Protein AF-A0A9P1BIP3-F1 (afdb_monomer_lite)

pLDDT: mean 81.67, std 12.02, range [36.34, 96.12]

Organism: NCBI:txid2562237

Secondary structure (DSSP, 8-state):
------SHHHHHHHHHHHHHHHHHHHHHHHHHHHHHHHHHHHHHHHHHHHHHHHHHHHTPPPTT-TT--HHHHHHHHHHHHHHHHHHHHH--TT--HHHHHHHHHHHHHHHHHHHHHHHHHIIIIIHHHHHHHHHHHHHTPPPP---S--GGGGHHHHT-TTS-HHHHHHHHHHHHHHHHHHHHHHHHHHHHHTTTSS-HHHHHHHHHHHHHHIIIIIHHHHHTT---HHHHHHHHHHHHHHHHHHHHHHHHHHHHHHHHHHHHHHGGGSPPPPHHHHHHHHHHHHHHHHHHTT---HHHHHHHHHHHHHHHHHHHHHHHHHHHH-TT-HHHHHHHHHHHHHHHHHHHS--SSS----SHHHHHHHHHHHHHHHHHHH-HHHHHH-SSHHHHHHHHHHHHHHHHHHHHHHHHHHHHHHHHHHHHHHHHHHHSPPP-TTSTHHHHHHHHHHHHHHHHHHHHHHHHHHHHHHHHHHHT--GGGT-TTHHHHHHHHHHHHHHHHHHHHHHHHHSHHHHHHHHHT----HHHHHHHHHHHHHHHHTT----HHHHHHHHHH-

Sequence (558 aa):
MERNDQSDDAGLAAVFFGIHQGKYIIKNANVKAQNALKEVSHLQALTENVKKIDEFMESMPECHMETFDWETASKLGVDTFHSLSEAFTKGGSQVASSYKSVISTAKKSLSDFVTAVSKAFILGQGLPWFQPAATKFLDTKTISSLPTMQFSNWKPISGSKCVSSDATSIMKIAFDTESLIHQIEDTFKSVIKDNCETSAPVIMRLVDSINRYQTGSLKSITSIGLASESSLASFENMREIVCKMTHQQVQDTLHIAIKQIGIIMAKVEKPPLSAEDVHAVSALSEKMCLLSTRLPDADNQEDVKLLGLCKVFVTCSNAKDLAVKEPDSREGLEQFIRPLMELHRVFRTPGSGKAKVTTQPEHQKACLTSIHDSLSRNSTDFKDAFPDFGTFETCFLDLENSATSLMTKRCEYYEKDTTQSVKNLEAMLKVIPEINPDEPDQFLKAIESVQQKLLDTCDSSAEIIISVEKDLSAFNCQPSDICANLSELKALHHRATTLLGEQSAAVLLNLPTGKKCISQSVKANGRLKAMLNVLSTNCQEKKLDINATLHARVTSLL

Foldseek 3Di:
DDDDPPDPVVVVVVVVVVVVVVVVVVVVVVVVVVLVVVLVVLLVQLVVLLVVLVVCVVVPDDLADPPGDQVCLLVSLLSNVVSLVVLVVSDPPDDDPVSVVSSVSSLVSSQVSLQVVLLSCCQHQQLVLLQQLLVCLVVLDQRPDQDPHDCVSVVVVLPDPSYDPVSSLSSVLSVLSSVLSVLSRVLSVCCSPPVLQPNLVSLVVSLVSLVCNVVPSVVVCVVVPSDDPVSVVSSVSSSVSSLVVSQVSLVVNLLVLLQLLLLLLLCLVPDDDDPCSLVSLVVSLVVLVVVLVVHPDPVSVLSSVLSVLSSLSNQQSNLLVVCLVCLVDLVSLLSHQQSVVVNLVVLVDPPPDDDPDPDSVSSVLVSLVVSLVSSCVRYPSNCVSDVDSVSSVVSVVVSVVSSLVSLVVLQVVLQVLLVVLLVQLVVLVVQQDDADLVDRVSNLVSCVVCVVVLVVSLVSLVVSLVVLVVSCVSNVDDSCSRYVCSVSSVVSSLVSVLSVLQSLLSVLCPPPQNVVCQVVLHADDDPSLVSLVVSVVVCVVSVRPHDPVSVVSSVSND

Structure (mmCIF, N/CA/C/O backbone):
data_AF-A0A9P1BIP3-F1
#
_entry.id   AF-A0A9P1BIP3-F1
#
loop_
_atom_site.group_PDB
_atom_site.id
_atom_site.type_symbol
_atom_site.label_atom_id
_atom_site.label_alt_id
_atom_site.label_comp_id
_atom_site.label_asym_id
_atom_site.label_entity_id
_atom_site.label_seq_id
_atom_site.pdbx_PDB_ins_code
_atom_site.Cartn_x
_atom_site.Cartn_y
_atom_site.Cartn_z
_atom_site.occupancy
_atom_site.B_iso_or_equiv
_atom_site.auth_seq_id
_atom_site.auth_comp_id
_atom_site.auth_asym_id
_atom_site.auth_atom_id
_atom_site.pdbx_PDB_model_num
ATOM 1 N N . MET A 1 1 ? -68.633 -82.958 20.688 1.00 37.16 1 MET A N 1
ATOM 2 C CA . MET A 1 1 ? -69.014 -82.065 19.574 1.00 37.16 1 MET A CA 1
ATOM 3 C C . MET A 1 1 ? -70.204 -81.272 20.074 1.00 37.16 1 MET A C 1
ATOM 5 O O . MET A 1 1 ? -71.164 -81.912 20.457 1.00 37.16 1 MET A O 1
ATOM 9 N N . GLU A 1 2 ? -70.210 -79.961 20.244 1.00 36.34 2 GLU A N 1
ATOM 10 C CA . GLU A 1 2 ? -69.259 -78.872 20.015 1.00 36.34 2 GLU A CA 1
ATOM 11 C C . GLU A 1 2 ? -69.442 -77.852 21.155 1.00 36.34 2 GLU A C 1
ATOM 13 O O . GLU A 1 2 ? -70.442 -77.872 21.871 1.00 36.34 2 GLU A O 1
ATOM 18 N N . ARG A 1 3 ? -68.416 -77.021 21.345 1.00 42.78 3 ARG A N 1
ATOM 19 C CA . ARG A 1 3 ? -68.270 -75.979 22.370 1.00 42.78 3 ARG A CA 1
ATOM 20 C C . ARG A 1 3 ? -69.400 -74.947 22.328 1.00 42.78 3 ARG A C 1
ATOM 22 O O . ARG A 1 3 ? -69.835 -74.577 21.245 1.00 42.78 3 ARG A O 1
ATOM 29 N N . ASN A 1 4 ? -69.729 -74.375 23.486 1.00 39.47 4 ASN A N 1
ATOM 30 C CA . ASN A 1 4 ? -70.250 -73.008 23.550 1.00 39.47 4 ASN A CA 1
ATOM 31 C C . ASN A 1 4 ? -69.747 -72.279 24.815 1.00 39.47 4 ASN A C 1
ATOM 33 O O . ASN A 1 4 ? -70.524 -71.821 25.643 1.00 39.47 4 ASN A O 1
ATOM 37 N N . ASP A 1 5 ? -68.417 -72.187 24.944 1.00 46.53 5 ASP A N 1
ATOM 38 C CA . ASP A 1 5 ? -67.710 -71.254 25.840 1.00 46.53 5 ASP A CA 1
ATOM 39 C C . ASP A 1 5 ? -67.450 -69.930 25.092 1.00 46.53 5 ASP A C 1
ATOM 41 O O . ASP A 1 5 ? -66.322 -69.661 24.682 1.00 46.53 5 ASP A O 1
ATOM 45 N N . GLN A 1 6 ? -68.482 -69.124 24.809 1.00 47.47 6 GLN A N 1
ATOM 46 C CA . GLN A 1 6 ? -68.292 -67.887 24.023 1.00 47.47 6 GLN A CA 1
ATOM 47 C C . GLN A 1 6 ? -69.025 -66.626 24.515 1.00 47.47 6 GLN A C 1
ATOM 49 O O . GLN A 1 6 ? -69.064 -65.643 23.777 1.00 47.47 6 GLN A O 1
ATOM 54 N N . SER A 1 7 ? -69.548 -66.573 25.748 1.00 46.97 7 SER A N 1
ATOM 55 C CA . SER A 1 7 ? -70.198 -65.342 26.255 1.00 46.97 7 SER A CA 1
ATOM 56 C C . SER A 1 7 ? -69.471 -64.583 27.372 1.00 46.97 7 SER A C 1
ATOM 58 O O . SER A 1 7 ? -69.826 -63.430 27.602 1.00 46.97 7 SER A O 1
ATOM 60 N N . ASP A 1 8 ? -68.446 -65.145 28.020 1.00 50.72 8 ASP A N 1
ATOM 61 C CA . ASP A 1 8 ? -67.764 -64.458 29.138 1.00 50.72 8 ASP A CA 1
ATOM 62 C C . ASP A 1 8 ? -66.557 -63.603 28.703 1.00 50.72 8 ASP A C 1
ATOM 64 O O . ASP A 1 8 ? -66.250 -62.591 29.338 1.00 50.72 8 ASP A O 1
ATOM 68 N N . ASP A 1 9 ? -65.927 -63.913 27.565 1.00 52.59 9 ASP A N 1
ATOM 69 C CA . ASP A 1 9 ? -64.735 -63.190 27.090 1.00 52.59 9 ASP A CA 1
ATOM 70 C C . ASP A 1 9 ? -65.047 -61.799 26.511 1.00 52.59 9 ASP A C 1
ATOM 72 O O . ASP A 1 9 ? -64.249 -60.872 26.656 1.00 52.59 9 ASP A O 1
ATOM 76 N N . ALA A 1 10 ? -66.220 -61.599 25.897 1.00 53.06 10 ALA A N 1
ATOM 77 C CA . ALA A 1 10 ? -66.602 -60.300 25.328 1.00 53.06 10 ALA A CA 1
ATOM 78 C C . ALA A 1 10 ? -66.930 -59.258 26.416 1.00 53.06 10 ALA A C 1
ATOM 80 O O . ALA A 1 10 ? -66.584 -58.081 26.278 1.00 53.06 10 ALA A O 1
ATOM 81 N N . GLY A 1 11 ? -67.551 -59.695 27.520 1.00 50.19 11 GLY A N 1
ATOM 82 C CA . GLY A 1 11 ? -67.823 -58.859 28.691 1.00 50.19 11 GLY A CA 1
ATOM 83 C C . GLY A 1 11 ? -66.541 -58.474 29.433 1.00 50.19 11 GLY A C 1
ATOM 84 O O . GLY A 1 11 ? -66.341 -57.299 29.748 1.00 50.19 11 GLY A O 1
ATOM 85 N N . LEU A 1 12 ? -65.625 -59.431 29.629 1.00 52.75 12 LEU A N 1
ATOM 86 C CA . LEU A 1 12 ? -64.305 -59.160 30.203 1.00 52.75 12 LEU A CA 1
ATOM 87 C C . LEU A 1 12 ? -63.484 -58.213 29.315 1.00 52.75 12 LEU A C 1
ATOM 89 O O . LEU A 1 12 ? -62.905 -57.250 29.818 1.00 52.75 12 LEU A O 1
ATOM 93 N N . ALA A 1 13 ? -63.463 -58.436 27.997 1.00 53.81 13 ALA A N 1
ATOM 94 C CA . ALA A 1 13 ? -62.738 -57.590 27.052 1.00 53.81 13 ALA A CA 1
ATOM 95 C C . ALA A 1 13 ? -63.252 -56.141 27.050 1.00 53.81 13 ALA A C 1
ATOM 97 O O . ALA A 1 13 ? -62.443 -55.213 27.045 1.00 53.81 13 ALA A O 1
ATOM 98 N N . ALA A 1 14 ? -64.570 -55.923 27.128 1.00 58.84 14 ALA A N 1
ATOM 99 C CA . ALA A 1 14 ? -65.159 -54.586 27.231 1.00 58.84 14 ALA A CA 1
ATOM 100 C C . ALA A 1 14 ? -64.776 -53.875 28.543 1.00 58.84 14 ALA A C 1
ATOM 102 O O . ALA A 1 14 ? -64.454 -52.684 28.532 1.00 58.84 14 ALA A O 1
ATOM 103 N N . VAL A 1 15 ? -64.735 -54.606 29.664 1.00 63.25 15 VAL A N 1
ATOM 104 C CA . VAL A 1 15 ? -64.282 -54.079 30.962 1.00 63.25 15 VAL A CA 1
ATOM 105 C C . VAL A 1 15 ? -62.791 -53.733 30.922 1.00 63.25 15 VAL A C 1
ATOM 107 O O . VAL A 1 15 ? -62.409 -52.633 31.325 1.00 63.25 15 VAL A O 1
ATOM 110 N N . PHE A 1 16 ? -61.939 -54.607 30.378 1.00 62.66 16 PHE A N 1
ATOM 111 C CA . PHE A 1 16 ? -60.510 -54.321 30.218 1.00 62.66 16 PHE A CA 1
ATOM 112 C C . PHE A 1 16 ? -60.255 -53.142 29.273 1.00 62.66 16 PHE A C 1
ATOM 114 O O . PHE A 1 16 ? -59.404 -52.303 29.571 1.00 62.66 16 PHE A O 1
ATOM 121 N N . PHE A 1 17 ? -61.019 -53.021 28.185 1.00 66.38 17 PHE A N 1
ATOM 122 C CA . PHE A 1 17 ? -60.931 -51.893 27.259 1.00 66.38 17 PHE A CA 1
ATOM 123 C C . PHE A 1 17 ? -61.376 -50.578 27.917 1.00 66.38 17 PHE A C 1
ATOM 125 O O . PHE A 1 17 ? -60.684 -49.566 27.792 1.00 66.38 17 PHE A O 1
ATOM 132 N N . GLY A 1 18 ? -62.458 -50.597 28.704 1.00 63.00 18 GLY A N 1
ATOM 133 C CA . GLY A 1 18 ? -62.916 -49.455 29.501 1.00 63.00 18 GLY A CA 1
ATOM 134 C C . GLY A 1 18 ? -61.908 -49.029 30.574 1.00 63.00 18 GLY A C 1
ATOM 135 O O . GLY A 1 18 ? -61.613 -47.842 30.712 1.00 63.00 18 GLY A O 1
ATOM 136 N N . ILE A 1 19 ? -61.291 -49.985 31.278 1.00 68.12 19 ILE A N 1
ATOM 137 C CA . ILE A 1 19 ? -60.205 -49.720 32.238 1.00 68.12 19 ILE A CA 1
ATOM 138 C C . ILE A 1 19 ? -58.978 -49.144 31.521 1.00 68.12 19 ILE A C 1
ATOM 140 O O . ILE A 1 19 ? -58.342 -48.220 32.033 1.00 68.12 19 ILE A O 1
ATOM 144 N N . HIS A 1 20 ? -58.634 -49.651 30.336 1.00 65.00 20 HIS A N 1
ATOM 145 C CA . HIS A 1 20 ? -57.495 -49.160 29.562 1.00 65.00 20 HIS A CA 1
ATOM 146 C C . HIS A 1 20 ? -57.736 -47.741 29.020 1.00 65.00 20 HIS A C 1
ATOM 148 O O . HIS A 1 20 ? -56.832 -46.904 29.089 1.00 65.00 20 HIS A O 1
ATOM 154 N N . GLN A 1 21 ? -58.947 -47.431 28.544 1.00 66.94 21 GLN A N 1
ATOM 155 C CA . GLN A 1 21 ? -59.337 -46.069 28.168 1.00 66.94 21 GLN A CA 1
ATOM 156 C C . GLN A 1 21 ? -59.355 -45.132 29.380 1.00 66.94 21 GLN A C 1
ATOM 158 O O . GLN A 1 21 ? -58.784 -44.046 29.310 1.00 66.94 21 GLN A O 1
ATOM 163 N N . GLY A 1 22 ? -59.913 -45.562 30.516 1.00 67.00 22 GLY A N 1
ATOM 164 C CA . GLY A 1 22 ? -59.898 -44.796 31.764 1.00 67.00 22 GLY A CA 1
ATOM 165 C C . GLY A 1 22 ? -58.476 -44.482 32.240 1.00 67.00 22 GLY A C 1
ATOM 166 O O . GLY A 1 22 ? -58.158 -43.329 32.529 1.00 67.00 22 GLY A O 1
ATOM 167 N N . LYS A 1 23 ? -57.572 -45.473 32.225 1.00 72.38 23 LYS A N 1
ATOM 168 C CA . LYS A 1 23 ? -56.141 -45.278 32.526 1.00 72.38 23 LYS A CA 1
ATOM 169 C C . LYS A 1 23 ? -55.473 -44.308 31.553 1.00 72.38 23 LYS A C 1
ATOM 171 O O . LYS A 1 23 ? -54.669 -43.484 31.982 1.00 72.38 23 LYS A O 1
ATOM 176 N N . TYR A 1 24 ? -55.799 -44.382 30.264 1.00 72.00 24 TYR A N 1
ATOM 177 C CA . TYR A 1 24 ? -55.258 -43.477 29.249 1.00 72.00 24 TYR A CA 1
ATOM 178 C C . TYR A 1 24 ? -55.734 -42.028 29.452 1.00 72.00 24 TYR A C 1
ATOM 180 O O . TYR A 1 24 ? -54.926 -41.101 29.407 1.00 72.00 24 TYR A O 1
ATOM 188 N N . ILE A 1 25 ? -57.018 -41.830 29.765 1.00 74.94 25 ILE A N 1
ATOM 189 C CA . ILE A 1 25 ? -57.601 -40.517 30.076 1.00 74.94 25 ILE A CA 1
ATOM 190 C C . ILE A 1 25 ? -56.966 -39.929 31.341 1.00 74.94 25 ILE A C 1
ATOM 192 O O . ILE A 1 25 ? -56.526 -38.781 31.316 1.00 74.94 25 ILE A O 1
ATOM 196 N N . ILE A 1 26 ? -56.840 -40.716 32.416 1.00 72.69 26 ILE A N 1
ATOM 197 C CA . ILE A 1 26 ? -56.210 -40.277 33.672 1.00 72.69 26 ILE A CA 1
ATOM 198 C C . ILE A 1 26 ? -54.731 -39.943 33.452 1.00 72.69 26 ILE A C 1
ATOM 200 O O . ILE A 1 26 ? -54.260 -38.916 33.934 1.00 72.69 26 ILE A O 1
ATOM 204 N N . LYS A 1 27 ? -53.995 -40.755 32.682 1.00 75.00 27 LYS A N 1
ATOM 205 C CA . LYS A 1 27 ? -52.591 -40.480 32.341 1.00 75.00 27 LYS A CA 1
ATOM 206 C C . LYS A 1 27 ? -52.454 -39.163 31.572 1.00 75.00 27 LYS A C 1
ATOM 208 O O . LYS A 1 27 ? -51.614 -38.344 31.932 1.00 75.00 27 LYS A O 1
ATOM 213 N N . ASN A 1 28 ? -53.302 -38.922 30.574 1.00 70.88 28 ASN A N 1
ATOM 214 C CA . ASN A 1 28 ? -53.296 -37.669 29.816 1.00 70.88 28 ASN A CA 1
ATOM 215 C C . ASN A 1 28 ? -53.717 -36.462 30.665 1.00 70.88 28 ASN A C 1
ATOM 217 O O . ASN A 1 28 ? -53.127 -35.391 30.529 1.00 70.88 28 ASN A O 1
ATOM 221 N N . ALA A 1 29 ? -54.696 -36.619 31.559 1.00 69.31 29 ALA A N 1
ATOM 222 C CA . ALA A 1 29 ? -55.092 -35.576 32.501 1.00 69.31 29 ALA A CA 1
ATOM 223 C C . ALA A 1 29 ? -53.961 -35.249 33.488 1.00 69.31 29 ALA A C 1
ATOM 225 O O . ALA A 1 29 ? -53.690 -34.077 33.728 1.00 69.31 29 ALA A O 1
ATOM 226 N N . ASN A 1 30 ? -53.248 -36.261 33.991 1.00 70.38 30 ASN A N 1
ATOM 227 C CA . ASN A 1 30 ? -52.126 -36.078 34.909 1.00 70.38 30 ASN A CA 1
ATOM 228 C C . ASN A 1 30 ? -50.924 -35.408 34.222 1.00 70.38 30 ASN A C 1
ATOM 230 O O . ASN A 1 30 ? -50.324 -34.500 34.785 1.00 70.38 30 ASN A O 1
ATOM 234 N N . VAL A 1 31 ? -50.614 -35.776 32.972 1.00 72.50 31 VAL A N 1
ATOM 235 C CA . VAL A 1 31 ? -49.584 -35.088 32.169 1.00 72.50 31 VAL A CA 1
ATOM 236 C C . VAL A 1 31 ? -49.970 -33.625 31.921 1.00 72.50 31 VAL A C 1
ATOM 238 O O . VAL A 1 31 ? -49.138 -32.737 32.096 1.00 72.50 31 VAL A O 1
ATOM 241 N N . LYS A 1 32 ? -51.236 -33.342 31.581 1.00 71.69 32 LYS A N 1
ATOM 242 C CA . LYS A 1 32 ? -51.732 -31.963 31.433 1.00 71.69 32 LYS A CA 1
ATOM 243 C C . LYS A 1 32 ? -51.669 -31.179 32.748 1.00 71.69 32 LYS A C 1
ATOM 245 O O . LYS A 1 32 ? -51.253 -30.027 32.730 1.00 71.69 32 LYS A O 1
ATOM 250 N N . ALA A 1 33 ? -52.020 -31.798 33.875 1.00 66.75 33 ALA A N 1
ATOM 251 C CA . ALA A 1 33 ? -51.946 -31.180 35.198 1.00 66.75 33 ALA A CA 1
ATOM 252 C C . ALA A 1 33 ? -50.497 -30.897 35.626 1.00 66.75 33 ALA A C 1
ATOM 254 O O . ALA A 1 33 ? -50.210 -29.811 36.117 1.00 66.75 33 ALA A O 1
ATOM 255 N N . GLN A 1 34 ? -49.564 -31.824 35.384 1.00 69.50 34 GLN A N 1
ATOM 256 C CA . GLN A 1 34 ? -48.137 -31.616 35.649 1.00 69.50 34 GLN A CA 1
ATOM 257 C C . GLN A 1 34 ? -47.537 -30.514 34.769 1.00 69.50 34 GLN A C 1
ATOM 259 O O . GLN A 1 34 ? -46.720 -29.730 35.250 1.00 69.50 34 GLN A O 1
ATOM 264 N N . ASN A 1 35 ? -47.950 -30.422 33.502 1.00 66.75 35 ASN A N 1
ATOM 265 C CA . ASN A 1 35 ? -47.525 -29.342 32.613 1.00 66.75 35 ASN A CA 1
ATOM 266 C C . ASN A 1 35 ? -48.092 -27.987 33.063 1.00 66.75 35 ASN A C 1
ATOM 268 O O . ASN A 1 35 ? -47.330 -27.030 33.162 1.00 66.75 35 ASN A O 1
ATOM 272 N N . ALA A 1 36 ? -49.372 -27.923 33.441 1.00 65.88 36 ALA A N 1
ATOM 273 C CA . ALA A 1 36 ? -49.985 -26.712 33.988 1.00 65.88 36 ALA A CA 1
ATOM 274 C C . ALA A 1 36 ? -49.329 -26.271 35.312 1.00 65.88 36 ALA A C 1
ATOM 276 O O . ALA A 1 36 ? -49.083 -25.087 35.516 1.00 65.88 36 ALA A O 1
ATOM 277 N N . LEU A 1 37 ? -48.981 -27.214 36.197 1.00 65.88 37 LEU A N 1
ATOM 278 C CA . LEU A 1 37 ? -48.286 -26.920 37.455 1.00 65.88 37 LEU A CA 1
ATOM 279 C C . LEU A 1 37 ? -46.885 -26.337 37.205 1.00 65.88 37 LEU A C 1
ATOM 281 O O . LEU A 1 37 ? -46.491 -25.368 37.853 1.00 65.88 37 LEU A O 1
ATOM 285 N N . LYS A 1 38 ? -46.147 -26.890 36.232 1.00 66.69 38 LYS A N 1
ATOM 286 C CA . LYS A 1 38 ? -44.852 -26.344 35.803 1.00 66.69 38 LYS A CA 1
ATOM 287 C C . LYS A 1 38 ? -45.008 -24.943 35.208 1.00 66.69 38 LYS A C 1
ATOM 289 O O . LYS A 1 38 ? -44.277 -24.044 35.610 1.00 66.69 38 LYS A O 1
ATOM 294 N N . GLU A 1 39 ? -45.975 -24.724 34.318 1.00 66.19 39 GLU A N 1
ATOM 295 C CA . GLU A 1 39 ? -46.266 -23.400 33.741 1.00 66.19 39 GLU A CA 1
ATOM 296 C C . GLU A 1 39 ? -46.592 -22.349 34.813 1.00 66.19 39 GLU A C 1
ATOM 298 O O . GLU A 1 39 ? -46.051 -21.244 34.770 1.00 66.19 39 GLU A O 1
ATOM 303 N N . VAL A 1 40 ? -47.401 -22.704 35.817 1.00 69.75 40 VAL A N 1
ATOM 304 C CA . VAL A 1 40 ? -47.711 -21.825 36.957 1.00 69.75 40 VAL A CA 1
ATOM 305 C C . VAL A 1 40 ? -46.454 -21.504 37.771 1.00 69.75 40 VAL A C 1
ATOM 307 O O . VAL A 1 40 ? -46.248 -20.344 38.120 1.00 69.75 40 VAL A O 1
ATOM 310 N N . SER A 1 41 ? -45.579 -22.484 38.019 1.00 71.25 41 SER A N 1
ATOM 311 C CA . SER A 1 41 ? -44.329 -22.254 38.761 1.00 71.25 41 SER A CA 1
ATOM 312 C C . SER A 1 41 ? -43.362 -21.305 38.035 1.00 71.25 41 SER A C 1
ATOM 314 O O . SER A 1 41 ? -42.765 -20.432 38.664 1.00 71.25 41 SER A O 1
ATOM 316 N N . HIS A 1 42 ? -43.265 -21.398 36.703 1.00 72.00 42 HIS A N 1
ATOM 317 C CA . HIS A 1 42 ? -42.443 -20.489 35.896 1.00 72.00 42 HIS A CA 1
ATOM 318 C C . HIS A 1 42 ? -42.997 -19.054 35.903 1.00 72.00 42 HIS A C 1
ATOM 320 O O . HIS A 1 42 ? -42.236 -18.094 36.013 1.00 72.00 42 HIS A O 1
ATOM 326 N N . LEU A 1 43 ? -44.323 -18.890 35.832 1.00 73.88 43 LEU A N 1
ATOM 327 C CA . LEU A 1 43 ? -44.964 -17.572 35.918 1.00 73.88 43 LEU A CA 1
ATOM 328 C C . LEU A 1 43 ? -44.835 -16.946 37.306 1.00 73.88 43 LEU A C 1
ATOM 330 O O . LEU A 1 43 ? -44.683 -15.731 37.405 1.00 73.88 43 LEU A O 1
ATOM 334 N N . GLN A 1 44 ? -44.878 -17.755 38.366 1.00 78.94 44 GLN A N 1
ATOM 335 C CA . GLN A 1 44 ? -44.623 -17.289 39.728 1.00 78.94 44 GLN A CA 1
ATOM 336 C C . GLN A 1 44 ? -43.194 -16.761 39.867 1.00 78.94 44 GLN A C 1
ATOM 338 O O . GLN A 1 44 ? -43.014 -15.653 40.362 1.00 78.94 44 GLN A O 1
ATOM 343 N N . ALA A 1 45 ? -42.198 -17.491 39.353 1.00 80.88 45 ALA A N 1
ATOM 344 C CA . ALA A 1 45 ? -40.809 -17.034 39.346 1.00 80.88 45 ALA A CA 1
ATOM 345 C C . ALA A 1 45 ? -40.625 -15.727 38.550 1.00 80.88 45 ALA A C 1
ATOM 347 O O . ALA A 1 45 ? -39.962 -14.806 39.020 1.00 80.88 45 ALA A O 1
ATOM 348 N N . LEU A 1 46 ? -41.260 -15.608 37.376 1.00 84.50 46 LEU A N 1
ATOM 349 C CA . LEU A 1 46 ? -41.239 -14.373 36.587 1.00 84.50 46 LEU A CA 1
ATOM 350 C C . LEU A 1 46 ? -41.898 -13.203 37.330 1.00 84.50 46 LEU A C 1
ATOM 352 O O . LEU A 1 46 ? -41.351 -12.107 37.341 1.00 84.50 46 LEU A O 1
ATOM 356 N N . THR A 1 47 ? -43.052 -13.431 37.958 1.00 84.94 47 THR A N 1
ATOM 357 C CA . THR A 1 47 ? -43.781 -12.396 38.709 1.00 84.94 47 THR A CA 1
ATOM 358 C C . THR A 1 47 ? -42.972 -11.915 39.911 1.00 84.94 47 THR A C 1
ATOM 360 O O . THR A 1 47 ? -42.907 -10.717 40.165 1.00 84.94 47 THR A O 1
ATOM 363 N N . GLU A 1 48 ? -42.308 -12.833 40.612 1.00 87.38 48 GLU A N 1
ATOM 364 C CA . GLU A 1 48 ? -41.417 -12.513 41.728 1.00 87.38 48 GLU A CA 1
ATOM 365 C C . GLU A 1 48 ? -40.211 -11.679 41.272 1.00 87.38 48 GLU A C 1
ATOM 367 O O . GLU A 1 48 ? -39.859 -10.689 41.908 1.00 87.38 48 GLU A O 1
ATOM 372 N N . ASN A 1 49 ? -39.603 -12.031 40.138 1.00 88.00 49 ASN A N 1
ATOM 373 C CA . ASN A 1 49 ? -38.492 -11.267 39.571 1.00 88.00 49 ASN A CA 1
ATOM 374 C C . ASN A 1 49 ? -38.925 -9.869 39.099 1.00 88.00 49 ASN A C 1
ATOM 376 O O . ASN A 1 49 ? -38.207 -8.900 39.330 1.00 88.00 49 ASN A O 1
ATOM 380 N N . VAL A 1 50 ? -40.119 -9.740 38.509 1.00 87.88 50 VAL A N 1
ATOM 381 C CA . VAL A 1 50 ? -40.706 -8.435 38.157 1.00 87.88 50 VAL A CA 1
ATOM 382 C C . VAL A 1 50 ? -40.958 -7.592 39.404 1.00 87.88 50 VAL A C 1
ATOM 384 O O . VAL A 1 50 ? -40.583 -6.427 39.419 1.00 87.88 50 VAL A O 1
ATOM 387 N N . LYS A 1 51 ? -41.501 -8.182 40.474 1.00 88.62 51 LYS A N 1
ATOM 388 C CA . LYS A 1 51 ? -41.705 -7.478 41.745 1.00 88.62 51 LYS A CA 1
ATOM 389 C C . LYS A 1 51 ? -40.387 -6.953 42.315 1.00 88.62 51 LYS A C 1
ATOM 391 O O . LYS A 1 51 ? -40.317 -5.802 42.720 1.00 88.62 51 LYS A O 1
ATOM 396 N N . LYS A 1 52 ? -39.330 -7.769 42.279 1.00 88.81 52 LYS A N 1
ATOM 397 C CA . LYS A 1 52 ? -37.981 -7.353 42.689 1.00 88.81 52 LYS A CA 1
ATOM 398 C C . LYS A 1 52 ? -37.423 -6.232 41.813 1.00 88.81 52 LYS A C 1
ATOM 400 O O . LYS A 1 52 ? -36.747 -5.355 42.337 1.00 88.81 52 LYS A O 1
ATOM 405 N N . ILE A 1 53 ? -37.690 -6.248 40.501 1.00 88.94 53 ILE A N 1
ATOM 406 C CA . ILE A 1 53 ? -37.341 -5.136 39.602 1.00 88.94 53 ILE A CA 1
ATOM 407 C C . ILE A 1 53 ? -38.055 -3.863 40.035 1.00 88.94 53 ILE A C 1
ATOM 409 O O . ILE A 1 53 ? -37.400 -2.834 40.170 1.00 88.94 53 ILE A O 1
ATOM 413 N N . ASP A 1 54 ? -39.364 -3.927 40.253 1.00 86.38 54 ASP A N 1
ATOM 414 C CA . ASP A 1 54 ? -40.158 -2.752 40.598 1.00 86.38 54 ASP A CA 1
ATOM 415 C C . ASP A 1 54 ? -39.704 -2.181 41.959 1.00 86.38 54 ASP A C 1
ATOM 417 O O . ASP A 1 54 ? -39.433 -0.987 42.058 1.00 86.38 54 ASP A O 1
ATOM 421 N N . GLU A 1 55 ? -39.471 -3.037 42.964 1.00 87.50 55 GLU A N 1
ATOM 422 C CA . GLU A 1 55 ? -38.902 -2.661 44.271 1.00 87.50 55 GLU A CA 1
ATOM 423 C C . GLU A 1 55 ? -37.502 -2.035 44.144 1.00 87.50 55 GLU A C 1
ATOM 425 O O . GLU A 1 55 ? -37.191 -1.042 44.809 1.00 87.50 55 GLU A O 1
ATOM 430 N N . PHE A 1 56 ? -36.648 -2.583 43.274 1.00 86.69 56 PHE A N 1
ATOM 431 C CA . PHE A 1 56 ? -35.329 -2.016 42.996 1.00 86.69 56 PHE A CA 1
ATOM 432 C C . PHE A 1 56 ? -35.436 -0.650 42.304 1.00 86.69 56 PHE A C 1
ATOM 434 O O . PHE A 1 56 ? -34.683 0.265 42.622 1.00 86.69 56 PHE A O 1
ATOM 441 N N . MET A 1 57 ? -36.373 -0.487 41.365 1.00 85.94 57 MET A N 1
ATOM 442 C CA . MET A 1 57 ? -36.585 0.784 40.668 1.00 85.94 57 MET A CA 1
ATOM 443 C C . MET A 1 57 ? -37.171 1.866 41.580 1.00 85.94 57 MET A C 1
ATOM 445 O O . MET A 1 57 ? -36.778 3.022 41.456 1.00 85.94 57 MET A O 1
ATOM 449 N N . GLU A 1 58 ? -38.065 1.513 42.506 1.00 83.06 58 GLU A N 1
ATOM 450 C CA . GLU A 1 58 ? -38.631 2.444 43.496 1.00 83.06 58 GLU A CA 1
ATOM 451 C C . GLU A 1 58 ? -37.598 2.908 44.529 1.00 83.06 58 GLU A C 1
ATOM 453 O O . GLU A 1 58 ? -37.663 4.037 45.015 1.00 83.06 58 GLU A O 1
ATOM 458 N N . SER A 1 59 ? -36.636 2.043 44.855 1.00 76.06 59 SER A N 1
ATOM 459 C CA . SER A 1 59 ? -35.557 2.326 45.806 1.00 76.06 59 SER A CA 1
ATOM 460 C C . SER A 1 59 ? -34.288 2.874 45.149 1.00 76.06 59 SER A C 1
ATOM 462 O O . SER A 1 59 ? -33.302 3.123 45.846 1.00 76.06 59 SER A O 1
ATOM 464 N N . MET A 1 60 ? -34.300 3.073 43.825 1.00 70.81 60 MET A N 1
ATOM 465 C CA . MET A 1 60 ? -33.125 3.474 43.060 1.00 70.81 60 MET A CA 1
ATOM 466 C C . MET A 1 60 ? -32.629 4.854 43.537 1.00 70.81 60 MET A C 1
ATOM 468 O O . MET A 1 60 ? -33.355 5.842 43.389 1.00 70.81 60 MET A O 1
ATOM 472 N N . PRO A 1 61 ? -31.407 4.959 44.104 1.00 59.75 61 PRO A N 1
ATOM 473 C CA . PRO A 1 61 ? -30.831 6.250 44.465 1.00 59.75 61 PRO A CA 1
ATOM 474 C C . PRO A 1 61 ? -30.663 7.125 43.218 1.00 59.75 61 PRO A C 1
ATOM 476 O O . PRO A 1 61 ? -30.611 6.615 42.094 1.00 59.75 61 PRO A O 1
ATOM 479 N N . GLU A 1 62 ? -30.501 8.439 43.397 1.00 59.75 62 GLU A N 1
ATOM 480 C CA . GLU A 1 62 ? -30.060 9.297 42.295 1.00 59.75 62 GLU A CA 1
ATOM 481 C C . GLU A 1 62 ? -28.801 8.693 41.648 1.00 59.75 62 GLU A C 1
ATOM 483 O O . GLU A 1 62 ? -27.872 8.270 42.339 1.00 59.75 62 GLU A O 1
ATOM 488 N N . CYS A 1 63 ? -28.788 8.640 40.313 1.00 51.78 63 CYS A N 1
ATOM 489 C CA . CYS A 1 63 ? -27.826 7.922 39.463 1.00 51.78 63 CYS A CA 1
ATOM 490 C C . CYS A 1 63 ? -26.332 8.285 39.631 1.00 51.78 63 CYS A C 1
ATOM 492 O O . CYS A 1 63 ? -25.487 7.773 38.900 1.00 51.78 63 CYS A O 1
ATOM 494 N N . HIS A 1 64 ? -25.999 9.137 40.597 1.00 51.72 64 HIS A N 1
ATOM 495 C CA . HIS A 1 64 ? -24.663 9.637 40.903 1.00 51.72 64 HIS A CA 1
ATOM 496 C C . HIS A 1 64 ? -24.109 9.132 42.250 1.00 51.72 64 HIS A C 1
ATOM 498 O O . HIS A 1 64 ? -23.006 9.523 42.626 1.00 51.72 64 HIS A O 1
ATOM 504 N N . MET A 1 65 ? -24.842 8.298 43.002 1.00 55.75 65 MET A N 1
ATOM 505 C CA . MET A 1 65 ? -24.382 7.818 44.312 1.00 55.75 65 MET A CA 1
ATOM 506 C C . MET A 1 65 ? -23.456 6.593 44.214 1.00 55.75 65 MET A C 1
ATOM 508 O O . MET A 1 65 ? -23.778 5.603 43.560 1.00 55.75 65 MET A O 1
ATOM 512 N N . GLU A 1 66 ? -22.341 6.620 44.955 1.00 57.81 66 GLU A N 1
ATOM 513 C CA . GLU A 1 66 ? -21.402 5.490 45.129 1.00 57.81 66 GLU A CA 1
ATOM 514 C C . GLU A 1 66 ? -22.057 4.230 45.733 1.00 57.81 66 GLU A C 1
ATOM 516 O O . GLU A 1 66 ? -21.476 3.149 45.705 1.00 57.81 66 GLU A O 1
ATOM 521 N N . THR A 1 67 ? -23.276 4.355 46.261 1.00 63.91 67 THR A N 1
ATOM 522 C CA . THR A 1 67 ? -24.051 3.300 46.927 1.00 63.91 67 THR A CA 1
ATOM 523 C C . THR A 1 67 ? -24.934 2.473 45.985 1.00 63.91 67 THR A C 1
ATOM 525 O O . THR A 1 67 ? -25.671 1.611 46.463 1.00 63.91 67 THR A O 1
ATOM 528 N N . PHE A 1 68 ? -24.900 2.715 44.668 1.00 73.44 68 PHE A N 1
ATOM 529 C CA . PHE A 1 68 ? -25.695 1.933 43.715 1.00 73.44 68 PHE A CA 1
ATOM 530 C C . PHE A 1 68 ? -25.220 0.470 43.661 1.00 73.44 68 PHE A C 1
ATOM 532 O O . PHE A 1 68 ? -24.061 0.189 43.350 1.00 73.44 68 PHE A O 1
ATOM 539 N N . ASP A 1 69 ? -26.128 -0.475 43.920 1.00 82.44 69 ASP A N 1
ATOM 540 C CA . ASP A 1 69 ? -25.831 -1.911 43.925 1.00 82.44 69 ASP A CA 1
ATOM 541 C C . ASP A 1 69 ? -25.844 -2.501 42.501 1.00 82.44 69 ASP A C 1
ATOM 543 O O . ASP A 1 69 ? -26.836 -3.057 42.013 1.00 82.44 69 ASP A O 1
ATOM 547 N N . TRP A 1 70 ? -24.710 -2.350 41.814 1.00 82.56 70 TRP A N 1
ATOM 548 C CA . TRP A 1 70 ? -24.505 -2.825 40.443 1.00 82.56 70 TRP A CA 1
ATOM 549 C C . TRP A 1 70 ? -24.569 -4.349 40.306 1.00 82.56 70 TRP A C 1
ATOM 551 O O . TRP A 1 70 ? -24.990 -4.849 39.260 1.00 82.56 70 TRP A O 1
ATOM 561 N N . GLU A 1 71 ? -24.162 -5.093 41.337 1.00 83.88 71 GLU A N 1
ATOM 562 C CA . GLU A 1 71 ? -24.174 -6.557 41.317 1.00 83.88 71 GLU A CA 1
ATOM 563 C C . GLU A 1 71 ? -25.614 -7.074 41.342 1.00 83.88 71 GLU A C 1
ATOM 565 O O . GLU A 1 71 ? -26.004 -7.877 40.484 1.00 83.88 71 GLU A O 1
ATOM 570 N N . THR A 1 72 ? -26.432 -6.541 42.253 1.00 85.31 72 THR A N 1
ATOM 571 C CA . THR A 1 72 ? -27.858 -6.866 42.329 1.00 85.31 72 THR A CA 1
ATOM 572 C C . THR A 1 72 ? -28.589 -6.443 41.062 1.00 85.31 72 THR A C 1
ATOM 574 O O . THR A 1 72 ? -29.330 -7.255 40.503 1.00 85.31 72 THR A O 1
ATOM 577 N N . ALA A 1 73 ? -28.345 -5.231 40.546 1.00 85.38 73 ALA A N 1
ATOM 578 C CA . ALA A 1 73 ? -28.955 -4.779 39.295 1.00 85.38 73 ALA A CA 1
ATOM 579 C C . ALA A 1 73 ? -28.622 -5.728 38.132 1.00 85.38 73 ALA A C 1
ATOM 581 O O . ALA A 1 73 ? -29.513 -6.164 37.396 1.00 85.38 73 ALA A O 1
ATOM 582 N N . SER A 1 74 ? -27.342 -6.090 37.998 1.00 84.31 74 SER A N 1
ATOM 583 C CA . SER A 1 74 ? -26.853 -6.971 36.940 1.00 84.31 74 SER A CA 1
ATOM 584 C C . SER A 1 74 ? -27.512 -8.349 36.992 1.00 84.31 74 SER A C 1
ATOM 586 O O . SER A 1 74 ? -28.056 -8.813 35.983 1.00 84.31 74 SER A O 1
ATOM 588 N N . LYS A 1 75 ? -27.529 -8.972 38.175 1.00 87.31 75 LYS A N 1
ATOM 589 C CA . LYS A 1 75 ? -28.131 -10.289 38.399 1.00 87.31 75 LYS A CA 1
AT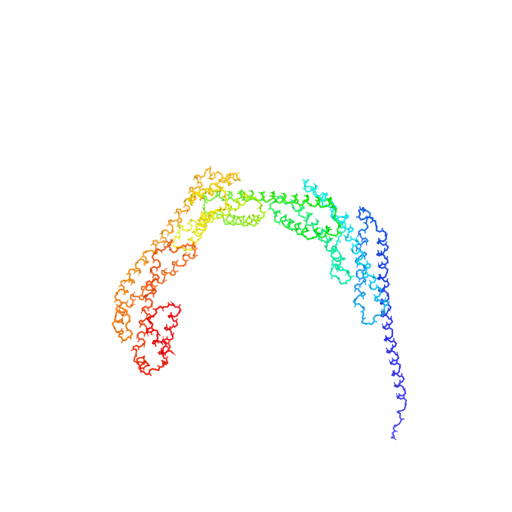OM 590 C C . LYS A 1 75 ? -29.637 -10.277 38.145 1.00 87.31 75 LYS A C 1
ATOM 592 O O . LYS A 1 75 ? -30.148 -11.140 37.438 1.00 87.31 75 LYS A O 1
ATOM 597 N N . LEU A 1 76 ? -30.333 -9.266 38.657 1.00 88.38 76 LEU A N 1
ATOM 598 C CA . LEU A 1 76 ? -31.780 -9.138 38.530 1.00 88.38 76 LEU A CA 1
ATOM 599 C C . LEU A 1 76 ? -32.227 -8.986 37.068 1.00 88.38 76 LEU A C 1
ATOM 601 O O . LEU A 1 76 ? -33.203 -9.616 36.654 1.00 88.38 76 LEU A O 1
ATOM 605 N N . GLY A 1 77 ? -31.489 -8.213 36.264 1.00 87.62 77 GLY A N 1
ATOM 606 C CA . GLY A 1 77 ? -31.747 -8.084 34.828 1.00 87.62 77 GLY A CA 1
ATOM 607 C C . GLY A 1 77 ? -31.609 -9.413 34.077 1.00 87.62 77 GLY A C 1
ATOM 608 O O . GLY A 1 77 ? -32.481 -9.770 33.280 1.00 87.62 77 GLY A O 1
ATOM 609 N N . VAL A 1 78 ? -30.550 -10.175 34.366 1.00 88.38 78 VAL A N 1
ATOM 610 C CA . VAL A 1 78 ? -30.272 -11.480 33.738 1.00 88.38 78 VAL A CA 1
ATOM 611 C C . VAL A 1 78 ? -31.291 -12.543 34.164 1.00 88.38 78 VAL A C 1
ATOM 613 O O . VAL A 1 78 ? -31.872 -13.212 33.306 1.00 88.38 78 VAL A O 1
ATOM 616 N N . ASP A 1 79 ? -31.571 -12.662 35.463 1.00 88.81 79 ASP A N 1
ATOM 617 C CA . ASP A 1 79 ? -32.519 -13.640 36.014 1.00 88.81 79 ASP A CA 1
ATOM 618 C C . ASP A 1 79 ? -33.944 -13.397 35.487 1.00 88.81 79 ASP A C 1
ATOM 620 O O . ASP A 1 79 ? -34.657 -14.334 35.095 1.00 88.81 79 ASP A O 1
ATOM 624 N N . THR A 1 80 ? -34.350 -12.126 35.399 1.00 88.44 80 THR A N 1
ATOM 625 C CA . THR A 1 80 ? -35.651 -11.745 34.832 1.00 88.44 80 THR A CA 1
ATOM 626 C C . THR A 1 80 ? -35.711 -12.041 33.338 1.00 88.44 80 THR A C 1
ATOM 628 O O . THR A 1 80 ? -36.700 -12.601 32.862 1.00 88.44 80 THR A O 1
ATOM 631 N N . PHE A 1 81 ? -34.651 -11.728 32.587 1.00 89.38 81 PHE A N 1
ATOM 632 C CA . PHE A 1 81 ? -34.573 -12.035 31.161 1.00 89.38 81 PHE A CA 1
ATOM 633 C C . PHE A 1 81 ? -34.677 -13.540 30.878 1.00 89.38 81 PHE A C 1
ATOM 635 O O . PHE A 1 81 ? -35.416 -13.943 29.972 1.00 89.38 81 PHE A O 1
ATOM 642 N N . HIS A 1 82 ? -33.976 -14.379 31.644 1.00 88.25 82 HIS A N 1
ATOM 643 C CA . HIS A 1 82 ? -34.051 -15.832 31.495 1.00 88.25 82 HIS A CA 1
ATOM 644 C C . HIS A 1 82 ? -35.452 -16.360 31.804 1.00 88.25 82 HIS A C 1
ATOM 646 O O . HIS A 1 82 ? -36.010 -17.105 30.996 1.00 88.25 82 HIS A O 1
ATOM 652 N N . SER A 1 83 ? -36.054 -15.896 32.902 1.00 85.25 83 SER A N 1
ATOM 653 C CA . SER A 1 83 ? -37.424 -16.261 33.290 1.00 85.25 83 SER A CA 1
ATOM 654 C C . SER A 1 83 ? -38.442 -15.865 32.212 1.00 85.25 83 SER A C 1
ATOM 656 O O . SER A 1 83 ? -39.332 -16.640 31.859 1.00 85.25 83 SER A O 1
ATOM 658 N N . LEU A 1 84 ? -38.284 -14.672 31.630 1.00 85.25 84 LEU A N 1
ATOM 659 C CA . LEU A 1 84 ? -39.149 -14.166 30.566 1.00 85.25 84 LEU A CA 1
ATOM 660 C C . LEU A 1 84 ? -38.954 -14.937 29.253 1.00 85.25 84 LEU A C 1
ATOM 662 O O . LEU A 1 84 ? -39.928 -15.255 28.573 1.00 85.25 84 LEU A O 1
ATOM 666 N N . SER A 1 85 ? -37.714 -15.269 28.897 1.00 84.12 85 SER A N 1
ATOM 667 C CA . SER A 1 85 ? -37.393 -16.033 27.684 1.00 84.12 85 SER A CA 1
ATOM 668 C C . SER A 1 85 ? -37.902 -17.475 27.757 1.00 84.12 85 SER A C 1
ATOM 670 O O . SER A 1 85 ? -38.397 -18.021 26.766 1.00 84.12 85 SER A O 1
ATOM 672 N N . GLU A 1 86 ? -37.840 -18.089 28.939 1.00 80.56 86 GLU A N 1
ATOM 673 C CA . GLU A 1 86 ? -38.417 -19.408 29.194 1.00 80.56 86 GLU A CA 1
ATOM 674 C C . GLU A 1 86 ? -39.952 -19.378 29.098 1.00 80.56 86 GLU A C 1
ATOM 676 O O . GLU A 1 86 ? -40.553 -20.259 28.478 1.00 80.56 86 GLU A O 1
ATOM 681 N N . ALA A 1 87 ? -40.595 -18.324 29.613 1.00 76.50 87 ALA A N 1
ATOM 682 C CA . ALA A 1 87 ? -42.031 -18.113 29.431 1.00 76.50 87 ALA A CA 1
ATOM 683 C C . ALA A 1 87 ? -42.396 -17.916 27.944 1.00 76.50 87 ALA A C 1
ATOM 685 O O . ALA A 1 87 ? -43.336 -18.526 27.440 1.00 76.50 87 ALA A O 1
ATOM 686 N N . PHE A 1 88 ? -41.611 -17.144 27.188 1.00 73.94 88 PHE A N 1
ATOM 687 C CA . PHE A 1 88 ? -41.846 -16.924 25.755 1.00 73.94 88 PHE A CA 1
ATOM 688 C C . PHE A 1 88 ? -41.747 -18.198 24.905 1.00 73.94 88 PHE A C 1
ATOM 690 O O . PHE A 1 88 ? -42.501 -18.354 23.947 1.00 73.94 88 PHE A O 1
ATOM 697 N N . THR A 1 89 ? -40.815 -19.096 25.225 1.00 71.25 89 THR A N 1
ATOM 698 C CA . THR A 1 89 ? -40.576 -20.328 24.450 1.00 71.25 89 THR A CA 1
ATOM 699 C C . THR A 1 89 ? -41.569 -21.443 24.769 1.00 71.25 89 THR A C 1
ATOM 701 O O . THR A 1 89 ? -41.857 -22.265 23.900 1.00 71.25 89 THR A O 1
ATOM 704 N N . LYS A 1 90 ? -42.121 -21.468 25.988 1.00 66.19 90 LYS A N 1
ATOM 705 C CA . LYS A 1 90 ? -43.079 -22.494 26.433 1.00 66.19 90 LYS A CA 1
ATOM 706 C C . LYS A 1 90 ? -44.549 -22.098 26.255 1.00 66.19 90 LYS A C 1
ATOM 708 O O . LYS A 1 90 ? -45.414 -22.967 26.335 1.00 66.19 90 LYS A O 1
ATOM 713 N N . GLY A 1 91 ? -44.845 -20.829 25.965 1.00 57.09 91 GLY A N 1
ATOM 714 C CA . GLY A 1 91 ? -46.192 -20.347 25.652 1.00 57.09 91 GLY A CA 1
ATOM 715 C C . GLY A 1 91 ? -46.718 -20.869 24.307 1.00 57.09 91 GLY A C 1
ATOM 716 O O . GLY A 1 91 ? -46.628 -20.187 23.289 1.00 57.09 91 GLY A O 1
ATOM 717 N N . GLY A 1 92 ? -47.275 -22.082 24.289 1.00 50.03 92 GLY A N 1
ATOM 718 C CA . GLY A 1 92 ? -47.974 -22.645 23.128 1.00 50.03 92 GLY A CA 1
ATOM 719 C C . GLY A 1 92 ? -49.245 -21.864 22.752 1.00 50.03 92 GLY A C 1
ATOM 720 O O . GLY A 1 92 ? -49.789 -21.103 23.537 1.00 50.03 92 GLY A O 1
ATOM 721 N N . SER A 1 93 ? -49.768 -22.071 21.544 1.00 43.38 93 SER A N 1
ATOM 722 C CA . SER A 1 93 ? -50.868 -21.306 20.910 1.00 43.38 93 SER A CA 1
ATOM 723 C C . SER A 1 93 ? -52.225 -21.211 21.653 1.00 43.38 93 SER A C 1
ATOM 725 O O . SER A 1 93 ? -53.133 -20.547 21.155 1.00 43.38 93 SER A O 1
ATOM 727 N N . GLN A 1 94 ? -52.380 -21.803 22.843 1.00 48.84 94 GLN A N 1
ATOM 728 C CA . GLN A 1 94 ? -53.611 -21.801 23.652 1.00 48.84 94 GLN A CA 1
ATOM 729 C C . GLN A 1 94 ? -53.435 -21.199 25.060 1.00 48.84 94 GLN A C 1
ATOM 731 O O . GLN A 1 94 ? -54.048 -21.672 26.014 1.00 48.84 94 GLN A O 1
ATOM 736 N N . VAL A 1 95 ? -52.615 -20.157 25.231 1.00 55.81 95 VAL A N 1
ATOM 737 C CA . VAL A 1 95 ? -52.464 -19.540 26.563 1.00 55.81 95 VAL A CA 1
ATOM 738 C C . VAL A 1 95 ? -53.580 -18.546 26.899 1.00 55.81 95 VAL A C 1
ATOM 740 O O . VAL A 1 95 ? -53.931 -17.681 26.091 1.00 55.81 95 VAL A O 1
ATOM 743 N N . ALA A 1 96 ? -54.124 -18.680 28.115 1.00 57.75 96 ALA A N 1
ATOM 744 C CA . ALA A 1 96 ? -55.167 -17.829 28.686 1.00 57.75 96 ALA A CA 1
ATOM 745 C C . ALA A 1 96 ? -54.792 -16.334 28.650 1.00 57.75 96 ALA A C 1
ATOM 747 O O . ALA A 1 96 ? -53.617 -15.968 28.687 1.00 57.75 96 ALA A O 1
ATOM 748 N N . SER A 1 97 ? -55.791 -15.446 28.611 1.00 59.66 97 SER A N 1
ATOM 749 C CA . SER A 1 97 ? -55.597 -13.984 28.570 1.00 59.66 97 SER A CA 1
ATOM 750 C C . SER A 1 97 ? -54.713 -13.449 29.708 1.00 59.66 97 SER A C 1
ATOM 752 O O . SER A 1 97 ? -53.923 -12.533 29.482 1.00 59.66 97 SER A O 1
ATOM 754 N N . SER A 1 98 ? -54.777 -14.071 30.888 1.00 62.19 98 SER A N 1
ATOM 755 C CA . SER A 1 98 ? -53.938 -13.774 32.058 1.00 62.19 98 SER A CA 1
ATOM 756 C C . SER A 1 98 ? -52.445 -14.049 31.836 1.00 62.19 98 SER A C 1
ATOM 758 O O . SER A 1 98 ? -51.597 -13.352 32.381 1.00 62.19 98 SER A O 1
ATOM 760 N N . TYR A 1 99 ? -52.090 -15.018 30.992 1.00 71.00 99 TYR A N 1
ATOM 761 C CA . TYR A 1 99 ? -50.695 -15.308 30.652 1.00 71.00 99 TYR A CA 1
ATOM 762 C C . TYR A 1 99 ? -50.083 -14.209 29.783 1.00 71.00 99 TYR A C 1
ATOM 764 O O . TYR A 1 99 ? -48.959 -13.760 30.005 1.00 71.00 99 TYR A O 1
ATOM 772 N N . LYS A 1 100 ? -50.860 -13.731 28.803 1.00 72.50 100 LYS A N 1
ATOM 773 C CA . LYS A 1 100 ? -50.446 -12.639 27.916 1.00 72.50 100 LYS A CA 1
ATOM 774 C C . LYS A 1 100 ? -50.250 -11.336 28.687 1.00 72.50 100 LYS A C 1
ATOM 776 O O . LYS A 1 100 ? -49.311 -10.606 28.380 1.00 72.50 100 LYS A O 1
ATOM 781 N N . SER A 1 101 ? -51.091 -11.056 29.690 1.00 77.44 101 SER A N 1
ATOM 782 C CA . SER A 1 101 ? -50.924 -9.862 30.523 1.00 77.44 101 SER A CA 1
ATOM 783 C C . SER A 1 101 ? -49.660 -9.936 31.378 1.00 77.44 101 SER A C 1
ATOM 785 O O . SER A 1 101 ? -48.909 -8.970 31.386 1.00 77.44 101 SER A O 1
ATOM 787 N N . VAL A 1 102 ? -49.367 -11.076 32.021 1.00 80.69 102 VAL A N 1
ATOM 788 C CA . VAL A 1 102 ? -48.144 -11.247 32.834 1.00 80.69 102 VAL A CA 1
ATOM 789 C C . VAL A 1 102 ? -46.885 -11.072 31.988 1.00 80.69 102 VAL A C 1
ATOM 791 O O . VAL A 1 102 ? -45.997 -10.313 32.368 1.00 80.69 102 VAL A O 1
ATOM 794 N N . ILE A 1 103 ? -46.824 -11.698 30.808 1.00 82.81 103 ILE A N 1
ATOM 795 C CA . ILE A 1 103 ? -45.689 -11.527 29.890 1.00 82.81 103 ILE A CA 1
ATOM 796 C C . ILE A 1 103 ? -45.567 -10.075 29.428 1.00 82.81 103 ILE A C 1
ATOM 798 O O . ILE A 1 103 ? -44.460 -9.546 29.384 1.00 82.81 103 ILE A O 1
ATOM 802 N N . SER A 1 104 ? -46.679 -9.417 29.091 1.00 84.44 104 SER A N 1
ATOM 803 C CA . SER A 1 104 ? -46.660 -8.015 28.665 1.00 84.44 104 SER A CA 1
ATOM 804 C C . SER A 1 104 ? -46.158 -7.085 29.772 1.00 84.44 104 SER A C 1
ATOM 806 O O . SER A 1 104 ? -45.349 -6.202 29.492 1.00 84.44 104 SER A O 1
ATOM 808 N N . THR A 1 105 ? -46.608 -7.285 31.014 1.00 86.56 105 THR A N 1
ATOM 809 C CA . THR A 1 105 ? -46.140 -6.524 32.179 1.00 86.56 105 THR A CA 1
ATOM 810 C C . THR A 1 105 ? -44.658 -6.770 32.418 1.00 86.56 105 THR A C 1
ATOM 812 O O . THR A 1 105 ? -43.894 -5.816 32.481 1.00 86.56 105 THR A O 1
ATOM 815 N N . ALA A 1 106 ? -44.224 -8.032 32.433 1.00 87.00 106 ALA A N 1
ATOM 816 C CA . ALA A 1 106 ? -42.821 -8.383 32.619 1.00 87.00 106 ALA A CA 1
ATOM 817 C C . ALA A 1 106 ? -41.916 -7.787 31.532 1.00 87.00 106 ALA A C 1
ATOM 819 O O . ALA A 1 106 ? -40.832 -7.290 31.823 1.00 87.00 106 ALA A O 1
ATOM 820 N N . LYS A 1 107 ? -42.381 -7.784 30.277 1.00 89.75 107 LYS A N 1
ATOM 821 C CA . LYS A 1 107 ? -41.679 -7.163 29.151 1.00 89.75 107 LYS A CA 1
ATOM 822 C C . LYS A 1 107 ? -41.501 -5.659 29.359 1.00 89.75 107 LYS A C 1
ATOM 824 O O . LYS A 1 107 ? -40.435 -5.119 29.063 1.00 89.75 107 LYS A O 1
ATOM 829 N N . LYS A 1 108 ? -42.549 -4.991 29.848 1.00 90.31 108 LYS A N 1
ATOM 830 C CA . LYS A 1 108 ? -42.521 -3.563 30.158 1.00 90.31 108 LYS A CA 1
ATOM 831 C C . LYS A 1 108 ? -41.569 -3.279 31.321 1.00 90.31 108 LYS A C 1
ATOM 833 O O . LYS A 1 108 ? -40.625 -2.531 31.107 1.00 90.31 108 LYS A O 1
ATOM 838 N N . SER A 1 109 ? -41.736 -3.939 32.469 1.00 89.94 109 SER A N 1
ATOM 839 C CA . SER A 1 109 ? -40.862 -3.750 33.637 1.00 89.94 109 SER A CA 1
ATOM 840 C C . SER A 1 109 ? -39.396 -4.033 33.307 1.00 89.94 109 SER A C 1
ATOM 842 O O . SER A 1 109 ? -38.534 -3.238 33.657 1.00 89.94 109 SER A O 1
ATOM 844 N N . LEU A 1 110 ? -39.091 -5.096 32.548 1.00 90.69 110 LEU A N 1
ATOM 845 C CA . LEU A 1 110 ? -37.720 -5.363 32.099 1.00 90.69 110 LEU A CA 1
ATOM 846 C C . LEU A 1 110 ? -37.189 -4.263 31.165 1.00 90.69 110 LEU A C 1
ATOM 848 O O . LEU A 1 110 ? -36.020 -3.904 31.252 1.00 90.69 110 LEU A O 1
ATOM 852 N N . SER A 1 111 ? -38.023 -3.713 30.278 1.00 92.25 111 SER A N 1
ATOM 853 C CA . SER A 1 111 ? -37.621 -2.616 29.381 1.00 92.25 111 SER A CA 1
ATOM 854 C C . SER A 1 111 ? -37.354 -1.317 30.135 1.00 92.25 111 SER A C 1
ATOM 856 O O . SER A 1 111 ? -36.353 -0.648 29.866 1.00 92.25 111 SER A O 1
ATOM 858 N N . ASP A 1 112 ? -38.222 -0.983 31.084 1.00 90.94 112 ASP A N 1
ATOM 859 C CA . ASP A 1 112 ? -38.089 0.196 31.937 1.00 90.94 112 ASP A CA 1
ATOM 860 C C . ASP A 1 112 ? -36.838 0.058 32.822 1.00 90.94 112 ASP A C 1
ATOM 862 O O . ASP A 1 112 ? -36.014 0.971 32.872 1.00 90.94 112 ASP A O 1
ATOM 866 N N . PHE A 1 113 ? -36.611 -1.131 33.389 1.00 91.00 113 PHE A N 1
ATOM 867 C CA . PHE A 1 113 ? -35.424 -1.465 34.174 1.00 91.00 113 PHE A CA 1
ATOM 868 C C . PHE A 1 113 ? -34.126 -1.370 33.372 1.00 91.00 113 PHE A C 1
ATOM 870 O O . PHE A 1 113 ? -33.198 -0.672 33.778 1.00 91.00 113 PHE A O 1
ATOM 877 N N . VAL A 1 114 ? -34.055 -2.016 32.200 1.00 91.31 114 VAL A N 1
ATOM 878 C CA . VAL A 1 114 ? -32.879 -1.946 31.313 1.00 91.31 114 VAL A CA 1
ATOM 879 C C . VAL A 1 114 ? -32.587 -0.498 30.932 1.00 91.31 114 VAL A C 1
ATOM 881 O O . VAL A 1 114 ? -31.427 -0.083 30.935 1.00 91.31 114 VAL A O 1
ATOM 884 N N . THR A 1 115 ? -33.627 0.286 30.648 1.00 90.62 115 THR A N 1
ATOM 885 C CA . THR A 1 115 ? -33.494 1.715 30.353 1.00 90.62 115 THR A CA 1
ATOM 886 C C . THR A 1 115 ? -32.926 2.477 31.546 1.00 90.62 115 THR A C 1
ATOM 888 O O . THR A 1 115 ? -31.964 3.226 31.379 1.00 90.62 115 THR A O 1
ATOM 891 N N . ALA A 1 116 ? -33.493 2.288 32.739 1.00 89.38 116 ALA A N 1
ATOM 892 C CA . ALA A 1 116 ? -33.084 2.984 33.953 1.00 89.38 116 ALA A CA 1
ATOM 893 C C . ALA A 1 116 ? -31.631 2.664 34.328 1.00 89.38 116 ALA A C 1
ATOM 895 O O . ALA A 1 116 ? -30.831 3.582 34.492 1.00 89.38 116 ALA A O 1
ATOM 896 N N . VAL A 1 117 ? -31.256 1.382 34.356 1.00 89.25 117 VAL A N 1
ATOM 897 C CA . VAL A 1 117 ? -29.891 0.949 34.691 1.00 89.25 117 VAL A CA 1
ATOM 898 C C . VAL A 1 117 ? -28.878 1.416 33.644 1.00 89.25 117 VAL A C 1
ATOM 900 O O . VAL A 1 117 ? -27.805 1.896 34.001 1.00 89.25 117 VAL A O 1
ATOM 903 N N . SER A 1 118 ? -29.216 1.357 32.350 1.00 90.69 118 SER A N 1
ATOM 904 C CA . SER A 1 118 ? -28.322 1.848 31.287 1.00 90.69 118 SER A CA 1
ATOM 905 C C . SER A 1 118 ? -28.103 3.361 31.384 1.00 90.69 118 SER A C 1
ATOM 907 O O . SER A 1 118 ? -26.974 3.830 31.249 1.00 90.69 118 SER A O 1
ATOM 909 N N . LYS A 1 119 ? -29.159 4.138 31.670 1.00 89.31 119 LYS A N 1
ATOM 910 C CA . LYS A 1 119 ? -29.047 5.584 31.928 1.00 89.31 119 LYS A CA 1
ATOM 911 C C . LYS A 1 119 ? -28.208 5.869 33.169 1.00 89.31 119 LYS A C 1
ATOM 913 O O . LYS A 1 119 ? -27.332 6.728 33.112 1.00 89.31 119 LYS A O 1
ATOM 918 N N . ALA A 1 120 ? -28.454 5.135 34.255 1.00 87.25 120 ALA A N 1
ATOM 919 C CA . ALA A 1 120 ? -27.708 5.272 35.497 1.00 87.25 120 ALA A CA 1
ATOM 920 C C . ALA A 1 120 ? -26.218 4.995 35.282 1.00 87.25 120 ALA A C 1
ATOM 922 O O . ALA A 1 120 ? -25.381 5.757 35.750 1.00 87.25 120 ALA A O 1
ATOM 923 N N . PHE A 1 121 ? -25.872 3.970 34.500 1.00 88.62 121 PHE A N 1
ATOM 924 C CA . PHE A 1 121 ? -24.483 3.703 34.141 1.00 88.62 121 PHE A CA 1
ATOM 925 C C . PHE A 1 121 ? -23.864 4.855 33.350 1.00 88.62 121 PHE A C 1
ATOM 927 O O . PHE A 1 121 ? -22.809 5.348 33.742 1.00 88.62 121 PHE A O 1
ATOM 934 N N . ILE A 1 122 ? -24.513 5.308 32.270 1.00 89.44 122 ILE A N 1
ATOM 935 C CA . ILE A 1 122 ? -23.996 6.390 31.414 1.00 89.44 122 ILE A CA 1
ATOM 936 C C . ILE A 1 122 ? -23.729 7.655 32.245 1.00 89.44 122 ILE A C 1
ATOM 938 O O . ILE A 1 122 ? -22.664 8.257 32.107 1.00 89.44 122 ILE A O 1
ATOM 942 N N . LEU A 1 123 ? -24.661 8.027 33.127 1.00 87.00 123 LEU A N 1
ATOM 943 C CA . LEU A 1 123 ? -24.589 9.239 33.949 1.00 87.00 123 LEU A CA 1
ATOM 944 C C . LEU A 1 123 ? -23.694 9.109 35.191 1.00 87.00 123 LEU A C 1
ATOM 946 O O . LEU A 1 123 ? -23.147 10.114 35.641 1.00 87.00 123 LEU A O 1
ATOM 950 N N . GLY A 1 124 ? -23.566 7.909 35.759 1.00 82.88 124 GLY A N 1
ATOM 951 C CA . GLY A 1 124 ? -22.878 7.670 37.029 1.00 82.88 124 GLY A CA 1
ATOM 952 C C . GLY A 1 124 ? -21.440 7.178 36.882 1.00 82.88 124 GLY A C 1
ATOM 953 O O . GLY A 1 124 ? -20.540 7.716 37.519 1.00 82.88 124 GLY A O 1
ATOM 954 N N . GLN A 1 125 ? -21.201 6.172 36.035 1.00 85.31 125 GLN A N 1
ATOM 955 C CA . GLN A 1 125 ? -19.876 5.552 35.869 1.00 85.31 125 GLN A CA 1
ATOM 956 C C . GLN A 1 125 ? -19.275 5.749 34.474 1.00 85.31 125 GLN A C 1
ATOM 958 O O . GLN A 1 125 ? -18.060 5.782 34.346 1.00 85.31 125 GLN A O 1
ATOM 963 N N . GLY A 1 126 ? -20.092 5.888 33.430 1.00 88.19 126 GLY A N 1
ATOM 964 C CA . GLY A 1 126 ? -19.637 5.968 32.044 1.00 88.19 126 GLY A CA 1
ATOM 965 C C . GLY A 1 126 ? -19.008 7.318 31.704 1.00 88.19 126 GLY A C 1
ATOM 966 O O . GLY A 1 126 ? -17.795 7.432 31.549 1.00 88.19 126 GLY A O 1
ATOM 967 N N . LEU A 1 127 ? -19.831 8.363 31.586 1.00 88.88 127 LEU A N 1
ATOM 968 C CA . LEU A 1 127 ? -19.352 9.701 31.235 1.00 88.88 127 LEU A CA 1
ATOM 969 C C . LEU A 1 127 ? -18.427 10.322 32.293 1.00 88.88 127 LEU A C 1
ATOM 971 O O . LEU A 1 127 ? -17.412 10.902 31.895 1.00 88.88 127 LEU A O 1
ATOM 975 N N . PRO A 1 128 ? -18.708 10.211 33.611 1.00 87.62 128 PRO A N 1
ATOM 976 C CA . PRO A 1 128 ? -17.829 10.787 34.627 1.00 87.62 128 PRO A CA 1
ATOM 977 C C . PRO A 1 128 ? -16.416 10.197 34.622 1.00 87.62 128 PRO A C 1
ATOM 979 O O . PRO A 1 128 ? -15.481 10.886 35.016 1.00 87.62 128 PRO A O 1
ATOM 982 N N . TRP A 1 129 ? -16.227 8.966 34.127 1.00 88.25 129 TRP A N 1
ATOM 983 C CA . TRP A 1 129 ? -14.915 8.313 34.063 1.00 88.25 129 TRP A CA 1
ATOM 984 C C . TRP A 1 129 ? -13.930 9.003 33.111 1.00 88.25 129 TRP A C 1
ATOM 986 O O . TRP A 1 129 ? -12.720 8.966 33.344 1.00 88.25 129 TRP A O 1
ATOM 996 N N . PHE A 1 130 ? -14.411 9.702 32.075 1.00 87.56 130 PHE A N 1
ATOM 997 C CA . PHE A 1 130 ? -13.525 10.398 31.135 1.00 87.56 130 PHE A CA 1
ATOM 998 C C . PHE A 1 130 ? -12.735 11.542 31.785 1.00 87.56 130 PHE A C 1
ATOM 1000 O O . PHE A 1 130 ? -11.613 11.821 31.362 1.00 87.56 130 PHE A O 1
ATOM 1007 N N . GLN A 1 131 ? -13.273 12.174 32.833 1.00 84.12 131 GLN A N 1
ATOM 1008 C CA . GLN A 1 131 ? -12.614 13.281 33.528 1.00 84.12 131 GLN A CA 1
ATOM 1009 C C . GLN A 1 131 ? -11.330 12.850 34.272 1.00 84.12 131 GLN A C 1
ATOM 1011 O O . GLN A 1 131 ? -10.268 13.398 33.969 1.00 84.12 131 GLN A O 1
ATOM 1016 N N . PRO A 1 132 ? -11.352 11.876 35.210 1.00 80.12 132 PRO A N 1
ATOM 1017 C CA . PRO A 1 132 ? -10.134 11.394 35.856 1.00 80.12 132 PRO A CA 1
ATOM 1018 C C . PRO A 1 132 ? -9.212 10.656 34.881 1.00 80.12 132 PRO A C 1
ATOM 1020 O O . PRO A 1 132 ? -7.997 10.692 35.074 1.00 80.12 132 PRO A O 1
ATOM 1023 N N . ALA A 1 133 ? -9.752 10.020 33.832 1.00 79.38 133 ALA A N 1
ATOM 1024 C CA . ALA A 1 133 ? -8.936 9.417 32.784 1.00 79.38 133 ALA A CA 1
ATOM 1025 C C . ALA A 1 133 ? -8.061 10.477 32.097 1.00 79.38 133 ALA A C 1
ATOM 1027 O O . ALA A 1 133 ? -6.844 10.308 32.069 1.00 79.38 133 ALA A O 1
ATOM 1028 N N . ALA A 1 134 ? -8.638 11.595 31.636 1.00 73.25 134 ALA A N 1
ATOM 1029 C CA . ALA A 1 134 ? -7.899 12.687 30.992 1.00 73.25 134 ALA A CA 1
ATOM 1030 C C . ALA A 1 134 ? -6.717 13.184 31.848 1.00 73.25 134 ALA A C 1
ATOM 1032 O O . ALA A 1 134 ? -5.593 13.284 31.360 1.00 73.25 134 ALA A O 1
ATOM 1033 N N . THR A 1 135 ? -6.939 13.419 33.145 1.00 71.00 135 THR A N 1
ATOM 1034 C CA . THR A 1 135 ? -5.880 13.864 34.066 1.00 71.00 135 THR A CA 1
ATOM 1035 C C . THR A 1 135 ? -4.782 12.813 34.239 1.00 71.00 135 THR A C 1
ATOM 1037 O O . THR A 1 135 ? -3.602 13.145 34.293 1.00 71.00 135 THR A O 1
ATOM 1040 N N . LYS A 1 136 ? -5.146 11.528 34.305 1.00 72.06 136 LYS A N 1
ATOM 1041 C CA . LYS A 1 136 ? -4.181 10.436 34.506 1.00 72.06 136 LYS A CA 1
ATOM 1042 C C . LYS A 1 136 ? -3.387 10.076 33.255 1.00 72.06 136 LYS A C 1
ATOM 1044 O O . LYS A 1 136 ? -2.242 9.644 33.391 1.00 72.06 136 LYS A O 1
ATOM 1049 N N . PHE A 1 137 ? -3.950 10.304 32.068 1.00 69.00 137 PHE A N 1
ATOM 1050 C CA . PHE A 1 137 ? -3.227 10.170 30.804 1.00 69.00 137 PHE A CA 1
ATOM 1051 C C . PHE A 1 137 ? -1.989 11.074 30.753 1.00 69.00 137 PHE A C 1
ATOM 1053 O O . PHE A 1 137 ? -0.943 10.632 30.287 1.00 69.00 137 PHE A O 1
ATOM 1060 N N . LEU A 1 138 ? -2.080 12.300 31.283 1.00 63.25 138 LEU A N 1
ATOM 1061 C CA . LEU A 1 138 ? -0.952 13.242 31.343 1.00 63.25 138 LEU A CA 1
ATOM 1062 C C . LEU A 1 138 ? 0.137 12.808 32.335 1.00 63.25 138 LEU A C 1
ATOM 1064 O O . LEU A 1 138 ? 1.316 13.053 32.110 1.00 63.25 138 LEU A O 1
ATOM 1068 N N . ASP A 1 139 ? -0.260 12.131 33.410 1.00 64.38 139 ASP A N 1
ATOM 1069 C CA . ASP A 1 139 ? 0.614 11.752 34.521 1.00 64.38 139 ASP A CA 1
ATOM 1070 C C . ASP A 1 139 ? 1.346 10.410 34.320 1.00 64.38 139 ASP A C 1
ATOM 1072 O O . ASP A 1 139 ? 2.136 10.018 35.180 1.00 64.38 139 ASP A O 1
ATOM 1076 N N . THR A 1 140 ? 1.082 9.666 33.235 1.00 60.88 140 THR A N 1
ATOM 1077 C CA . THR A 1 140 ? 1.575 8.283 33.003 1.00 60.88 140 THR A CA 1
ATOM 1078 C C . THR A 1 140 ? 1.283 7.306 34.158 1.00 60.88 140 THR A C 1
ATOM 1080 O O . THR A 1 140 ? 1.956 6.294 34.339 1.00 60.88 140 THR A O 1
ATOM 1083 N N . LYS A 1 141 ? 0.245 7.587 34.957 1.00 60.06 141 LYS A N 1
ATOM 1084 C CA . LYS A 1 141 ? -0.188 6.752 36.089 1.00 60.06 141 LYS A CA 1
ATOM 1085 C C . LYS A 1 141 ? -1.372 5.885 35.693 1.00 60.06 141 LYS A C 1
ATOM 1087 O O . LYS A 1 141 ? -2.277 6.347 35.007 1.00 60.06 141 LYS A O 1
ATOM 1092 N N . THR A 1 142 ? -1.424 4.652 36.197 1.00 57.31 142 THR A N 1
ATOM 1093 C CA . THR A 1 142 ? -2.568 3.744 36.011 1.00 57.31 142 THR A CA 1
ATOM 1094 C C . THR A 1 142 ? -3.892 4.415 36.377 1.00 57.31 142 THR A C 1
ATOM 1096 O O . THR A 1 142 ? -4.052 4.968 37.477 1.00 57.31 142 THR A O 1
ATOM 1099 N N . ILE A 1 143 ? -4.856 4.343 35.455 1.00 59.91 143 ILE A N 1
ATOM 1100 C CA . ILE A 1 143 ? -6.236 4.735 35.731 1.00 59.91 143 ILE A CA 1
ATOM 1101 C C . ILE A 1 143 ? -6.746 3.818 36.845 1.00 59.91 143 ILE A C 1
ATOM 1103 O O . ILE A 1 143 ? -6.603 2.601 36.783 1.00 59.91 143 ILE A O 1
ATOM 1107 N N . SER A 1 144 ? -7.238 4.415 37.929 1.00 53.50 144 SER A N 1
ATOM 1108 C CA . SER A 1 144 ? -7.755 3.650 39.064 1.00 53.50 144 SER A CA 1
ATOM 1109 C C . SER A 1 144 ? -9.205 3.295 38.782 1.00 53.50 144 SER A C 1
ATOM 1111 O O . SER A 1 144 ? -9.975 4.193 38.449 1.00 53.50 144 SER A O 1
ATOM 1113 N N . SER A 1 145 ? -9.504 2.005 38.958 1.00 66.38 145 SER A N 1
ATOM 1114 C CA . SER A 1 145 ? -10.805 1.327 38.898 1.00 66.38 145 SER A CA 1
ATOM 1115 C C . SER A 1 145 ? -11.624 1.564 37.626 1.00 66.38 145 SER A C 1
ATOM 1117 O O . SER A 1 145 ? -12.197 2.631 37.411 1.00 66.38 145 SER A O 1
ATOM 1119 N N . LEU A 1 146 ? -11.727 0.509 36.814 1.00 77.44 146 LEU A N 1
ATOM 1120 C CA . LEU A 1 146 ? -12.780 0.359 35.813 1.00 77.44 146 LEU A CA 1
ATOM 1121 C C . LEU A 1 146 ? -14.174 0.516 36.451 1.00 77.44 146 LEU A C 1
ATOM 1123 O O . LEU A 1 146 ? -14.322 0.271 37.655 1.00 77.44 146 LEU A O 1
ATOM 1127 N N . PRO A 1 147 ? -15.197 0.873 35.654 1.00 74.94 147 PRO A N 1
ATOM 1128 C CA . PRO A 1 147 ? -16.585 0.782 36.083 1.00 74.94 147 PRO A CA 1
ATOM 1129 C C . PRO A 1 147 ? -16.889 -0.587 36.701 1.00 74.94 147 PRO A C 1
ATOM 1131 O O . PRO A 1 147 ? -16.431 -1.623 36.217 1.00 74.94 147 PRO A O 1
ATOM 1134 N N . THR A 1 148 ? -17.648 -0.589 37.794 1.00 74.19 148 THR A N 1
ATOM 1135 C CA . THR A 1 148 ? -17.989 -1.806 38.545 1.00 74.19 148 THR A CA 1
ATOM 1136 C C . THR A 1 148 ? -19.008 -2.651 37.789 1.00 74.19 148 THR A C 1
ATOM 1138 O O . THR A 1 148 ? -18.987 -3.878 37.876 1.00 74.19 148 THR A O 1
ATOM 1141 N N . MET A 1 149 ? -19.901 -2.002 37.034 1.00 74.88 149 MET A N 1
ATOM 1142 C CA . MET A 1 149 ? -20.857 -2.703 36.187 1.00 74.88 149 MET A CA 1
ATOM 1143 C C . MET A 1 149 ? -20.212 -3.156 34.877 1.00 74.88 149 MET A C 1
ATOM 1145 O O . MET A 1 149 ? -19.631 -2.352 34.153 1.00 74.88 149 MET A O 1
ATOM 1149 N N . GLN A 1 150 ? -20.412 -4.434 34.551 1.00 76.12 150 GLN A N 1
ATOM 1150 C CA . GLN A 1 150 ? -20.039 -5.020 33.267 1.00 76.12 150 GLN A CA 1
ATOM 1151 C C . GLN A 1 150 ? -21.292 -5.372 32.460 1.00 76.12 150 GLN A C 1
ATOM 1153 O O . GLN A 1 150 ? -22.010 -6.317 32.808 1.00 76.12 150 GLN A O 1
ATOM 1158 N N . PHE A 1 151 ? -21.570 -4.650 31.368 1.00 78.75 151 PHE A N 1
ATOM 1159 C CA . PHE A 1 151 ? -22.722 -4.949 30.508 1.00 78.75 151 PHE A CA 1
ATOM 1160 C C . PHE A 1 151 ? -22.499 -6.208 29.674 1.00 78.75 151 PHE A C 1
ATOM 1162 O O . PHE A 1 151 ? -23.465 -6.754 29.142 1.00 78.75 151 PHE A O 1
ATOM 1169 N N . SER A 1 152 ? -21.272 -6.729 29.589 1.00 73.88 152 SER A N 1
ATOM 1170 C CA . SER A 1 152 ? -20.945 -8.003 28.927 1.00 73.88 152 SER A CA 1
ATOM 1171 C C . SER A 1 152 ? -21.922 -9.141 29.281 1.00 73.88 152 SER A C 1
ATOM 1173 O O . SER A 1 152 ? -22.362 -9.873 28.389 1.00 73.88 152 SER A O 1
ATOM 1175 N N . ASN A 1 153 ? -22.355 -9.219 30.543 1.00 76.44 153 ASN A N 1
ATOM 1176 C CA . ASN A 1 153 ? -23.319 -10.205 31.048 1.00 76.44 153 ASN A CA 1
ATOM 1177 C C . ASN A 1 153 ? -24.740 -10.015 30.502 1.00 76.44 153 ASN A C 1
ATOM 1179 O O . ASN A 1 153 ? -25.535 -10.950 30.456 1.00 76.44 153 ASN A O 1
ATOM 1183 N N . TRP A 1 154 ? -25.068 -8.811 30.049 1.00 84.69 154 TRP A N 1
ATOM 1184 C CA . TRP A 1 154 ? -26.368 -8.468 29.494 1.00 84.69 154 TRP A CA 1
ATOM 1185 C C . TRP A 1 154 ? -26.419 -8.587 27.966 1.00 84.69 154 TRP A C 1
ATOM 1187 O O . TRP A 1 154 ? -27.458 -8.345 27.355 1.00 84.69 154 TRP A O 1
ATOM 1197 N N . LYS A 1 155 ? -25.332 -9.005 27.308 1.00 82.81 155 LYS A N 1
ATOM 1198 C CA . LYS A 1 155 ? -25.285 -9.198 25.848 1.00 82.81 155 LYS A CA 1
ATOM 1199 C C . LYS A 1 155 ? -26.436 -10.058 25.277 1.00 82.81 155 LYS A C 1
ATOM 1201 O O . LYS A 1 155 ? -26.897 -9.740 24.183 1.00 82.81 155 LYS A O 1
ATOM 1206 N N . PRO A 1 156 ? -26.966 -11.090 25.971 1.00 81.38 156 PRO A N 1
ATOM 1207 C CA . PRO A 1 156 ? -28.154 -11.820 25.510 1.00 81.38 156 PRO A CA 1
ATOM 1208 C C . PRO A 1 156 ? -29.437 -10.972 25.456 1.00 81.38 156 PRO A C 1
ATOM 1210 O O . PRO A 1 156 ? -30.314 -11.227 24.631 1.00 81.38 156 PRO A O 1
ATOM 1213 N N . ILE A 1 157 ? -29.543 -9.955 26.315 1.00 84.06 157 ILE A N 1
ATOM 1214 C CA . ILE A 1 157 ? -30.718 -9.089 26.454 1.00 84.06 157 ILE A CA 1
ATOM 1215 C C . ILE A 1 157 ? -30.833 -8.141 25.250 1.00 84.06 157 ILE A C 1
ATOM 1217 O O . ILE A 1 157 ? -31.929 -7.969 24.707 1.00 84.06 157 ILE A O 1
ATOM 1221 N N . SER A 1 158 ? -29.705 -7.590 24.781 1.00 74.69 158 SER A N 1
ATOM 1222 C CA . SER A 1 158 ? -29.658 -6.568 23.719 1.00 74.69 158 SER A CA 1
ATOM 1223 C C . SER A 1 158 ? -30.100 -7.062 22.338 1.00 74.69 158 SER A C 1
ATOM 1225 O O . SER A 1 158 ? -30.537 -6.263 21.516 1.00 74.69 158 SER A O 1
ATOM 1227 N N . GLY A 1 159 ? -30.036 -8.370 22.079 1.00 73.62 159 GLY A N 1
ATOM 1228 C CA . GLY A 1 159 ? -30.519 -8.988 20.836 1.00 73.62 159 GLY A CA 1
ATOM 1229 C C . GLY A 1 159 ? -31.934 -9.568 20.918 1.00 73.62 159 GLY A C 1
ATOM 1230 O O . GLY A 1 159 ? -32.408 -10.170 19.953 1.00 73.62 159 GLY A O 1
ATOM 1231 N N . SER A 1 160 ? -32.604 -9.455 22.068 1.00 77.12 160 SER A N 1
ATOM 1232 C CA . SER A 1 160 ? -33.850 -10.176 22.320 1.00 77.12 160 SER A CA 1
ATOM 1233 C C . SER A 1 160 ? -35.099 -9.390 21.911 1.00 77.12 160 SER A C 1
ATOM 1235 O O . SER A 1 160 ? -35.166 -8.169 22.018 1.00 77.12 160 SER A O 1
ATOM 1237 N N . LYS A 1 161 ? -36.164 -10.107 21.525 1.00 77.06 161 LYS A N 1
ATOM 1238 C CA . LYS A 1 161 ? -37.504 -9.513 21.334 1.00 77.06 161 LYS A CA 1
ATOM 1239 C C . LYS A 1 161 ? -38.216 -9.209 22.658 1.00 77.06 161 LYS A C 1
ATOM 1241 O O . LYS A 1 161 ? -39.360 -8.753 22.627 1.00 77.06 161 LYS A O 1
ATOM 1246 N N . CYS A 1 162 ? -37.580 -9.504 23.792 1.00 79.00 162 CYS A N 1
ATOM 1247 C CA . CYS A 1 162 ? -38.132 -9.398 25.141 1.00 79.00 162 CYS A CA 1
ATOM 1248 C C . CYS A 1 162 ? -38.010 -7.986 25.729 1.00 79.00 162 CYS A C 1
ATOM 1250 O O . CYS A 1 162 ? -38.549 -7.741 26.800 1.00 79.00 162 CYS A O 1
ATOM 1252 N N . VAL A 1 163 ? -37.355 -7.058 25.031 1.00 85.31 163 VAL A N 1
ATOM 1253 C CA . VAL A 1 163 ? -37.167 -5.671 25.474 1.00 85.31 163 VAL A CA 1
ATOM 1254 C C . VAL A 1 163 ? -37.599 -4.715 24.356 1.00 85.31 163 VAL A C 1
ATOM 1256 O O . VAL A 1 163 ? -37.670 -5.114 23.189 1.00 85.31 163 VAL A O 1
ATOM 1259 N N . SER A 1 164 ? -37.991 -3.488 24.698 1.00 88.25 164 SER A N 1
ATOM 1260 C CA . SER A 1 164 ? -38.349 -2.459 23.715 1.00 88.25 164 SER A CA 1
ATOM 1261 C C . SER A 1 164 ? -37.140 -2.023 22.876 1.00 88.25 164 SER A C 1
ATOM 1263 O O . SER A 1 164 ? -35.997 -2.090 23.325 1.00 88.25 164 SER A O 1
ATOM 1265 N N . SER A 1 165 ? -37.393 -1.532 21.657 1.00 88.31 165 SER A N 1
ATOM 1266 C CA . SER A 1 165 ? -36.350 -0.990 20.770 1.00 88.31 165 SER A CA 1
ATOM 1267 C C . SER A 1 165 ? -35.561 0.150 21.413 1.00 88.31 165 SER A C 1
ATOM 1269 O O . SER A 1 165 ? -34.354 0.270 21.202 1.00 88.31 165 SER A O 1
ATOM 1271 N N . ASP A 1 166 ? -36.240 0.972 22.209 1.00 89.00 166 ASP A N 1
ATOM 1272 C CA . ASP A 1 166 ? -35.658 2.149 22.849 1.00 89.00 166 ASP A CA 1
ATOM 1273 C C . ASP A 1 166 ? -34.720 1.732 23.983 1.00 89.00 166 ASP A C 1
ATOM 1275 O O . ASP A 1 166 ? -33.580 2.196 24.046 1.00 89.00 166 ASP A O 1
ATOM 1279 N N . ALA A 1 167 ? -35.150 0.775 24.812 1.00 89.62 167 ALA A N 1
ATOM 1280 C CA . ALA A 1 167 ? -34.317 0.181 25.852 1.00 89.62 167 ALA A CA 1
ATOM 1281 C C . ALA A 1 167 ? -33.082 -0.500 25.247 1.00 89.62 167 ALA A C 1
ATOM 1283 O O . ALA A 1 167 ? -31.967 -0.267 25.706 1.00 89.62 167 ALA A O 1
ATOM 1284 N N . THR A 1 168 ? -33.253 -1.266 24.162 1.00 90.19 168 THR A N 1
ATOM 1285 C CA . THR A 1 168 ? -32.136 -1.863 23.414 1.00 90.19 168 THR A CA 1
ATOM 1286 C C . THR A 1 168 ? -31.162 -0.804 22.891 1.00 90.19 168 THR A C 1
ATOM 1288 O O . THR A 1 168 ? -29.949 -1.004 22.947 1.00 90.19 168 THR A O 1
ATOM 1291 N N . SER A 1 169 ? -31.667 0.328 22.398 1.00 89.88 169 SER A N 1
ATOM 1292 C CA . SER A 1 169 ? -30.833 1.407 21.856 1.00 89.88 169 SER A CA 1
ATOM 1293 C C . SER A 1 169 ? -30.006 2.091 22.945 1.00 89.88 169 SER A C 1
ATOM 1295 O O . SER A 1 169 ? -28.802 2.269 22.775 1.00 89.88 169 SER A O 1
ATOM 1297 N N . ILE A 1 170 ? -30.615 2.413 24.089 1.00 90.88 170 ILE A N 1
ATOM 1298 C CA . ILE A 1 170 ? -29.917 3.022 25.235 1.00 90.88 170 ILE A CA 1
ATOM 1299 C C . ILE A 1 170 ? -28.903 2.041 25.833 1.00 90.88 170 ILE A C 1
ATOM 1301 O O . ILE A 1 170 ? -27.780 2.414 26.162 1.00 90.88 170 ILE A O 1
ATOM 1305 N N . MET A 1 171 ? -29.262 0.766 25.916 1.00 91.00 171 MET A N 1
ATOM 1306 C CA . MET A 1 171 ? -28.362 -0.283 26.373 1.00 91.00 171 MET A CA 1
ATOM 1307 C C . MET A 1 171 ? -27.154 -0.453 25.443 1.00 91.00 171 MET A C 1
ATOM 1309 O O . MET A 1 171 ? -26.032 -0.612 25.914 1.00 91.00 171 MET A O 1
ATOM 1313 N N . LYS A 1 172 ? -27.351 -0.372 24.120 1.00 90.50 172 LYS A N 1
ATOM 1314 C CA . LYS A 1 172 ? -26.252 -0.381 23.142 1.00 90.50 172 LYS A CA 1
ATOM 1315 C C . LYS A 1 172 ? -25.287 0.784 23.358 1.00 90.50 172 LYS A C 1
ATOM 1317 O O . LYS A 1 172 ? -24.082 0.590 23.284 1.00 90.50 172 LYS A O 1
ATOM 1322 N N . ILE A 1 173 ? -25.808 1.966 23.672 1.00 91.69 173 ILE A N 1
ATOM 1323 C CA . ILE A 1 173 ? -24.975 3.115 24.026 1.00 91.69 173 ILE A CA 1
ATOM 1324 C C . ILE A 1 173 ? -24.124 2.798 25.265 1.00 91.69 173 ILE A C 1
ATOM 1326 O O . ILE A 1 173 ? -22.921 3.030 25.230 1.00 91.69 173 ILE A O 1
ATOM 1330 N N . ALA A 1 174 ? -24.712 2.215 26.318 1.00 90.88 174 ALA A N 1
ATOM 1331 C CA . ALA A 1 174 ? -23.968 1.811 27.514 1.00 90.88 174 ALA A CA 1
ATOM 1332 C C . ALA A 1 174 ? -22.858 0.785 27.197 1.00 90.88 174 ALA A C 1
ATOM 1334 O O . ALA A 1 174 ? -21.735 0.943 27.674 1.00 90.88 174 ALA A O 1
ATOM 1335 N N . PHE A 1 175 ? -23.131 -0.196 26.326 1.00 90.69 175 PHE A N 1
ATOM 1336 C CA . PHE A 1 175 ? -22.117 -1.129 25.814 1.00 90.69 175 PHE A CA 1
ATOM 1337 C C . PHE A 1 175 ? -20.967 -0.424 25.096 1.00 90.69 175 PHE A C 1
ATOM 1339 O O . PHE A 1 175 ? -19.804 -0.752 25.322 1.00 90.69 175 PHE A O 1
ATOM 1346 N N . ASP A 1 176 ? -21.283 0.520 24.210 1.00 91.81 176 ASP A N 1
ATOM 1347 C CA . ASP A 1 176 ? -20.269 1.252 23.456 1.00 91.81 176 ASP A CA 1
ATOM 1348 C C . ASP A 1 176 ? -19.403 2.106 24.399 1.00 91.81 176 ASP A C 1
ATOM 1350 O O . ASP A 1 176 ? -18.185 2.169 24.226 1.00 91.81 176 ASP A O 1
ATOM 1354 N N . THR A 1 177 ? -20.010 2.716 25.428 1.00 91.81 177 THR A N 1
ATOM 1355 C CA . THR A 1 177 ? -19.298 3.470 26.472 1.00 91.81 177 THR A CA 1
ATOM 1356 C C . THR A 1 177 ? -18.367 2.562 27.274 1.00 91.81 177 THR A C 1
ATOM 1358 O O . THR A 1 177 ? -17.182 2.868 27.392 1.00 91.81 177 THR A O 1
ATOM 1361 N N . GLU A 1 178 ? -18.860 1.426 27.778 1.00 90.25 178 GLU A N 1
ATOM 1362 C CA . GLU A 1 178 ? -18.043 0.443 28.500 1.00 90.25 178 GLU A CA 1
ATOM 1363 C C . GLU A 1 178 ? -16.891 -0.069 27.624 1.00 90.25 178 GLU A C 1
ATOM 1365 O O . GLU A 1 178 ? -15.742 -0.126 28.067 1.00 90.25 178 GLU A O 1
ATOM 1370 N N . SER A 1 179 ? -17.177 -0.424 26.369 1.00 90.75 179 SER A N 1
ATOM 1371 C CA . SER A 1 179 ? -16.169 -0.937 25.443 1.00 90.75 179 SER A CA 1
ATOM 1372 C C . SER A 1 179 ? -15.077 0.091 25.171 1.00 90.75 179 SER A C 1
ATOM 1374 O O . SER A 1 179 ? -13.901 -0.272 25.127 1.00 90.75 179 SER A O 1
ATOM 1376 N N . LEU A 1 180 ? -15.440 1.367 25.016 1.00 91.50 180 LEU A N 1
ATOM 1377 C CA . LEU A 1 180 ? -14.460 2.428 24.835 1.00 91.50 180 LEU A CA 1
ATOM 1378 C C . LEU A 1 180 ? -13.585 2.598 26.083 1.00 91.50 180 LEU A C 1
ATOM 1380 O O . LEU A 1 180 ? -12.370 2.691 25.945 1.00 91.50 180 LEU A O 1
ATOM 1384 N N . ILE A 1 181 ? -14.174 2.588 27.283 1.00 89.44 181 ILE A N 1
ATOM 1385 C CA . ILE A 1 181 ? -13.437 2.684 28.554 1.00 89.44 181 ILE A CA 1
ATOM 1386 C C . ILE A 1 181 ? -12.376 1.578 28.660 1.00 89.44 181 ILE A C 1
ATOM 1388 O O . ILE A 1 181 ? -11.211 1.867 28.933 1.00 89.44 181 ILE A O 1
ATOM 1392 N N . HIS A 1 182 ? -12.748 0.330 28.363 1.00 87.25 182 HIS A N 1
ATOM 1393 C CA . HIS A 1 182 ? -11.807 -0.793 28.374 1.00 87.25 182 HIS A CA 1
ATOM 1394 C C . HIS A 1 182 ? -10.722 -0.654 27.297 1.00 87.25 182 HIS A C 1
ATOM 1396 O O . HIS A 1 182 ? -9.546 -0.843 27.589 1.00 87.25 182 HIS A O 1
ATOM 1402 N N . GLN A 1 183 ? -11.079 -0.254 26.070 1.00 87.44 183 GLN A N 1
ATOM 1403 C CA . GLN A 1 183 ? -10.093 -0.029 25.001 1.00 87.44 183 GLN A CA 1
ATOM 1404 C C . GLN A 1 183 ? -9.075 1.058 25.367 1.00 87.44 183 GLN A C 1
ATOM 1406 O O . GLN A 1 183 ? -7.888 0.920 25.064 1.00 87.44 183 GLN A O 1
ATOM 1411 N N . ILE A 1 184 ? -9.532 2.134 26.012 1.00 84.69 184 ILE A N 1
ATOM 1412 C CA . ILE A 1 184 ? -8.681 3.212 26.519 1.00 84.69 184 ILE A CA 1
ATOM 1413 C C . ILE A 1 184 ? -7.716 2.661 27.580 1.00 84.69 184 ILE A C 1
ATOM 1415 O O . ILE A 1 184 ? -6.510 2.899 27.493 1.00 84.69 184 ILE A O 1
ATOM 1419 N N . GLU A 1 185 ? -8.222 1.904 28.556 1.00 82.00 185 GLU A N 1
ATOM 1420 C CA . GLU A 1 185 ? -7.410 1.340 29.640 1.00 82.00 185 GLU A CA 1
ATOM 1421 C C . GLU A 1 185 ? -6.371 0.323 29.132 1.00 82.00 185 GLU A C 1
ATOM 1423 O O . GLU A 1 185 ? -5.196 0.398 29.499 1.00 82.00 185 GLU A O 1
ATOM 1428 N N . ASP A 1 186 ? -6.773 -0.594 28.251 1.00 81.94 186 ASP A N 1
ATOM 1429 C CA . ASP A 1 186 ? -5.889 -1.605 27.663 1.00 81.94 186 ASP A CA 1
ATOM 1430 C C . ASP A 1 186 ? -4.787 -0.965 26.815 1.00 81.94 186 ASP A C 1
ATOM 1432 O O . ASP A 1 186 ? -3.616 -1.348 26.909 1.00 81.94 186 ASP A O 1
ATOM 1436 N N . THR A 1 187 ? -5.137 0.059 26.029 1.00 79.38 187 THR A N 1
ATOM 1437 C CA . THR A 1 187 ? -4.157 0.831 25.255 1.00 79.38 187 THR A CA 1
ATOM 1438 C C . THR A 1 187 ? -3.155 1.496 26.190 1.00 79.38 187 THR A C 1
ATOM 1440 O O . THR A 1 187 ? -1.954 1.420 25.952 1.00 79.38 187 THR A O 1
ATOM 1443 N N . PHE A 1 188 ? -3.616 2.089 27.291 1.00 76.69 188 PHE A N 1
ATOM 1444 C CA . PHE A 1 188 ? -2.739 2.733 28.263 1.00 76.69 188 PHE A CA 1
ATOM 1445 C C . PHE A 1 188 ? -1.782 1.743 28.944 1.00 76.69 188 PHE A C 1
ATOM 1447 O O . PHE A 1 188 ? -0.584 2.012 29.045 1.00 76.69 188 PHE A O 1
ATOM 1454 N N . LYS A 1 189 ? -2.275 0.562 29.342 1.00 75.94 189 LYS A N 1
ATOM 1455 C CA . LYS A 1 189 ? -1.438 -0.522 29.885 1.00 75.94 189 LYS A CA 1
ATOM 1456 C C . LYS A 1 189 ? -0.373 -0.973 28.883 1.00 75.94 189 LYS A C 1
ATOM 1458 O O . LYS A 1 189 ? 0.770 -1.187 29.279 1.00 75.94 189 LYS A O 1
ATOM 1463 N N . SER A 1 190 ? -0.729 -1.100 27.604 1.00 74.50 190 SER A N 1
ATOM 1464 C CA . SER A 1 190 ? 0.216 -1.462 26.539 1.00 74.50 190 SER A CA 1
ATOM 1465 C C . SER A 1 190 ? 1.269 -0.374 26.317 1.00 74.50 190 SER A C 1
ATOM 1467 O O . SER A 1 190 ? 2.455 -0.685 26.267 1.00 74.50 190 SER A O 1
ATOM 1469 N N . VAL A 1 191 ? 0.866 0.900 26.272 1.00 70.25 191 VAL A N 1
ATOM 1470 C CA . VAL A 1 191 ? 1.779 2.038 26.067 1.00 70.25 191 VAL A CA 1
ATOM 1471 C C . VAL A 1 191 ? 2.787 2.177 27.209 1.00 70.25 191 VAL A C 1
ATOM 1473 O O . VAL A 1 191 ? 3.964 2.397 26.940 1.00 70.25 191 VAL A O 1
ATOM 1476 N N . ILE A 1 192 ? 2.363 2.002 28.468 1.00 67.31 192 ILE A N 1
ATOM 1477 C CA . ILE A 1 192 ? 3.274 2.029 29.629 1.00 67.31 192 ILE A CA 1
ATOM 1478 C C . ILE A 1 192 ? 4.278 0.871 29.589 1.00 67.31 192 ILE A C 1
ATOM 1480 O O . ILE A 1 192 ? 5.419 1.031 30.017 1.00 67.31 192 ILE A O 1
ATOM 1484 N N . LYS A 1 193 ? 3.854 -0.309 29.128 1.00 64.81 193 LYS A N 1
ATOM 1485 C CA . LYS A 1 193 ? 4.662 -1.529 29.206 1.00 64.81 193 LYS A CA 1
ATOM 1486 C C . LYS A 1 193 ? 5.720 -1.631 28.102 1.00 64.81 193 LYS A C 1
ATOM 1488 O O . LYS A 1 193 ? 6.791 -2.172 28.365 1.00 64.81 193 LYS A O 1
ATOM 1493 N N . ASP A 1 194 ? 5.434 -1.125 26.903 1.00 57.78 194 ASP A N 1
ATOM 1494 C CA . ASP A 1 194 ? 6.183 -1.491 25.690 1.00 57.78 194 ASP A CA 1
ATOM 1495 C C . ASP A 1 194 ? 7.227 -0.464 25.196 1.00 57.78 194 ASP A C 1
ATOM 1497 O O . ASP A 1 194 ? 7.752 -0.643 24.103 1.00 57.78 194 ASP A O 1
ATOM 1501 N N . ASN A 1 195 ? 7.588 0.584 25.954 1.00 53.19 195 ASN A N 1
ATOM 1502 C CA . ASN A 1 195 ? 8.642 1.551 25.561 1.00 53.19 195 ASN A CA 1
ATOM 1503 C C . ASN A 1 195 ? 8.579 1.980 24.064 1.00 53.19 195 ASN A C 1
ATOM 1505 O O . ASN A 1 195 ? 9.560 1.912 23.326 1.00 53.19 195 ASN A O 1
ATOM 1509 N N . CYS A 1 196 ? 7.406 2.452 23.629 1.00 52.28 196 CYS A N 1
ATOM 1510 C CA . CYS A 1 196 ? 7.144 3.191 22.379 1.00 52.28 196 CYS A CA 1
ATOM 1511 C C . CYS A 1 196 ? 7.206 2.452 21.015 1.00 52.28 196 CYS A C 1
ATOM 1513 O O . CYS A 1 196 ? 6.533 2.896 20.089 1.00 52.28 196 CYS A O 1
ATOM 1515 N N . GLU A 1 197 ? 7.925 1.340 20.821 1.00 50.34 197 GLU A N 1
ATOM 1516 C CA . GLU A 1 197 ? 8.194 0.844 19.443 1.00 50.34 197 GLU A CA 1
ATOM 1517 C C . GLU A 1 197 ? 7.033 0.072 18.757 1.00 50.34 197 GLU A C 1
ATOM 1519 O O . GLU A 1 197 ? 6.930 0.031 17.518 1.00 50.34 197 GLU A O 1
ATOM 1524 N N . THR A 1 198 ? 6.121 -0.519 19.537 1.00 54.84 198 THR A N 1
ATOM 1525 C CA . THR A 1 198 ? 4.977 -1.336 19.061 1.00 54.84 198 THR A CA 1
ATOM 1526 C C . THR A 1 198 ? 3.608 -0.677 19.266 1.00 54.84 198 THR A C 1
ATOM 1528 O O . THR A 1 198 ? 2.587 -1.214 18.828 1.00 54.84 198 THR A O 1
ATOM 1531 N N . SER A 1 199 ? 3.562 0.498 19.897 1.00 64.12 199 SER A N 1
ATOM 1532 C CA . SER A 1 199 ? 2.336 1.111 20.422 1.00 64.12 199 SER A CA 1
ATOM 1533 C C . SER A 1 199 ? 1.514 1.872 19.371 1.00 64.12 199 SER A C 1
ATOM 1535 O O . SER A 1 199 ? 0.285 1.911 19.468 1.00 64.12 199 SER A O 1
ATOM 1537 N N . ALA A 1 200 ? 2.143 2.445 18.336 1.00 68.12 200 ALA A N 1
ATOM 1538 C CA . ALA A 1 200 ? 1.464 3.349 17.399 1.00 68.12 200 ALA A CA 1
ATOM 1539 C C . ALA A 1 200 ? 0.218 2.730 16.717 1.00 68.12 200 ALA A C 1
ATOM 1541 O O . ALA A 1 200 ? -0.837 3.367 16.729 1.00 68.12 200 ALA A O 1
ATOM 1542 N N . PRO A 1 201 ? 0.237 1.477 16.206 1.00 73.06 201 PRO A N 1
ATOM 1543 C CA . PRO A 1 201 ? -0.961 0.841 15.643 1.00 73.06 201 PRO A CA 1
ATOM 1544 C C . PRO A 1 201 ? -2.089 0.589 16.650 1.00 73.06 201 PRO A C 1
ATOM 1546 O O . PRO A 1 201 ? -3.254 0.480 16.262 1.00 73.06 201 PRO A O 1
ATOM 1549 N N . VAL A 1 202 ? -1.764 0.439 17.935 1.00 76.56 202 VAL A N 1
ATOM 1550 C CA . VAL A 1 202 ? -2.754 0.253 19.006 1.00 76.56 202 VAL A CA 1
ATOM 1551 C C . VAL A 1 202 ? -3.420 1.591 19.321 1.00 76.56 202 VAL A C 1
ATOM 1553 O O . VAL A 1 202 ? -4.647 1.677 19.299 1.00 76.56 202 VAL A O 1
ATOM 1556 N N . ILE A 1 203 ? -2.626 2.651 19.499 1.00 76.50 203 ILE A N 1
ATOM 1557 C CA . ILE A 1 203 ? -3.139 4.000 19.772 1.00 76.50 203 ILE A CA 1
ATOM 1558 C C . ILE A 1 203 ? -3.965 4.522 18.582 1.00 76.50 203 ILE A C 1
ATOM 1560 O O . ILE A 1 203 ? -5.038 5.085 18.777 1.00 76.50 203 ILE A O 1
ATOM 1564 N N . MET A 1 204 ? -3.547 4.261 17.338 1.00 77.00 204 MET A N 1
ATOM 1565 C CA . MET A 1 204 ? -4.336 4.635 16.154 1.00 77.00 204 MET A CA 1
ATOM 1566 C C . MET A 1 204 ? -5.716 3.966 16.126 1.00 77.00 204 MET A C 1
ATOM 1568 O O . MET A 1 204 ? -6.718 4.627 15.854 1.00 77.00 204 MET A O 1
ATOM 1572 N N . ARG A 1 205 ? -5.798 2.668 16.455 1.00 81.69 205 ARG A N 1
ATOM 1573 C CA . ARG A 1 205 ? -7.089 1.969 16.572 1.00 81.69 205 ARG A CA 1
ATOM 1574 C C . ARG A 1 205 ? -7.964 2.581 17.661 1.00 81.69 205 ARG A C 1
ATOM 1576 O O . ARG A 1 205 ? -9.179 2.663 17.480 1.00 81.69 205 ARG A O 1
ATOM 1583 N N . LEU A 1 206 ? -7.357 3.038 18.757 1.00 85.25 206 LEU A N 1
ATOM 1584 C CA . LEU A 1 206 ? -8.073 3.750 19.807 1.00 85.25 206 LEU A CA 1
ATOM 1585 C C . LEU A 1 206 ? -8.640 5.084 19.299 1.00 85.25 206 LEU A C 1
ATOM 1587 O O . LEU A 1 206 ? -9.817 5.350 19.530 1.00 85.25 206 LEU A O 1
ATOM 1591 N N . VAL A 1 207 ? -7.865 5.888 18.564 1.00 85.69 207 VAL A N 1
ATOM 1592 C CA . VAL A 1 207 ? -8.352 7.145 17.959 1.00 85.69 207 VAL A CA 1
ATOM 1593 C C . VAL A 1 207 ? -9.561 6.890 17.053 1.00 85.69 207 VAL A C 1
ATOM 1595 O O . VAL A 1 207 ? -10.573 7.583 17.167 1.00 85.69 207 VAL A O 1
ATOM 1598 N N . ASP A 1 208 ? -9.512 5.859 16.206 1.00 87.75 208 ASP A N 1
ATOM 1599 C CA . ASP A 1 208 ? -10.649 5.475 15.360 1.00 87.75 208 ASP A CA 1
ATOM 1600 C C . ASP A 1 208 ? -11.877 5.062 16.190 1.00 87.75 208 ASP A C 1
ATOM 1602 O O . ASP A 1 208 ? -13.015 5.403 15.852 1.00 87.75 208 ASP A O 1
ATOM 1606 N N . SER A 1 209 ? -11.682 4.340 17.295 1.00 90.94 209 SER A N 1
ATOM 1607 C CA . SER A 1 209 ? -12.763 3.996 18.224 1.00 90.94 209 SER A CA 1
ATOM 1608 C C . SER A 1 209 ? -13.344 5.221 18.934 1.00 90.94 209 SER A C 1
ATOM 1610 O O . SER A 1 209 ? -14.568 5.336 19.002 1.00 90.94 209 SER A O 1
ATOM 1612 N N . ILE A 1 210 ? -12.514 6.167 19.384 1.00 91.06 210 ILE A N 1
ATOM 1613 C CA . ILE A 1 210 ? -12.966 7.425 19.998 1.00 91.06 210 ILE A CA 1
ATOM 1614 C C . ILE A 1 210 ? -13.783 8.243 18.989 1.00 91.06 210 ILE A C 1
ATOM 1616 O O . ILE A 1 210 ? -14.877 8.702 19.314 1.00 91.06 210 ILE A O 1
ATOM 1620 N N . ASN A 1 211 ? -13.313 8.364 17.744 1.00 90.38 211 ASN A N 1
ATOM 1621 C CA . ASN A 1 211 ? -14.022 9.087 16.684 1.00 90.38 211 ASN A CA 1
ATOM 1622 C C . ASN A 1 211 ? -15.368 8.430 16.328 1.00 90.38 211 ASN A C 1
ATOM 1624 O O . ASN A 1 211 ? -16.377 9.119 16.141 1.00 90.38 211 ASN A O 1
ATOM 1628 N N . ARG A 1 212 ? -15.420 7.092 16.264 1.00 93.00 212 ARG A N 1
ATOM 1629 C CA . ARG A 1 212 ? -16.677 6.348 16.055 1.00 93.00 212 ARG A CA 1
ATOM 1630 C C . ARG A 1 212 ? -17.649 6.538 17.214 1.00 93.00 212 ARG A C 1
ATOM 1632 O O . ARG A 1 212 ? -18.829 6.788 16.979 1.00 93.00 212 ARG A O 1
ATOM 1639 N N . TYR A 1 213 ? -17.159 6.473 18.448 1.00 94.44 213 TYR A N 1
ATOM 1640 C CA . TYR A 1 213 ? -17.978 6.726 19.628 1.00 94.44 213 TYR A CA 1
ATOM 1641 C C . TYR A 1 213 ? -18.518 8.159 19.635 1.00 94.44 213 TYR A C 1
ATOM 1643 O O . TYR A 1 213 ? -19.709 8.362 19.859 1.00 94.44 213 TYR A O 1
ATOM 1651 N N . GLN A 1 214 ? -17.685 9.150 19.310 1.00 92.69 214 GLN A N 1
ATOM 1652 C CA . GLN A 1 214 ? -18.096 10.550 19.237 1.00 92.69 214 GLN A CA 1
ATOM 1653 C C . GLN A 1 214 ? -19.220 10.771 18.215 1.00 92.69 214 GLN A C 1
ATOM 1655 O O . GLN A 1 214 ? -20.234 11.403 18.514 1.00 92.69 214 GLN A O 1
ATOM 1660 N N . THR A 1 215 ? -19.041 10.253 16.999 1.00 92.19 215 THR A N 1
ATOM 1661 C CA . THR A 1 215 ? -19.980 10.467 15.886 1.00 92.19 215 THR A CA 1
ATOM 1662 C C . THR A 1 215 ? -21.253 9.622 15.990 1.00 92.19 215 THR A C 1
ATOM 1664 O O . THR A 1 215 ? -22.279 10.009 15.426 1.00 92.19 215 THR A O 1
ATOM 1667 N N . GLY A 1 216 ? -21.211 8.506 16.726 1.00 93.31 216 GLY A N 1
ATOM 1668 C CA . GLY A 1 216 ? -22.338 7.602 16.956 1.00 93.31 216 GLY A CA 1
ATOM 1669 C C . GLY A 1 216 ? -22.958 7.742 18.348 1.00 93.31 216 GLY A C 1
ATOM 1670 O O . GLY A 1 216 ? -23.985 8.407 18.527 1.00 93.31 216 GLY A O 1
ATOM 1671 N N . SER A 1 217 ? -22.367 7.065 19.331 1.00 93.50 217 SER A N 1
ATOM 1672 C CA . SER A 1 217 ? -22.954 6.867 20.661 1.00 93.50 217 SER A CA 1
ATOM 1673 C C . SER A 1 217 ? -23.004 8.168 21.466 1.00 93.50 217 SER A C 1
ATOM 1675 O O . SER A 1 217 ? -24.061 8.489 21.998 1.00 93.50 217 SER A O 1
ATOM 1677 N N . LEU A 1 218 ? -21.944 8.988 21.473 1.00 92.25 218 LEU A N 1
ATOM 1678 C CA . LEU A 1 218 ? -21.934 10.276 22.182 1.00 92.25 218 LEU A CA 1
ATOM 1679 C C . LEU A 1 218 ? -22.942 11.266 21.595 1.00 92.25 218 LEU A C 1
ATOM 1681 O O . LEU A 1 218 ? -23.699 11.881 22.337 1.00 92.25 218 LEU A O 1
ATOM 1685 N N . LYS A 1 219 ? -23.021 11.368 20.262 1.00 92.50 219 LYS A N 1
ATOM 1686 C CA . LYS A 1 219 ? -24.060 12.162 19.590 1.00 92.50 219 LYS A CA 1
ATOM 1687 C C . LYS A 1 219 ? -25.464 11.727 20.022 1.00 92.50 219 LYS A C 1
ATOM 1689 O O . LYS A 1 219 ? -26.324 12.573 20.266 1.00 92.50 219 LYS A O 1
ATOM 1694 N N . SER A 1 220 ? -25.680 10.416 20.137 1.00 92.62 220 SER A N 1
ATOM 1695 C CA . SER A 1 220 ? -26.952 9.852 20.593 1.00 92.62 220 SER A CA 1
ATOM 1696 C C . SER A 1 220 ? -27.227 10.219 22.053 1.00 92.62 220 SER A C 1
ATOM 1698 O O . SER A 1 220 ? -28.297 10.756 22.321 1.00 92.62 220 SER A O 1
ATOM 1700 N N . ILE A 1 221 ? -26.255 10.041 22.959 1.00 92.12 221 ILE A N 1
ATOM 1701 C CA . ILE A 1 221 ? -26.318 10.451 24.377 1.00 92.12 221 ILE A CA 1
ATOM 1702 C C . ILE A 1 221 ? -26.721 11.925 24.504 1.00 92.12 221 ILE A C 1
ATOM 1704 O O . ILE A 1 221 ? -27.646 12.244 25.251 1.00 92.12 221 ILE A O 1
ATOM 1708 N N . THR A 1 222 ? -26.072 12.817 23.751 1.00 90.94 222 THR A N 1
ATOM 1709 C CA . THR A 1 222 ? -26.386 14.251 23.757 1.00 90.94 222 THR A CA 1
ATOM 1710 C C . THR A 1 222 ? -27.813 14.509 23.282 1.00 90.94 222 THR A C 1
ATOM 1712 O O . THR A 1 222 ? -28.542 15.267 23.914 1.00 90.94 222 THR A O 1
ATOM 1715 N N . SER A 1 223 ? -28.248 13.847 22.204 1.00 89.75 223 SER A N 1
ATOM 1716 C CA . SER A 1 223 ? -29.594 14.044 21.647 1.00 89.75 223 SER A CA 1
ATOM 1717 C C . SER A 1 223 ? -30.725 13.619 22.590 1.00 89.75 223 SER A C 1
ATOM 1719 O O . SER A 1 223 ? -31.807 14.196 22.535 1.00 89.75 223 SER A O 1
ATOM 1721 N N . ILE A 1 224 ? -30.470 12.647 23.473 1.00 89.38 224 ILE A N 1
ATOM 1722 C CA . ILE A 1 224 ? -31.437 12.155 24.466 1.00 89.38 224 ILE A CA 1
ATOM 1723 C C . ILE A 1 224 ? -31.263 12.804 25.849 1.00 89.38 224 ILE A C 1
ATOM 1725 O O . ILE A 1 224 ? -31.902 12.371 26.807 1.00 89.38 224 ILE A O 1
ATOM 1729 N N . GLY A 1 225 ? -30.413 13.832 25.962 1.00 87.94 225 GLY A N 1
ATOM 1730 C CA . GLY A 1 225 ? -30.230 14.613 27.189 1.00 87.94 225 GLY A CA 1
ATOM 1731 C C . GLY A 1 225 ? -29.472 13.889 28.305 1.00 87.94 225 GLY A C 1
ATOM 1732 O O . GLY A 1 225 ? -29.646 14.227 29.470 1.00 87.94 225 GLY A O 1
ATOM 1733 N N . LEU A 1 226 ? -28.647 12.891 27.972 1.00 87.94 226 LEU A N 1
ATOM 1734 C CA . LEU A 1 226 ? -27.866 12.111 28.944 1.00 87.94 226 LEU A CA 1
ATOM 1735 C C . LEU A 1 226 ? -26.403 12.567 29.067 1.00 87.94 226 LEU A C 1
ATOM 1737 O O . LEU A 1 226 ? -25.583 11.835 29.610 1.00 87.94 226 LEU A O 1
ATOM 1741 N N . ALA A 1 227 ? -26.054 13.746 28.554 1.00 88.81 227 ALA A N 1
ATOM 1742 C CA . ALA A 1 227 ? -24.730 14.337 28.725 1.00 88.81 227 ALA A CA 1
ATOM 1743 C C . ALA A 1 227 ? -24.852 15.775 29.226 1.00 88.81 227 ALA A C 1
ATOM 1745 O O . ALA A 1 227 ? -25.611 16.568 28.671 1.00 88.81 227 ALA A O 1
ATOM 1746 N N . SER A 1 228 ? -24.066 16.115 30.246 1.00 87.00 228 SER A N 1
ATOM 1747 C CA . SER A 1 228 ? -23.840 17.500 30.652 1.00 87.00 228 SER A CA 1
ATOM 1748 C C . SER A 1 228 ? -22.736 18.138 29.804 1.00 87.00 228 SER A C 1
ATOM 1750 O O . SER A 1 228 ? -21.884 17.447 29.237 1.00 87.00 228 SER A O 1
ATOM 1752 N N . GLU A 1 229 ? -22.686 19.472 29.777 1.00 87.19 229 GLU A N 1
ATOM 1753 C CA . GLU A 1 229 ? -21.570 20.208 29.164 1.00 87.19 229 GLU A CA 1
ATOM 1754 C C . GLU A 1 229 ? -20.217 19.802 29.770 1.00 87.19 229 GLU A C 1
ATOM 1756 O O . GLU A 1 229 ? -19.238 19.639 29.043 1.00 87.19 229 GLU A O 1
ATOM 1761 N N . SER A 1 230 ? -20.169 19.551 31.084 1.00 87.38 230 SER A N 1
ATOM 1762 C CA . SER A 1 230 ? -18.953 19.103 31.773 1.00 87.38 230 SER A CA 1
ATOM 1763 C C . SER A 1 230 ? -18.487 17.715 31.320 1.00 87.38 230 SER A C 1
ATOM 1765 O O . SER A 1 230 ? -17.288 17.501 31.127 1.00 87.38 230 SER A O 1
ATOM 1767 N N . SER A 1 231 ? -19.411 16.776 31.097 1.00 86.56 231 SER A N 1
ATOM 1768 C CA . SER A 1 231 ? -19.094 15.446 30.571 1.00 86.56 231 SER A CA 1
ATOM 1769 C C . SER A 1 231 ? -18.596 15.508 29.129 1.00 86.56 231 SER A C 1
ATOM 1771 O O . SER A 1 231 ? -17.627 14.830 28.786 1.00 86.56 231 SER A O 1
ATOM 1773 N N . LEU A 1 232 ? -19.217 16.347 28.293 1.00 90.12 232 LEU A N 1
ATOM 1774 C CA . LEU A 1 232 ? -18.787 16.556 26.909 1.00 90.12 232 LEU A CA 1
ATOM 1775 C C . LEU A 1 232 ? -17.390 17.179 26.847 1.00 90.12 232 LEU A C 1
ATOM 1777 O O . LEU A 1 232 ? -16.537 16.678 26.118 1.00 90.12 232 LEU A O 1
ATOM 1781 N N . ALA A 1 233 ? -17.127 18.202 27.662 1.00 89.31 233 ALA A N 1
ATOM 1782 C CA . ALA A 1 233 ? -15.808 18.819 27.768 1.00 89.31 233 ALA A CA 1
ATOM 1783 C C . ALA A 1 233 ? -14.740 17.829 28.268 1.00 89.31 233 ALA A C 1
ATOM 1785 O O . ALA A 1 233 ? -13.614 17.827 27.775 1.00 89.31 233 ALA A O 1
ATOM 1786 N N . SER A 1 234 ? -15.093 16.946 29.208 1.00 88.12 234 SER A N 1
ATOM 1787 C CA . SER A 1 234 ? -14.180 15.917 29.725 1.00 88.12 234 SER A CA 1
ATOM 1788 C C . SER A 1 234 ? -13.816 14.876 28.664 1.00 88.12 234 SER A C 1
ATOM 1790 O O . SER A 1 234 ? -12.647 14.518 28.528 1.00 88.12 234 SER A O 1
ATOM 1792 N N . PHE A 1 235 ? -14.798 14.418 27.881 1.00 91.12 235 PHE A N 1
ATOM 1793 C CA . PHE A 1 235 ? -14.553 13.525 26.749 1.00 91.12 235 PHE A CA 1
ATOM 1794 C C . PHE A 1 235 ? -13.683 14.195 25.678 1.00 91.12 235 PHE A C 1
ATOM 1796 O O . PHE A 1 235 ? -12.744 13.577 25.178 1.00 91.12 235 PHE A O 1
ATOM 1803 N N . GLU A 1 236 ? -13.969 15.455 25.348 1.00 90.31 236 GLU A N 1
ATOM 1804 C CA . GLU A 1 236 ? -13.205 16.221 24.363 1.00 90.31 236 GLU A CA 1
ATOM 1805 C C . GLU A 1 236 ? -11.741 16.378 24.786 1.00 90.31 236 GLU A C 1
ATOM 1807 O O . GLU A 1 236 ? -10.838 16.081 24.006 1.00 90.31 236 GLU A O 1
ATOM 1812 N N . ASN A 1 237 ? -11.501 16.743 26.048 1.00 88.44 237 ASN A N 1
ATOM 1813 C CA . ASN A 1 237 ? -10.158 16.844 26.613 1.00 88.44 237 ASN A CA 1
ATOM 1814 C C . ASN A 1 237 ? -9.414 15.496 26.554 1.00 88.44 237 ASN A C 1
ATOM 1816 O O . ASN A 1 237 ? -8.268 15.431 26.115 1.00 88.44 237 ASN A O 1
ATOM 1820 N N . MET A 1 238 ? -10.080 14.393 26.921 1.00 87.69 238 MET A N 1
ATOM 1821 C CA . MET A 1 238 ? -9.513 13.046 26.783 1.00 87.69 238 MET A CA 1
ATOM 1822 C C . MET A 1 238 ? -9.143 12.740 25.325 1.00 87.69 238 MET A C 1
ATOM 1824 O O . MET A 1 238 ? -8.023 12.296 25.062 1.00 87.69 238 MET A O 1
ATOM 1828 N N . ARG A 1 239 ? -10.033 13.031 24.365 1.00 87.94 239 ARG A N 1
ATOM 1829 C CA . ARG A 1 239 ? -9.759 12.832 22.934 1.00 87.94 239 ARG A CA 1
ATOM 1830 C C . ARG A 1 239 ? -8.548 13.646 22.483 1.00 87.94 239 ARG A C 1
ATOM 1832 O O . ARG A 1 239 ? -7.685 13.102 21.799 1.00 87.94 239 ARG A O 1
ATOM 1839 N N . GLU A 1 240 ? -8.466 14.923 22.850 1.00 86.56 240 GLU A N 1
ATOM 1840 C CA . GLU A 1 240 ? -7.325 15.776 22.503 1.00 86.56 240 GLU A CA 1
ATOM 1841 C C . GLU A 1 240 ? -6.003 15.220 23.036 1.00 86.56 240 GLU A C 1
ATOM 1843 O O . GLU A 1 240 ? -5.006 15.213 22.312 1.00 86.56 240 GLU A O 1
ATOM 1848 N N . ILE A 1 241 ? -5.991 14.725 24.276 1.00 81.62 241 ILE A N 1
ATOM 1849 C CA . ILE A 1 241 ? -4.803 14.121 24.887 1.00 81.62 241 ILE A CA 1
ATOM 1850 C C . ILE A 1 241 ? -4.397 12.850 24.134 1.00 81.62 241 ILE A C 1
ATOM 1852 O O . ILE A 1 241 ? -3.234 12.724 23.749 1.00 81.62 241 ILE A O 1
ATOM 1856 N N . VAL A 1 242 ? -5.338 11.945 23.842 1.00 79.62 242 VAL A N 1
ATOM 1857 C CA . VAL A 1 242 ? -5.050 10.719 23.074 1.00 79.62 242 VAL A CA 1
ATOM 1858 C C . VAL A 1 242 ? -4.537 11.054 21.669 1.00 79.62 242 VAL A C 1
ATOM 1860 O O . VAL A 1 242 ? -3.569 10.447 21.205 1.00 79.62 242 VAL A O 1
ATOM 1863 N N . CYS A 1 243 ? -5.111 12.054 20.997 1.00 79.62 243 CYS A N 1
ATOM 1864 C CA . CYS A 1 243 ? -4.626 12.520 19.697 1.00 79.62 243 CYS A CA 1
ATOM 1865 C C . CYS A 1 243 ? -3.196 13.079 19.777 1.00 79.62 243 CYS A C 1
ATOM 1867 O O . CYS A 1 243 ? -2.361 12.722 18.946 1.00 79.62 243 CYS A O 1
ATOM 1869 N N . LYS A 1 244 ? -2.885 13.903 20.788 1.00 78.94 244 LYS A N 1
ATOM 1870 C CA . LYS A 1 244 ? -1.526 14.427 21.022 1.00 78.94 244 LYS A CA 1
ATOM 1871 C C . LYS A 1 244 ? -0.523 13.305 21.287 1.00 78.94 244 LYS A C 1
ATOM 1873 O O . LYS A 1 244 ? 0.549 13.301 20.692 1.00 78.94 244 LYS A O 1
ATOM 1878 N N . MET A 1 245 ? -0.886 12.321 22.108 1.00 75.31 245 MET A N 1
ATOM 1879 C CA . MET A 1 245 ? -0.047 11.145 22.360 1.00 75.31 245 MET A CA 1
ATOM 1880 C C . MET A 1 245 ? 0.182 10.323 21.094 1.00 75.31 245 MET A C 1
ATOM 1882 O O . MET A 1 245 ? 1.301 9.893 20.843 1.00 75.31 245 MET A O 1
ATOM 1886 N N . THR A 1 246 ? -0.856 10.129 20.277 1.00 75.56 246 THR A N 1
ATOM 1887 C CA . THR A 1 246 ? -0.728 9.439 18.984 1.00 75.56 246 THR A CA 1
ATOM 1888 C C . THR A 1 246 ? 0.269 10.166 18.097 1.00 75.56 246 THR A C 1
ATOM 1890 O O . THR A 1 246 ? 1.164 9.539 17.543 1.00 75.56 246 THR A O 1
ATOM 1893 N N . HIS A 1 247 ? 0.138 11.489 17.990 1.00 76.44 247 HIS A N 1
ATOM 1894 C CA . HIS A 1 247 ? 1.038 12.305 17.189 1.00 76.44 247 HIS A CA 1
ATOM 1895 C C . HIS A 1 247 ? 2.489 12.180 17.663 1.00 76.44 247 HIS A C 1
ATOM 1897 O O . HIS A 1 247 ? 3.353 11.856 16.851 1.00 76.44 247 HIS A O 1
ATOM 1903 N N . GLN A 1 248 ? 2.731 12.325 18.969 1.00 77.25 248 GLN A N 1
ATOM 1904 C CA . GLN A 1 248 ? 4.063 12.164 19.552 1.00 77.25 248 GLN A CA 1
ATOM 1905 C C . GLN A 1 248 ? 4.633 10.765 19.286 1.00 77.25 248 GLN A C 1
ATOM 1907 O O . GLN A 1 248 ? 5.765 10.634 18.848 1.00 77.25 248 GLN A O 1
ATOM 1912 N N . GLN A 1 249 ? 3.841 9.707 19.470 1.00 76.31 249 GLN A N 1
ATOM 1913 C CA . GLN A 1 249 ? 4.298 8.331 19.249 1.00 76.31 249 GLN A CA 1
ATOM 1914 C C . GLN A 1 249 ? 4.602 8.040 17.776 1.00 76.31 249 GLN A C 1
ATOM 1916 O O . GLN A 1 249 ? 5.542 7.306 17.472 1.00 76.31 249 GLN A O 1
ATOM 1921 N N . VAL A 1 250 ? 3.836 8.617 16.843 1.00 75.94 250 VAL A N 1
ATOM 1922 C CA . VAL A 1 250 ? 4.146 8.520 15.410 1.00 75.94 250 VAL A CA 1
ATOM 1923 C C . VAL A 1 250 ? 5.435 9.279 15.088 1.00 75.94 250 VAL A C 1
ATOM 1925 O O . VAL A 1 250 ? 6.248 8.752 14.333 1.00 75.94 250 VAL A O 1
ATOM 1928 N N . GLN A 1 251 ? 5.655 10.459 15.678 1.00 77.88 251 GLN A N 1
ATOM 1929 C CA . GLN A 1 251 ? 6.910 11.207 15.538 1.00 77.88 251 GLN A CA 1
ATOM 1930 C C . GLN A 1 251 ? 8.105 10.432 16.104 1.00 77.88 251 GLN A C 1
ATOM 1932 O O . GLN A 1 251 ? 9.117 10.298 15.421 1.00 77.88 251 GLN A O 1
ATOM 1937 N N . ASP A 1 252 ? 7.976 9.850 17.296 1.00 78.75 252 ASP A N 1
ATOM 1938 C CA . ASP A 1 252 ? 9.025 9.035 17.914 1.00 78.75 252 ASP A CA 1
ATOM 1939 C C . ASP A 1 252 ? 9.339 7.805 17.043 1.00 78.75 252 ASP A C 1
ATOM 1941 O O . ASP A 1 252 ? 10.501 7.507 16.763 1.00 78.75 252 ASP A O 1
ATOM 1945 N N . THR A 1 253 ? 8.302 7.127 16.534 1.00 78.50 253 THR A N 1
ATOM 1946 C CA . THR A 1 253 ? 8.451 5.983 15.618 1.00 78.50 253 THR A CA 1
ATOM 1947 C C . THR A 1 253 ? 9.136 6.395 14.314 1.00 78.50 253 THR A C 1
ATOM 1949 O O . THR A 1 253 ? 10.007 5.674 13.827 1.00 78.50 253 THR A O 1
ATOM 1952 N N . LEU A 1 254 ? 8.766 7.550 13.749 1.00 80.00 254 LEU A N 1
ATOM 1953 C CA . LEU A 1 254 ? 9.387 8.105 12.547 1.00 80.00 254 LEU A CA 1
ATOM 1954 C C . LEU A 1 254 ? 10.866 8.408 12.793 1.00 80.00 254 LEU A C 1
ATOM 1956 O O . LEU A 1 254 ? 11.705 7.996 11.999 1.00 80.00 254 LEU A O 1
ATOM 1960 N N . HIS A 1 255 ? 11.198 9.051 13.910 1.00 82.12 255 HIS A N 1
ATOM 1961 C CA . HIS A 1 255 ? 12.575 9.365 14.276 1.00 82.12 255 HIS A CA 1
ATOM 1962 C C . HIS A 1 255 ? 13.433 8.097 14.430 1.00 82.12 255 HIS A C 1
ATOM 1964 O O . HIS A 1 255 ? 14.536 8.024 13.884 1.00 82.12 255 HIS A O 1
ATOM 1970 N N . ILE A 1 256 ? 12.908 7.061 15.096 1.00 83.94 256 ILE A N 1
ATOM 1971 C CA . ILE A 1 256 ? 13.576 5.755 15.217 1.00 83.94 256 ILE A CA 1
ATOM 1972 C C . ILE A 1 256 ? 13.780 5.120 13.834 1.00 83.94 256 ILE A C 1
ATOM 1974 O O . ILE A 1 256 ? 14.876 4.641 13.537 1.00 83.94 256 ILE A O 1
ATOM 1978 N N . ALA A 1 257 ? 12.761 5.150 12.970 1.00 85.62 257 ALA A N 1
ATOM 1979 C CA . ALA A 1 257 ? 12.848 4.603 11.618 1.00 85.62 257 ALA A CA 1
ATOM 1980 C C . ALA A 1 257 ? 13.884 5.344 10.756 1.00 85.62 257 ALA A C 1
ATOM 1982 O O . ALA A 1 257 ? 14.695 4.694 10.101 1.00 85.62 257 ALA A O 1
ATOM 1983 N N . ILE A 1 258 ? 13.911 6.683 10.793 1.00 86.25 258 ILE A N 1
ATOM 1984 C CA . ILE A 1 258 ? 14.916 7.507 10.098 1.00 86.25 258 ILE A CA 1
ATOM 1985 C C . ILE A 1 258 ? 16.318 7.151 10.592 1.00 86.25 258 ILE A C 1
ATOM 1987 O O . ILE A 1 258 ? 17.219 6.950 9.780 1.00 86.25 258 ILE A O 1
ATOM 1991 N N . LYS A 1 259 ? 16.509 7.016 11.908 1.00 88.75 259 LYS A N 1
ATOM 1992 C CA . LYS A 1 259 ? 17.798 6.620 12.484 1.00 88.75 259 LYS A CA 1
ATOM 1993 C C . LYS A 1 259 ? 18.242 5.237 11.999 1.00 88.75 259 LYS A C 1
ATOM 1995 O O . LYS A 1 259 ? 19.390 5.086 11.585 1.00 88.75 259 LYS A O 1
ATOM 2000 N N . GLN A 1 260 ? 17.352 4.243 12.021 1.00 89.75 260 GLN A N 1
ATOM 2001 C CA . GLN A 1 260 ? 17.642 2.886 11.538 1.00 89.75 260 GLN A CA 1
ATOM 2002 C C . GLN A 1 260 ? 17.958 2.865 10.039 1.00 89.75 260 GLN A C 1
ATOM 2004 O O . GLN A 1 260 ? 18.924 2.229 9.621 1.00 89.75 260 GLN A O 1
ATOM 2009 N N . ILE A 1 261 ? 17.195 3.604 9.234 1.00 90.94 261 ILE A N 1
ATOM 2010 C CA . ILE A 1 261 ? 17.462 3.749 7.802 1.00 90.94 261 ILE A CA 1
ATOM 2011 C C . ILE A 1 261 ? 18.801 4.450 7.575 1.00 90.94 261 ILE A C 1
ATOM 2013 O O . ILE A 1 261 ? 19.553 4.005 6.720 1.00 90.94 261 ILE A O 1
ATOM 2017 N N . GLY A 1 262 ? 19.155 5.460 8.372 1.00 91.12 262 GLY A N 1
ATOM 2018 C CA . GLY A 1 262 ? 20.470 6.101 8.328 1.00 91.12 262 GLY A CA 1
ATOM 2019 C C . GLY A 1 262 ? 21.619 5.120 8.578 1.00 91.12 262 GLY A C 1
ATOM 2020 O O . GLY A 1 262 ? 22.576 5.100 7.810 1.00 91.12 262 GLY A O 1
ATOM 2021 N N . ILE A 1 263 ? 21.487 4.236 9.574 1.00 91.69 263 ILE A N 1
ATOM 2022 C CA . ILE A 1 263 ? 22.478 3.178 9.853 1.00 91.69 263 ILE A CA 1
ATOM 2023 C C . ILE A 1 263 ? 22.648 2.246 8.647 1.00 91.69 263 ILE A C 1
ATOM 2025 O O . ILE A 1 263 ? 23.765 1.857 8.311 1.00 91.69 263 ILE A O 1
ATOM 2029 N N . ILE A 1 264 ? 21.551 1.876 7.984 1.00 92.50 264 ILE A N 1
ATOM 2030 C CA . ILE A 1 264 ? 21.603 0.990 6.815 1.00 92.50 264 ILE A CA 1
ATOM 2031 C C . ILE A 1 264 ? 22.169 1.731 5.599 1.00 92.50 264 ILE A C 1
ATOM 2033 O O . ILE A 1 264 ? 23.031 1.202 4.901 1.00 92.50 264 ILE A O 1
ATOM 2037 N N . MET A 1 265 ? 21.751 2.978 5.385 1.00 91.62 265 MET A N 1
ATOM 2038 C CA . MET A 1 265 ? 22.252 3.847 4.323 1.00 91.62 265 MET A CA 1
ATOM 2039 C C . MET A 1 265 ? 23.756 4.102 4.453 1.00 91.62 265 MET A C 1
ATOM 2041 O O . MET A 1 265 ? 24.440 4.130 3.439 1.00 91.62 265 MET A O 1
ATOM 2045 N N . ALA A 1 266 ? 24.307 4.192 5.667 1.00 90.75 266 ALA A N 1
ATOM 2046 C CA . ALA A 1 266 ? 25.752 4.312 5.888 1.00 90.75 266 ALA A CA 1
ATOM 2047 C C . ALA A 1 266 ? 26.559 3.138 5.295 1.00 90.75 266 ALA A C 1
ATOM 2049 O O . ALA A 1 266 ? 27.721 3.290 4.925 1.00 90.75 266 ALA A O 1
ATOM 2050 N N . LYS A 1 267 ? 25.948 1.952 5.179 1.00 90.06 267 LYS A N 1
ATOM 2051 C CA . LYS A 1 267 ? 26.586 0.751 4.619 1.00 90.06 267 LYS A CA 1
ATOM 2052 C C . LYS A 1 267 ? 26.546 0.708 3.087 1.00 90.06 267 LYS A C 1
ATOM 2054 O O . LYS A 1 267 ? 27.216 -0.130 2.493 1.00 90.06 267 LYS A O 1
ATOM 2059 N N . VAL A 1 268 ? 25.786 1.596 2.439 1.00 86.62 268 VAL A N 1
ATOM 2060 C CA . VAL A 1 268 ? 25.577 1.618 0.978 1.00 86.62 268 VAL A CA 1
ATOM 2061 C C . VAL A 1 268 ? 26.868 1.895 0.202 1.00 86.62 268 VAL A C 1
ATOM 2063 O O . VAL A 1 268 ? 26.968 1.468 -0.944 1.00 86.62 268 VAL A O 1
ATOM 2066 N N . GLU A 1 269 ? 27.873 2.528 0.818 1.00 75.31 269 GLU A N 1
ATOM 2067 C CA . GLU A 1 269 ? 29.207 2.699 0.219 1.00 75.31 269 GLU A CA 1
ATOM 2068 C C . GLU A 1 269 ? 30.003 1.388 0.101 1.00 75.31 269 GLU A C 1
ATOM 2070 O O . GLU A 1 269 ? 30.992 1.325 -0.630 1.00 75.31 269 GLU A O 1
ATOM 2075 N N . LYS A 1 270 ? 29.611 0.341 0.840 1.00 77.75 270 LYS A N 1
ATOM 2076 C CA . LYS A 1 270 ? 30.322 -0.944 0.917 1.00 77.75 270 LYS A CA 1
ATOM 2077 C C . LYS A 1 270 ? 29.364 -2.124 0.696 1.00 77.75 270 LYS A C 1
ATOM 2079 O O . LYS A 1 270 ? 29.158 -2.914 1.621 1.00 77.75 270 LYS A O 1
ATOM 2084 N N . PRO A 1 271 ? 28.768 -2.259 -0.503 1.00 75.12 271 PRO A N 1
ATOM 2085 C CA . PRO A 1 271 ? 27.952 -3.422 -0.838 1.00 75.12 271 PRO A CA 1
ATOM 2086 C C . PRO A 1 271 ? 28.800 -4.718 -0.880 1.00 75.12 271 PRO A C 1
ATOM 2088 O O . PRO A 1 271 ? 30.030 -4.652 -0.984 1.00 75.12 271 PRO A O 1
ATOM 2091 N N . PRO A 1 272 ? 28.174 -5.911 -0.817 1.00 79.81 272 PRO A N 1
ATOM 2092 C CA . PRO A 1 272 ? 26.737 -6.138 -0.679 1.00 79.81 272 PRO A CA 1
ATOM 2093 C C . PRO A 1 272 ? 26.247 -5.935 0.761 1.00 79.81 272 PRO A C 1
ATOM 2095 O O . PRO A 1 272 ? 26.917 -6.286 1.732 1.00 79.81 272 PRO A O 1
ATOM 2098 N N . LEU A 1 273 ? 25.037 -5.398 0.887 1.00 85.12 273 LEU A N 1
ATOM 2099 C CA . LEU A 1 273 ? 24.313 -5.321 2.151 1.00 85.12 273 LEU A CA 1
ATOM 2100 C C . LEU A 1 273 ? 23.768 -6.702 2.539 1.00 85.12 273 LEU A C 1
ATOM 2102 O O . LEU A 1 273 ? 23.526 -7.567 1.694 1.00 85.12 273 LEU A O 1
ATOM 2106 N N . SER A 1 274 ? 23.537 -6.911 3.836 1.00 86.50 274 SER A N 1
ATOM 2107 C CA . SER A 1 274 ? 22.896 -8.139 4.309 1.00 86.50 274 SER A CA 1
ATOM 2108 C C . SER A 1 274 ? 21.428 -8.204 3.858 1.00 86.50 274 SER A C 1
ATOM 2110 O O . SER A 1 274 ? 20.753 -7.179 3.735 1.00 86.50 274 SER A O 1
ATOM 2112 N N . ALA A 1 275 ? 20.898 -9.414 3.646 1.00 84.94 275 ALA A N 1
ATOM 2113 C CA . ALA A 1 275 ? 19.477 -9.595 3.323 1.00 84.94 275 ALA A CA 1
ATOM 2114 C C . ALA A 1 275 ? 18.556 -9.030 4.424 1.00 84.94 275 ALA A C 1
ATOM 2116 O O . ALA A 1 275 ? 17.476 -8.520 4.129 1.00 84.94 275 ALA A O 1
ATOM 2117 N N . GLU A 1 276 ? 19.011 -9.078 5.680 1.00 87.38 276 GLU A N 1
ATOM 2118 C CA . GLU A 1 276 ? 18.327 -8.485 6.831 1.00 87.38 276 GLU A CA 1
ATOM 2119 C C . GLU A 1 276 ? 18.229 -6.959 6.707 1.00 87.38 276 GLU A C 1
ATOM 2121 O O . GLU A 1 276 ? 17.144 -6.414 6.888 1.00 87.38 276 GLU A O 1
ATOM 2126 N N . ASP A 1 277 ? 19.316 -6.278 6.325 1.00 88.62 277 ASP A N 1
ATOM 2127 C CA . ASP A 1 277 ? 19.332 -4.823 6.119 1.00 88.62 277 ASP A CA 1
ATOM 2128 C C . ASP A 1 277 ? 18.376 -4.405 4.980 1.00 88.62 277 ASP A C 1
ATOM 2130 O O . ASP A 1 277 ? 17.579 -3.476 5.135 1.00 88.62 277 ASP A O 1
ATOM 2134 N N . VAL A 1 278 ? 18.395 -5.120 3.847 1.00 85.50 278 VAL A N 1
ATOM 2135 C CA . VAL A 1 278 ? 17.518 -4.833 2.691 1.00 85.50 278 VAL A CA 1
ATOM 2136 C C . VAL A 1 278 ? 16.038 -5.034 3.049 1.00 85.50 278 VAL A C 1
ATOM 2138 O O . VAL A 1 278 ? 15.182 -4.203 2.713 1.00 85.50 278 VAL A O 1
ATOM 2141 N N . HIS A 1 279 ? 15.724 -6.115 3.768 1.00 88.19 279 HIS A N 1
ATOM 2142 C CA . HIS A 1 279 ? 14.369 -6.378 4.248 1.00 88.19 279 HIS A CA 1
ATOM 2143 C C . HIS A 1 279 ? 13.931 -5.345 5.298 1.00 88.19 279 HIS A C 1
ATOM 2145 O O . HIS A 1 279 ? 12.791 -4.879 5.263 1.00 88.19 279 HIS A O 1
ATOM 2151 N N . ALA A 1 280 ? 14.824 -4.943 6.207 1.00 88.25 280 ALA A N 1
ATOM 2152 C CA . ALA A 1 280 ? 14.529 -3.973 7.256 1.00 88.25 280 ALA A CA 1
ATOM 2153 C C . ALA A 1 280 ? 14.133 -2.606 6.683 1.00 88.25 280 ALA A C 1
ATOM 2155 O O . ALA A 1 280 ? 13.099 -2.068 7.076 1.00 88.25 280 ALA A O 1
ATOM 2156 N N . VAL A 1 281 ? 14.876 -2.067 5.708 1.00 87.50 281 VAL A N 1
ATOM 2157 C CA . VAL A 1 281 ? 14.513 -0.782 5.073 1.00 87.50 281 VAL A CA 1
ATOM 2158 C C . VAL A 1 281 ? 13.167 -0.874 4.360 1.00 87.50 281 VAL A C 1
ATOM 2160 O O . VAL A 1 281 ? 12.357 0.050 4.449 1.00 87.50 281 VAL A O 1
ATOM 2163 N N . SER A 1 282 ? 12.891 -2.000 3.698 1.00 85.62 282 SER A N 1
ATOM 2164 C CA . SER A 1 282 ? 11.602 -2.231 3.040 1.00 85.62 282 SER A CA 1
ATOM 2165 C C . SER A 1 282 ? 10.446 -2.248 4.043 1.00 85.62 282 SER A C 1
ATOM 2167 O O . SER A 1 282 ? 9.466 -1.524 3.856 1.00 85.62 282 SER A O 1
ATOM 2169 N N . ALA A 1 283 ? 10.591 -2.997 5.138 1.00 86.69 283 ALA A N 1
ATOM 2170 C CA . ALA A 1 283 ? 9.588 -3.095 6.194 1.00 86.69 283 ALA A CA 1
ATOM 2171 C C . ALA A 1 283 ? 9.360 -1.753 6.912 1.00 86.69 283 ALA A C 1
ATOM 2173 O O . ALA A 1 283 ? 8.217 -1.386 7.194 1.00 86.69 283 ALA A O 1
ATOM 2174 N N . LEU A 1 284 ? 10.428 -0.993 7.178 1.00 86.06 284 LEU A N 1
ATOM 2175 C CA . LEU A 1 284 ? 10.339 0.340 7.777 1.00 86.06 284 LEU A CA 1
ATOM 2176 C C . LEU A 1 284 ? 9.620 1.318 6.844 1.00 86.06 284 LEU A C 1
ATOM 2178 O O . LEU A 1 284 ? 8.697 2.003 7.279 1.00 86.06 284 LEU A O 1
ATOM 2182 N N . SER A 1 285 ? 9.979 1.342 5.559 1.00 82.94 285 SER A N 1
ATOM 2183 C CA . SER A 1 285 ? 9.328 2.194 4.558 1.00 82.94 285 SER A CA 1
ATOM 2184 C C . SER A 1 285 ? 7.821 1.910 4.454 1.00 82.94 285 SER A C 1
ATOM 2186 O O . SER A 1 285 ? 7.011 2.837 4.476 1.00 82.94 285 SER A O 1
ATOM 2188 N N . GLU A 1 286 ? 7.418 0.636 4.434 1.00 82.19 286 GLU A N 1
ATOM 2189 C CA . GLU A 1 286 ? 6.006 0.230 4.374 1.00 82.19 286 GLU A CA 1
ATOM 2190 C C . GLU A 1 286 ? 5.238 0.573 5.655 1.00 82.19 286 GLU A C 1
ATOM 2192 O O . GLU A 1 286 ? 4.149 1.154 5.590 1.00 82.19 286 GLU A O 1
ATOM 2197 N N . LYS A 1 287 ? 5.822 0.290 6.829 1.00 78.06 287 LYS A N 1
ATOM 2198 C CA . LYS A 1 287 ? 5.245 0.665 8.129 1.00 78.06 287 LYS A CA 1
ATOM 2199 C C . LYS A 1 287 ? 5.004 2.176 8.198 1.00 78.06 287 LYS A C 1
ATOM 2201 O O . LYS A 1 287 ? 3.934 2.606 8.628 1.00 78.06 287 LYS A O 1
ATOM 2206 N N . MET A 1 288 ? 5.957 2.979 7.729 1.00 78.25 288 MET A N 1
ATOM 2207 C CA . MET A 1 288 ? 5.847 4.438 7.737 1.00 78.25 288 MET A CA 1
ATOM 2208 C C . MET A 1 288 ? 4.868 4.974 6.687 1.00 78.25 288 MET A C 1
ATOM 2210 O O . MET A 1 288 ? 4.148 5.932 6.964 1.00 78.25 288 MET A O 1
ATOM 2214 N N . CYS A 1 289 ? 4.758 4.331 5.521 1.00 75.88 289 CYS A N 1
ATOM 2215 C CA . CYS A 1 289 ? 3.741 4.663 4.522 1.00 75.88 289 CYS A CA 1
ATOM 2216 C C . CYS A 1 289 ? 2.317 4.501 5.084 1.00 75.88 289 CYS A C 1
ATOM 2218 O O . CYS A 1 289 ? 1.467 5.367 4.881 1.00 75.88 289 CYS A O 1
ATOM 2220 N N . LEU A 1 290 ? 2.067 3.445 5.865 1.00 73.38 290 LEU A N 1
ATOM 2221 C CA . LEU A 1 290 ? 0.783 3.261 6.550 1.00 73.38 290 LEU A CA 1
ATOM 2222 C C . LEU A 1 290 ? 0.524 4.365 7.588 1.00 73.38 290 LEU A C 1
ATOM 2224 O O . LEU A 1 290 ? -0.585 4.901 7.653 1.00 73.38 290 LEU A O 1
ATOM 2228 N N . LEU A 1 291 ? 1.549 4.736 8.362 1.00 69.31 291 LEU A N 1
ATOM 2229 C CA . LEU A 1 291 ? 1.462 5.770 9.400 1.00 69.31 291 LEU A CA 1
ATOM 2230 C C . LEU A 1 291 ? 1.261 7.186 8.824 1.00 69.31 291 LEU A C 1
ATOM 2232 O O . LEU A 1 291 ? 0.575 8.006 9.435 1.00 69.31 291 LEU A O 1
ATOM 2236 N N . SER A 1 292 ? 1.791 7.475 7.631 1.00 69.69 292 SER A N 1
ATOM 2237 C CA . SER A 1 292 ? 1.746 8.814 7.016 1.00 69.69 292 SER A CA 1
ATOM 2238 C C . SER A 1 292 ? 0.354 9.276 6.604 1.00 69.69 292 SER A C 1
ATOM 2240 O O . SER A 1 292 ? 0.053 10.464 6.692 1.00 69.69 292 SER A O 1
ATOM 2242 N N . THR A 1 293 ? -0.537 8.348 6.240 1.00 66.50 293 THR A N 1
ATOM 2243 C CA . THR A 1 293 ? -1.933 8.664 5.878 1.00 66.50 293 THR A CA 1
ATOM 2244 C C . THR A 1 293 ? -2.727 9.305 7.020 1.00 66.50 293 THR A C 1
ATOM 2246 O O . THR A 1 293 ? -3.811 9.845 6.800 1.00 66.50 293 THR A O 1
ATOM 2249 N N . ARG A 1 294 ? -2.198 9.241 8.247 1.00 65.00 294 ARG A N 1
ATOM 2250 C CA . ARG A 1 294 ? -2.814 9.757 9.471 1.00 65.00 294 ARG A CA 1
ATOM 2251 C C . ARG A 1 294 ? -2.006 10.885 10.117 1.00 65.00 294 ARG A C 1
ATOM 2253 O O . ARG A 1 294 ? -2.397 11.367 11.177 1.00 65.00 294 ARG A O 1
ATOM 2260 N N . LEU A 1 295 ? -0.922 11.329 9.474 1.00 62.34 295 LEU A N 1
ATOM 2261 C CA . LEU A 1 295 ? -0.140 12.489 9.888 1.00 62.34 295 LEU A CA 1
ATOM 2262 C C . LEU A 1 295 ? -0.733 13.771 9.275 1.00 62.34 295 LEU A C 1
ATOM 2264 O O . LEU A 1 295 ? -0.769 13.897 8.049 1.00 62.34 295 LEU A O 1
ATOM 2268 N N . PRO A 1 296 ? -1.181 14.737 10.100 1.00 55.34 296 PRO A N 1
ATOM 2269 C CA . PRO A 1 296 ? -1.669 16.026 9.610 1.00 55.34 296 PRO A CA 1
ATOM 2270 C C . PRO A 1 296 ? -0.534 16.983 9.207 1.00 55.34 296 PRO A C 1
ATOM 2272 O O . PRO A 1 296 ? -0.798 18.009 8.586 1.00 55.34 296 PRO A O 1
ATOM 2275 N N . ASP A 1 297 ? 0.710 16.664 9.574 1.00 67.81 297 ASP A N 1
ATOM 2276 C CA . ASP A 1 297 ? 1.881 17.521 9.393 1.00 67.81 297 ASP A CA 1
ATOM 2277 C C . ASP A 1 297 ? 2.571 17.263 8.045 1.00 67.81 297 ASP A C 1
ATOM 2279 O O . ASP A 1 297 ? 2.868 16.117 7.696 1.00 67.81 297 ASP A O 1
ATOM 2283 N N . ALA A 1 298 ? 2.830 18.340 7.304 1.00 67.00 298 ALA A N 1
ATOM 2284 C CA . ALA A 1 298 ? 3.506 18.302 6.014 1.00 67.00 298 ALA A CA 1
ATOM 2285 C C . ALA A 1 298 ? 4.966 17.841 6.135 1.00 67.00 298 ALA A C 1
ATOM 2287 O O . ALA A 1 298 ? 5.433 17.127 5.249 1.00 67.00 298 ALA A O 1
ATOM 2288 N N . ASP A 1 299 ? 5.646 18.184 7.232 1.00 66.69 299 ASP A N 1
ATOM 2289 C CA . ASP A 1 299 ? 7.061 17.857 7.431 1.00 66.69 299 ASP A CA 1
ATOM 2290 C C . ASP A 1 299 ? 7.226 16.338 7.629 1.00 66.69 299 ASP A C 1
ATOM 2292 O O . ASP A 1 299 ? 8.032 15.689 6.964 1.00 66.69 299 ASP A O 1
ATOM 2296 N N . ASN A 1 300 ? 6.338 15.719 8.417 1.00 69.12 300 ASN A N 1
ATOM 2297 C CA . ASN A 1 300 ? 6.331 14.263 8.599 1.00 69.12 300 ASN A CA 1
ATOM 2298 C C . ASN A 1 300 ? 5.956 13.504 7.309 1.00 69.12 300 ASN A C 1
ATOM 2300 O O . ASN A 1 300 ? 6.397 12.375 7.091 1.00 69.12 300 ASN A O 1
ATOM 2304 N N . GLN A 1 301 ? 5.115 14.088 6.447 1.00 72.00 301 GLN A N 1
ATOM 2305 C CA . GLN A 1 301 ? 4.805 13.495 5.140 1.00 72.00 301 GLN A CA 1
ATOM 2306 C C . GLN A 1 301 ? 5.997 13.562 4.183 1.00 72.00 301 GLN A C 1
ATOM 2308 O O . GLN A 1 301 ? 6.157 12.666 3.350 1.00 72.00 301 GLN A O 1
ATOM 2313 N N . GLU A 1 302 ? 6.812 14.613 4.277 1.00 72.38 302 GLU A N 1
ATOM 2314 C CA . GLU A 1 302 ? 8.062 14.718 3.533 1.00 72.38 302 GLU A CA 1
ATOM 2315 C C . GLU A 1 302 ? 9.043 13.639 3.989 1.00 72.38 302 GLU A C 1
ATOM 2317 O O . GLU A 1 302 ? 9.475 12.847 3.154 1.00 72.38 302 GLU A O 1
ATOM 2322 N N . ASP A 1 303 ? 9.275 13.493 5.295 1.00 73.38 303 ASP A N 1
ATOM 2323 C CA . ASP A 1 303 ? 10.163 12.456 5.831 1.00 73.38 303 ASP A CA 1
ATOM 2324 C C . ASP A 1 303 ? 9.770 11.044 5.371 1.00 73.38 303 ASP A C 1
ATOM 2326 O O . ASP A 1 303 ? 10.620 10.268 4.934 1.00 73.38 303 ASP A O 1
ATOM 2330 N N . VAL A 1 304 ? 8.475 10.705 5.360 1.00 75.00 304 VAL A N 1
ATOM 2331 C CA . VAL A 1 304 ? 8.016 9.392 4.869 1.00 75.00 304 VAL A CA 1
ATOM 2332 C C . VAL A 1 304 ? 8.311 9.198 3.377 1.00 75.00 304 VAL A C 1
ATOM 2334 O O . VAL A 1 304 ? 8.675 8.093 2.961 1.00 75.00 304 VAL A O 1
ATOM 2337 N N . LYS A 1 305 ? 8.197 10.251 2.558 1.00 73.56 305 LYS A N 1
ATOM 2338 C CA . LYS A 1 305 ? 8.606 10.191 1.145 1.00 73.56 305 LYS A CA 1
ATOM 2339 C C . LYS A 1 305 ? 10.114 9.976 1.019 1.00 73.56 305 LYS A C 1
ATOM 2341 O O . LYS A 1 305 ? 10.527 9.154 0.201 1.00 73.56 305 LYS A O 1
ATOM 2346 N N . LEU A 1 306 ? 10.920 10.648 1.845 1.00 71.50 306 LEU A N 1
ATOM 2347 C CA . LEU A 1 306 ? 12.378 10.479 1.875 1.00 71.50 306 LEU A CA 1
ATOM 2348 C C . LEU A 1 306 ? 12.771 9.034 2.233 1.00 71.50 306 LEU A C 1
ATOM 2350 O O . LEU A 1 306 ? 13.675 8.474 1.610 1.00 71.50 306 LEU A O 1
ATOM 2354 N N . LEU A 1 307 ? 12.049 8.375 3.151 1.00 75.81 307 LEU A N 1
ATOM 2355 C CA . LEU A 1 307 ? 12.275 6.956 3.472 1.00 75.81 307 LEU A CA 1
ATOM 2356 C C . LEU A 1 307 ? 11.987 6.026 2.286 1.00 75.81 307 LEU A C 1
ATOM 2358 O O . LEU A 1 307 ? 12.696 5.039 2.081 1.00 75.81 307 LEU A O 1
ATOM 2362 N N . GLY A 1 308 ? 10.961 6.342 1.491 1.00 79.50 308 GLY A N 1
ATOM 2363 C CA . GLY A 1 308 ? 10.677 5.636 0.240 1.00 79.50 308 GLY A CA 1
ATOM 2364 C C . GLY A 1 308 ? 11.844 5.707 -0.748 1.00 79.50 308 GLY A C 1
ATOM 2365 O O . GLY A 1 308 ? 12.186 4.701 -1.365 1.00 79.50 308 GLY A O 1
ATOM 2366 N N . LEU A 1 309 ? 12.510 6.862 -0.840 1.00 82.62 309 LEU A N 1
ATOM 2367 C CA . LEU A 1 309 ? 13.696 7.032 -1.684 1.00 82.62 309 LEU A CA 1
ATOM 2368 C C . LEU A 1 309 ? 14.884 6.215 -1.150 1.00 82.62 309 LEU A C 1
ATOM 2370 O O . LEU A 1 309 ? 15.546 5.535 -1.927 1.00 82.62 309 LEU A O 1
ATOM 2374 N N . CYS A 1 310 ? 15.106 6.178 0.167 1.00 86.75 310 CYS A N 1
ATOM 2375 C CA . CYS A 1 310 ? 16.183 5.379 0.771 1.00 86.75 310 CYS A CA 1
ATOM 2376 C C . CYS A 1 310 ? 16.052 3.873 0.468 1.00 86.75 310 CYS A C 1
ATOM 2378 O O . CYS A 1 310 ? 17.049 3.215 0.172 1.00 86.75 310 CYS A O 1
ATOM 2380 N N . LYS A 1 311 ? 14.825 3.324 0.465 1.00 87.56 311 LYS A N 1
ATOM 2381 C CA . LYS A 1 311 ? 14.556 1.930 0.050 1.00 87.56 311 LYS A CA 1
ATOM 2382 C C . LYS A 1 311 ? 15.087 1.643 -1.352 1.00 87.56 311 LYS A C 1
ATOM 2384 O O . LYS A 1 311 ? 15.713 0.606 -1.584 1.00 87.56 311 LYS A O 1
ATOM 2389 N N . VAL A 1 312 ? 14.851 2.565 -2.279 1.00 84.81 312 VAL A N 1
ATOM 2390 C CA . VAL A 1 312 ? 15.296 2.425 -3.666 1.00 84.81 312 VAL A CA 1
ATOM 2391 C C . VAL A 1 312 ? 16.819 2.481 -3.757 1.00 84.81 312 VAL A C 1
ATOM 2393 O O . VAL A 1 312 ? 17.411 1.624 -4.402 1.00 84.81 312 VAL A O 1
ATOM 2396 N N . PHE A 1 313 ? 17.466 3.406 -3.044 1.00 87.81 313 PHE A N 1
ATOM 2397 C CA . PHE A 1 313 ? 18.930 3.500 -2.985 1.00 87.81 313 PHE A CA 1
ATOM 2398 C C . PHE A 1 313 ? 19.592 2.206 -2.504 1.00 87.81 313 PHE A C 1
ATOM 2400 O O . PHE A 1 313 ? 20.516 1.710 -3.147 1.00 87.81 313 PHE A O 1
ATOM 2407 N N . VAL A 1 314 ? 19.100 1.645 -1.397 1.00 89.69 314 VAL A N 1
ATOM 2408 C CA . VAL A 1 314 ? 19.604 0.384 -0.831 1.00 89.69 314 VAL A CA 1
ATOM 2409 C C . VAL A 1 314 ? 19.438 -0.760 -1.827 1.00 89.69 314 VAL A C 1
ATOM 2411 O O . VAL A 1 314 ? 20.370 -1.535 -2.034 1.00 89.69 314 VAL A O 1
ATOM 2414 N N . THR A 1 315 ? 18.277 -0.836 -2.482 1.00 87.88 315 THR A N 1
ATOM 2415 C CA . THR A 1 315 ? 17.993 -1.863 -3.494 1.00 87.88 315 THR A CA 1
ATOM 2416 C C . THR A 1 315 ? 18.948 -1.741 -4.685 1.00 87.88 315 THR A C 1
ATOM 2418 O O . THR A 1 315 ? 19.588 -2.723 -5.056 1.00 87.88 315 THR A O 1
ATOM 2421 N N . CYS A 1 316 ? 19.108 -0.533 -5.235 1.00 88.12 316 CYS A N 1
ATOM 2422 C CA . CYS A 1 316 ? 20.000 -0.274 -6.364 1.00 88.12 316 CYS A CA 1
ATOM 2423 C C . CYS A 1 316 ? 21.461 -0.583 -6.024 1.00 88.12 316 CYS A C 1
ATOM 2425 O O . CYS A 1 316 ? 22.129 -1.282 -6.779 1.00 88.12 316 CYS A O 1
ATOM 2427 N N . SER A 1 317 ? 21.967 -0.089 -4.892 1.00 88.44 317 SER A N 1
ATOM 2428 C CA . SER A 1 317 ? 23.363 -0.321 -4.506 1.00 88.44 317 SER A CA 1
ATOM 2429 C C . SER A 1 317 ? 23.666 -1.807 -4.324 1.00 88.44 317 SER A C 1
ATOM 2431 O O . SER A 1 317 ? 24.679 -2.297 -4.819 1.00 88.44 317 SER A O 1
ATOM 2433 N N . ASN A 1 318 ? 22.746 -2.560 -3.712 1.00 88.06 318 ASN A N 1
ATOM 2434 C CA . ASN A 1 318 ? 22.936 -3.993 -3.516 1.00 88.06 318 ASN A CA 1
ATOM 2435 C C . ASN A 1 318 ? 22.890 -4.797 -4.830 1.00 88.06 318 ASN A C 1
ATOM 2437 O O . ASN A 1 318 ? 23.571 -5.813 -4.953 1.00 88.06 318 ASN A O 1
ATOM 2441 N N . ALA A 1 319 ? 22.104 -4.347 -5.814 1.00 89.00 319 ALA A N 1
ATOM 2442 C CA . ALA A 1 319 ? 21.989 -4.993 -7.122 1.00 89.00 319 ALA A CA 1
ATOM 2443 C C . ALA A 1 319 ? 23.094 -4.581 -8.116 1.00 89.00 319 ALA A C 1
ATOM 2445 O O . ALA A 1 319 ? 23.360 -5.315 -9.072 1.00 89.00 319 ALA A O 1
ATOM 2446 N N . LYS A 1 320 ? 23.762 -3.437 -7.892 1.00 89.44 320 LYS A N 1
ATOM 2447 C CA . LYS A 1 320 ? 24.769 -2.856 -8.798 1.00 89.44 320 LYS A CA 1
ATOM 2448 C C . LYS A 1 320 ? 25.855 -3.861 -9.182 1.00 89.44 320 LYS A C 1
ATOM 2450 O O . LYS A 1 320 ? 26.113 -4.064 -10.366 1.00 89.44 320 LYS A O 1
ATOM 2455 N N . ASP A 1 321 ? 26.488 -4.496 -8.198 1.00 85.69 321 ASP A N 1
ATOM 2456 C CA . ASP A 1 321 ? 27.636 -5.379 -8.436 1.00 85.69 321 ASP A CA 1
ATOM 2457 C C . ASP A 1 321 ? 27.275 -6.601 -9.283 1.00 85.69 321 ASP A C 1
ATOM 2459 O O . ASP A 1 321 ? 28.070 -7.025 -10.124 1.00 85.69 321 ASP A O 1
ATOM 2463 N N . LEU A 1 322 ? 26.080 -7.163 -9.075 1.00 85.31 322 LEU A N 1
ATOM 2464 C CA . LEU A 1 322 ? 25.578 -8.275 -9.877 1.00 85.31 322 LEU A CA 1
ATOM 2465 C C . LEU A 1 322 ? 25.312 -7.817 -11.315 1.00 85.31 322 LEU A C 1
ATOM 2467 O O . LEU A 1 322 ? 25.803 -8.440 -12.252 1.00 85.31 322 LEU A O 1
ATOM 2471 N N . ALA A 1 323 ? 24.619 -6.688 -11.486 1.00 88.00 323 ALA A N 1
ATOM 2472 C CA . ALA A 1 323 ? 24.302 -6.124 -12.797 1.00 88.00 323 ALA A CA 1
ATOM 2473 C C . ALA A 1 323 ? 25.559 -5.754 -13.609 1.00 88.00 323 ALA A C 1
ATOM 2475 O O . ALA A 1 323 ? 25.588 -5.915 -14.826 1.00 88.00 323 ALA A O 1
ATOM 2476 N N . VAL A 1 324 ? 26.623 -5.288 -12.944 1.00 87.12 324 VAL A N 1
ATOM 2477 C CA . VAL A 1 324 ? 27.907 -4.966 -13.590 1.00 87.12 324 VAL A CA 1
ATOM 2478 C C . VAL A 1 324 ? 28.699 -6.224 -13.962 1.00 87.12 324 VAL A C 1
ATOM 2480 O O . VAL A 1 324 ? 29.363 -6.230 -15.000 1.00 87.12 324 VAL A O 1
ATOM 2483 N N . LYS A 1 325 ? 28.648 -7.283 -13.142 1.00 87.06 325 LYS A N 1
ATOM 2484 C CA . LYS A 1 325 ? 29.324 -8.565 -13.421 1.00 87.06 325 LYS A CA 1
ATOM 2485 C C . LYS A 1 325 ? 28.620 -9.375 -14.506 1.00 87.06 325 LYS A C 1
ATOM 2487 O O . LYS A 1 325 ? 29.292 -10.061 -15.272 1.00 87.06 325 LYS A O 1
ATOM 2492 N N . GLU A 1 326 ? 27.298 -9.276 -14.579 1.00 87.94 326 GLU A N 1
ATOM 2493 C CA . GLU A 1 326 ? 26.452 -10.014 -15.518 1.00 87.94 326 GLU A CA 1
ATOM 2494 C C . GLU A 1 326 ? 25.629 -9.056 -16.401 1.00 87.94 326 GLU A C 1
ATOM 2496 O O . GLU A 1 326 ? 24.398 -9.074 -16.357 1.00 87.94 326 GLU A O 1
ATOM 2501 N N . PRO A 1 327 ? 26.279 -8.222 -17.239 1.00 83.94 327 PRO A N 1
ATOM 2502 C CA . PRO A 1 327 ? 25.599 -7.177 -18.011 1.00 83.94 327 PRO A CA 1
ATOM 2503 C C . PRO A 1 327 ? 24.635 -7.720 -19.078 1.00 83.94 327 PRO A C 1
ATOM 2505 O O . PRO A 1 327 ? 23.806 -6.974 -19.592 1.00 83.94 327 PRO A O 1
ATOM 2508 N N . ASP A 1 328 ? 24.717 -9.011 -19.407 1.00 83.31 328 ASP A N 1
ATOM 2509 C CA . ASP A 1 328 ? 23.823 -9.667 -20.365 1.00 83.31 328 ASP A CA 1
ATOM 2510 C C . ASP A 1 328 ? 22.573 -10.276 -19.699 1.00 83.31 328 ASP A C 1
ATOM 2512 O O . ASP A 1 328 ? 21.589 -10.585 -20.385 1.00 83.31 328 ASP A O 1
ATOM 2516 N N . SER A 1 329 ? 22.591 -10.432 -18.367 1.00 87.62 329 SER A N 1
ATOM 2517 C CA . SER A 1 329 ? 21.516 -11.040 -17.580 1.00 87.62 329 SER A CA 1
ATOM 2518 C C . SER A 1 329 ? 20.358 -10.065 -17.388 1.00 87.62 329 SER A C 1
ATOM 2520 O O . SER A 1 329 ? 20.467 -9.077 -16.665 1.00 87.62 329 SER A O 1
ATOM 2522 N N . ARG A 1 330 ? 19.201 -10.368 -17.993 1.00 89.38 330 ARG A N 1
ATOM 2523 C CA . ARG A 1 330 ? 17.982 -9.558 -17.817 1.00 89.38 330 ARG A CA 1
ATOM 2524 C C . ARG A 1 330 ? 17.584 -9.440 -16.348 1.00 89.38 330 ARG A C 1
ATOM 2526 O O . ARG A 1 330 ? 17.191 -8.362 -15.929 1.00 89.38 330 ARG A O 1
ATOM 2533 N N . GLU A 1 331 ? 17.675 -10.528 -15.589 1.00 88.62 331 GLU A N 1
ATOM 2534 C CA . GLU A 1 331 ? 17.267 -10.549 -14.181 1.00 88.62 331 GLU A CA 1
ATOM 2535 C C . GLU A 1 331 ? 18.166 -9.647 -13.326 1.00 88.62 331 GLU A C 1
ATOM 2537 O O . GLU A 1 331 ? 17.661 -8.829 -12.558 1.00 88.62 331 GLU A O 1
ATOM 2542 N N . GLY A 1 332 ? 19.488 -9.726 -13.517 1.00 86.56 332 GLY A N 1
ATOM 2543 C CA . GLY A 1 332 ? 20.439 -8.854 -12.822 1.00 86.56 332 GLY A CA 1
ATOM 2544 C C . GLY A 1 332 ? 20.245 -7.379 -13.183 1.00 86.56 332 GLY A C 1
ATOM 2545 O O . GLY A 1 332 ? 20.225 -6.519 -12.302 1.00 86.56 332 GLY A O 1
ATOM 2546 N N . LEU A 1 333 ? 20.026 -7.085 -14.469 1.00 89.75 333 LEU A N 1
ATOM 2547 C CA . LEU A 1 333 ? 19.718 -5.733 -14.932 1.00 89.75 333 LEU A CA 1
ATOM 2548 C C . LEU A 1 333 ? 18.380 -5.221 -14.386 1.00 89.75 333 LEU A C 1
ATOM 2550 O O . LEU A 1 333 ? 18.307 -4.068 -13.974 1.00 89.75 333 LEU A O 1
ATOM 2554 N N . GLU A 1 334 ? 17.333 -6.048 -14.343 1.00 90.94 334 GLU A N 1
ATOM 2555 C CA . GLU A 1 334 ? 16.019 -5.657 -13.823 1.00 90.94 334 GLU A CA 1
ATOM 2556 C C . GLU A 1 334 ? 16.113 -5.240 -12.355 1.00 90.94 334 GLU A C 1
ATOM 2558 O O . GLU A 1 334 ? 15.616 -4.174 -11.994 1.00 90.94 334 GLU A O 1
ATOM 2563 N N . GLN A 1 335 ? 16.804 -6.028 -11.526 1.00 88.00 335 GLN A N 1
ATOM 2564 C CA . GLN A 1 335 ? 16.967 -5.741 -10.098 1.00 88.00 335 GLN A CA 1
ATOM 2565 C C . GLN A 1 335 ? 17.678 -4.405 -9.825 1.00 88.00 335 GLN A C 1
ATOM 2567 O O . GLN A 1 335 ? 17.455 -3.803 -8.776 1.00 88.00 335 GLN A O 1
ATOM 2572 N N . PHE A 1 336 ? 18.501 -3.922 -10.762 1.00 91.00 336 PHE A N 1
ATOM 2573 C CA . PHE A 1 336 ? 19.237 -2.664 -10.629 1.00 91.00 336 PHE A CA 1
ATOM 2574 C C . PHE A 1 336 ? 18.565 -1.477 -11.341 1.00 91.00 336 PHE A C 1
ATOM 2576 O O . PHE A 1 336 ? 18.390 -0.410 -10.754 1.00 91.00 336 PHE A O 1
ATOM 2583 N N . ILE A 1 337 ? 18.171 -1.649 -12.603 1.00 89.69 337 ILE A N 1
ATOM 2584 C CA . ILE A 1 337 ? 17.691 -0.571 -13.478 1.00 89.69 337 ILE A CA 1
ATOM 2585 C C . ILE A 1 337 ? 16.257 -0.181 -13.138 1.00 89.69 337 ILE A C 1
ATOM 2587 O O . ILE A 1 337 ? 15.944 1.009 -13.088 1.00 89.69 337 ILE A O 1
ATOM 2591 N N . ARG A 1 338 ? 15.379 -1.157 -12.876 1.00 88.44 338 ARG A N 1
ATOM 2592 C CA . ARG A 1 338 ? 13.959 -0.879 -12.638 1.00 88.44 338 ARG A CA 1
ATOM 2593 C C . ARG A 1 338 ? 13.741 0.018 -11.412 1.00 88.44 338 ARG A C 1
ATOM 2595 O O . ARG A 1 338 ? 13.052 1.029 -11.567 1.00 88.44 338 ARG A O 1
ATOM 2602 N N . PRO A 1 339 ? 14.334 -0.250 -10.229 1.00 87.06 339 PRO A N 1
ATOM 2603 C CA . PRO A 1 339 ? 14.165 0.644 -9.085 1.00 87.06 339 PRO A CA 1
ATOM 2604 C C . PRO A 1 339 ? 14.731 2.048 -9.357 1.00 87.06 339 PRO A C 1
ATOM 2606 O O . PRO A 1 339 ? 14.132 3.041 -8.951 1.00 87.06 339 PRO A O 1
ATOM 2609 N N . LEU A 1 340 ? 15.831 2.168 -10.112 1.00 85.88 340 LEU A N 1
ATOM 2610 C CA . LEU A 1 340 ? 16.390 3.472 -10.479 1.00 85.88 340 LEU A CA 1
ATOM 2611 C C . LEU A 1 340 ? 15.473 4.261 -11.435 1.00 85.88 340 LEU A C 1
ATOM 2613 O O . LEU A 1 340 ? 15.312 5.471 -11.279 1.00 85.88 340 LEU A O 1
ATOM 2617 N N . MET A 1 341 ? 14.817 3.593 -12.387 1.00 82.00 341 MET A N 1
ATOM 2618 C CA . MET A 1 341 ? 13.809 4.224 -13.250 1.00 82.00 341 MET A CA 1
ATOM 2619 C C . MET A 1 341 ? 12.586 4.692 -12.451 1.00 82.00 341 MET A C 1
ATOM 2621 O O . MET A 1 341 ? 12.050 5.777 -12.702 1.00 82.00 341 MET A O 1
ATOM 2625 N N . GLU A 1 342 ? 12.165 3.922 -11.444 1.00 79.50 342 GLU A N 1
ATOM 2626 C CA . GLU A 1 342 ? 11.127 4.347 -10.499 1.00 79.50 342 GLU A CA 1
ATOM 2627 C C . GLU A 1 342 ? 11.565 5.592 -9.711 1.00 79.50 342 GLU A C 1
ATOM 2629 O O . GLU A 1 342 ? 10.785 6.539 -9.586 1.00 79.50 342 GLU A O 1
ATOM 2634 N N . LEU A 1 343 ? 12.827 5.656 -9.273 1.00 78.31 343 LEU A N 1
ATOM 2635 C CA . LEU A 1 343 ? 13.399 6.830 -8.607 1.00 78.31 343 LEU A CA 1
ATOM 2636 C C . LEU A 1 343 ? 13.348 8.082 -9.491 1.00 78.31 343 LEU A C 1
ATOM 2638 O O . LEU A 1 343 ? 12.874 9.137 -9.066 1.00 78.31 343 LEU A O 1
ATOM 2642 N N . HIS A 1 344 ? 13.785 7.964 -10.747 1.00 76.56 344 HIS A N 1
ATOM 2643 C CA . HIS A 1 344 ? 13.727 9.056 -11.723 1.00 76.56 344 HIS A CA 1
ATOM 2644 C C . HIS A 1 344 ? 12.304 9.544 -11.952 1.00 76.56 344 HIS A C 1
ATOM 2646 O O . HIS A 1 344 ? 12.080 10.743 -12.112 1.00 76.56 344 HIS A O 1
ATOM 2652 N N . ARG A 1 345 ? 11.321 8.642 -11.933 1.00 72.62 345 ARG A N 1
ATOM 2653 C CA . ARG A 1 345 ? 9.909 9.017 -12.033 1.00 72.62 345 ARG A CA 1
ATOM 2654 C C . ARG A 1 345 ? 9.444 9.830 -10.824 1.00 72.62 345 ARG A C 1
ATOM 2656 O O . ARG A 1 345 ? 8.690 10.788 -11.010 1.00 72.62 345 ARG A O 1
ATOM 2663 N N . VAL A 1 346 ? 9.909 9.499 -9.617 1.00 69.75 346 VAL A N 1
ATOM 2664 C CA . VAL A 1 346 ? 9.637 10.311 -8.419 1.00 69.75 346 VAL A CA 1
ATOM 2665 C C . VAL A 1 346 ? 10.247 11.706 -8.575 1.00 69.75 346 VAL A C 1
ATOM 2667 O O . VAL A 1 346 ? 9.536 12.688 -8.385 1.00 69.75 346 VAL A O 1
ATOM 2670 N N . PHE A 1 347 ? 11.491 11.818 -9.054 1.00 71.19 347 PHE A N 1
ATOM 2671 C CA . PHE A 1 347 ? 12.129 13.115 -9.336 1.00 71.19 347 PHE A CA 1
ATOM 2672 C C . PHE A 1 347 ? 11.503 13.897 -10.505 1.00 71.19 347 PHE A C 1
ATOM 2674 O O . PHE A 1 347 ? 11.699 15.104 -10.615 1.00 71.19 347 PHE A O 1
ATOM 2681 N N . ARG A 1 348 ? 10.745 13.249 -11.397 1.00 65.38 348 ARG A N 1
ATOM 2682 C CA . ARG A 1 348 ? 10.015 13.917 -12.494 1.00 65.38 348 ARG A CA 1
ATOM 2683 C C . ARG A 1 348 ? 8.638 14.430 -12.088 1.00 65.38 348 ARG A C 1
ATOM 2685 O O . ARG A 1 348 ? 8.046 15.201 -12.838 1.00 65.38 348 ARG A O 1
ATOM 2692 N N . THR A 1 349 ? 8.112 14.001 -10.943 1.00 58.78 349 THR A N 1
ATOM 2693 C CA . THR A 1 349 ? 6.780 14.398 -10.484 1.00 58.78 349 THR A CA 1
ATOM 2694 C C . THR A 1 349 ? 6.943 15.535 -9.477 1.00 58.78 349 THR A C 1
ATOM 2696 O O . THR A 1 349 ? 7.241 15.246 -8.320 1.00 58.78 349 THR A O 1
ATOM 2699 N N . PRO A 1 350 ? 6.779 16.818 -9.863 1.00 54.62 350 PRO A N 1
ATOM 2700 C CA . PRO A 1 350 ? 6.902 17.913 -8.911 1.00 54.62 350 PRO A CA 1
ATOM 2701 C C . PRO A 1 350 ? 5.895 17.698 -7.781 1.00 54.62 350 PRO A C 1
ATOM 2703 O O . PRO A 1 350 ? 4.680 17.689 -7.997 1.00 54.62 350 PRO A O 1
ATOM 2706 N N . GLY A 1 351 ? 6.408 17.474 -6.571 1.00 53.34 351 GLY A N 1
ATOM 2707 C CA . GLY A 1 351 ? 5.575 17.401 -5.382 1.00 53.34 351 GLY A CA 1
ATOM 2708 C C . GLY A 1 351 ? 4.768 18.692 -5.239 1.00 53.34 351 GLY A C 1
ATOM 2709 O O . GLY A 1 351 ? 5.259 19.782 -5.520 1.00 53.34 351 GLY A O 1
ATOM 2710 N N . SER A 1 352 ? 3.531 18.596 -4.761 1.00 41.47 352 SER A N 1
ATOM 2711 C CA . SER A 1 352 ? 2.646 19.739 -4.490 1.00 41.47 352 SER A CA 1
ATOM 2712 C C . SER A 1 352 ? 3.118 20.642 -3.326 1.00 41.47 352 SER A C 1
ATOM 2714 O O . SER A 1 352 ? 2.301 21.306 -2.691 1.00 41.47 352 SER A O 1
ATOM 2716 N N . GLY A 1 353 ? 4.415 20.648 -2.998 1.00 43.50 353 GLY A N 1
ATOM 2717 C CA . GLY A 1 353 ? 5.003 21.277 -1.817 1.00 43.50 353 GLY A CA 1
ATOM 2718 C C . GLY A 1 353 ? 5.961 22.422 -2.152 1.00 43.50 353 GLY A C 1
ATOM 2719 O O . GLY A 1 353 ? 7.028 22.197 -2.705 1.00 43.50 353 GLY A O 1
ATOM 2720 N N . LYS A 1 354 ? 5.535 23.637 -1.777 1.00 41.25 354 LYS A N 1
ATOM 2721 C CA . LYS A 1 354 ? 6.230 24.904 -1.432 1.00 41.25 354 LYS A CA 1
ATOM 2722 C C . LYS A 1 354 ? 7.463 25.429 -2.198 1.00 41.25 354 LYS A C 1
ATOM 2724 O O . LYS A 1 354 ? 7.704 26.630 -2.085 1.00 41.25 354 LYS A O 1
ATOM 2729 N N . ALA A 1 355 ? 8.186 24.670 -3.013 1.00 46.12 355 ALA A N 1
ATOM 2730 C CA . ALA A 1 355 ? 9.272 25.206 -3.833 1.00 46.12 355 ALA A CA 1
ATOM 2731 C C . ALA A 1 355 ? 8.848 25.268 -5.307 1.00 46.12 355 ALA A C 1
ATOM 2733 O O . ALA A 1 355 ? 8.592 24.245 -5.940 1.00 46.12 355 ALA A O 1
ATOM 2734 N N . LYS A 1 356 ? 8.783 26.481 -5.874 1.00 47.06 356 LYS A N 1
ATOM 2735 C CA . LYS A 1 356 ? 8.728 26.692 -7.331 1.00 47.06 356 LYS A CA 1
ATOM 2736 C C . LYS A 1 356 ? 10.082 26.294 -7.926 1.00 47.06 356 LYS A C 1
ATOM 2738 O O . LYS A 1 356 ? 10.894 27.157 -8.236 1.00 47.06 356 LYS A O 1
ATOM 2743 N N . VAL A 1 357 ? 10.347 24.997 -8.018 1.00 53.69 357 VAL A N 1
ATOM 2744 C CA . VAL A 1 357 ? 11.537 24.490 -8.699 1.00 53.69 357 VAL A CA 1
ATOM 2745 C C . VAL A 1 357 ? 11.267 24.502 -10.199 1.00 53.69 357 VAL A C 1
ATOM 2747 O O . VAL A 1 357 ? 10.226 24.031 -10.656 1.00 53.69 357 VAL A O 1
ATOM 2750 N N . THR A 1 358 ? 12.173 25.116 -10.953 1.00 57.00 358 THR A N 1
ATOM 2751 C CA . THR A 1 358 ? 11.995 25.443 -12.371 1.00 57.00 358 THR A CA 1
ATOM 2752 C C . THR A 1 358 ? 12.423 24.325 -13.318 1.00 57.00 358 THR A C 1
ATOM 2754 O O . THR A 1 358 ? 11.941 24.286 -14.449 1.00 57.00 358 THR A O 1
ATOM 2757 N N . THR A 1 359 ? 13.289 23.403 -12.876 1.00 66.56 359 THR A N 1
ATOM 2758 C CA . THR A 1 359 ? 13.820 22.309 -13.708 1.00 66.56 359 THR A CA 1
ATOM 2759 C C . TH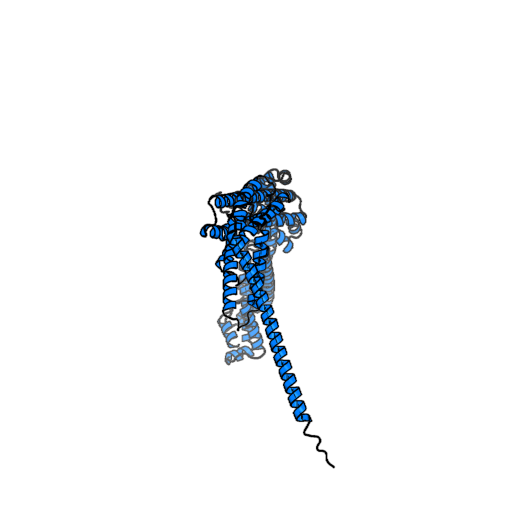R A 1 359 ? 13.967 20.980 -12.944 1.00 66.56 359 THR A C 1
ATOM 2761 O O . THR A 1 359 ? 14.095 20.952 -11.722 1.00 66.56 359 THR A O 1
ATOM 2764 N N . GLN A 1 360 ? 13.958 19.850 -13.665 1.00 69.94 360 GLN A N 1
ATOM 2765 C CA . GLN A 1 360 ? 14.084 18.500 -13.085 1.00 69.94 360 GLN A CA 1
ATOM 2766 C C . GLN A 1 360 ? 15.404 18.273 -12.304 1.00 69.94 360 GLN A C 1
ATOM 2768 O O . GLN A 1 360 ? 15.327 17.727 -11.203 1.00 69.94 360 GLN A O 1
ATOM 2773 N N . PRO A 1 361 ? 16.593 18.704 -12.785 1.00 78.19 361 PRO A N 1
ATOM 2774 C CA . PRO A 1 361 ? 17.850 18.511 -12.049 1.00 78.19 361 PRO A CA 1
ATOM 2775 C C . PRO A 1 361 ? 17.895 19.276 -10.720 1.00 78.19 361 PRO A C 1
ATOM 2777 O O . PRO A 1 361 ? 18.407 18.774 -9.722 1.00 78.19 361 PRO A O 1
ATOM 2780 N N . GLU A 1 362 ? 17.310 20.476 -10.678 1.00 77.69 362 GLU A N 1
ATOM 2781 C CA . GLU A 1 362 ? 17.192 21.259 -9.442 1.00 77.69 362 GLU A CA 1
ATOM 2782 C C . GLU A 1 362 ? 16.297 20.550 -8.417 1.00 77.69 362 GLU A C 1
ATOM 2784 O O . GLU A 1 362 ? 16.588 20.575 -7.221 1.00 77.69 362 GLU A O 1
ATOM 2789 N N . HIS A 1 363 ? 15.229 19.886 -8.874 1.00 77.94 363 HIS A N 1
ATOM 2790 C CA . HIS A 1 363 ? 14.317 19.167 -7.985 1.00 77.94 363 HIS A CA 1
ATOM 2791 C C . HIS A 1 363 ? 14.967 17.908 -7.413 1.00 77.94 363 HIS A C 1
ATOM 2793 O O . HIS A 1 363 ? 14.895 17.674 -6.210 1.00 77.94 363 HIS A O 1
ATOM 2799 N N . GLN A 1 364 ? 15.660 17.146 -8.260 1.00 82.62 364 GLN A N 1
ATOM 2800 C CA . GLN A 1 364 ? 16.454 15.996 -7.843 1.00 82.62 364 GLN A CA 1
ATOM 2801 C C . GLN A 1 364 ? 17.480 16.392 -6.782 1.00 82.62 364 GLN A C 1
ATOM 2803 O O . GLN A 1 364 ? 17.517 15.787 -5.713 1.00 82.62 364 GLN A O 1
ATOM 2808 N N . LYS A 1 365 ? 18.250 17.456 -7.034 1.00 85.81 365 LYS A N 1
ATOM 2809 C CA . LYS A 1 365 ? 19.222 17.972 -6.069 1.00 85.81 365 LYS A CA 1
ATOM 2810 C C . LYS A 1 365 ? 18.561 18.346 -4.743 1.00 85.81 365 LYS A C 1
ATOM 2812 O O . LYS A 1 365 ? 19.031 17.906 -3.702 1.00 85.81 365 LYS A O 1
ATOM 2817 N N . ALA A 1 366 ? 17.443 19.074 -4.774 1.00 83.00 366 ALA A N 1
ATOM 2818 C CA . ALA A 1 366 ? 16.701 19.440 -3.567 1.00 83.00 366 ALA A CA 1
ATOM 2819 C C . ALA A 1 366 ? 16.216 18.212 -2.771 1.00 83.00 366 ALA A C 1
ATOM 2821 O O . ALA A 1 366 ? 16.348 18.188 -1.548 1.00 83.00 366 ALA A O 1
ATOM 2822 N N . CYS A 1 367 ? 15.706 17.175 -3.445 1.00 82.25 367 CYS A N 1
ATOM 2823 C CA . CYS A 1 367 ? 15.311 15.927 -2.792 1.00 82.25 367 CYS A CA 1
ATOM 2824 C C . CYS A 1 367 ? 16.504 15.225 -2.140 1.00 82.25 367 CYS A C 1
ATOM 2826 O O . CYS A 1 367 ? 16.412 14.829 -0.982 1.00 82.25 367 CYS A O 1
ATOM 2828 N N . LEU A 1 368 ? 17.627 15.093 -2.851 1.00 87.94 368 LEU A N 1
ATOM 2829 C CA . LEU A 1 368 ? 18.833 14.463 -2.309 1.00 87.94 368 LEU A CA 1
ATOM 2830 C C . LEU A 1 368 ? 19.399 15.248 -1.121 1.00 87.94 368 LEU A C 1
ATOM 2832 O O . LEU A 1 368 ? 19.834 14.635 -0.150 1.00 87.94 368 LEU A O 1
ATOM 2836 N N . THR A 1 369 ? 19.369 16.584 -1.171 1.00 89.44 369 THR A N 1
ATOM 2837 C CA . THR A 1 369 ? 19.771 17.433 -0.042 1.00 89.44 369 THR A CA 1
ATOM 2838 C C . THR A 1 369 ? 18.864 17.192 1.161 1.00 89.44 369 THR A C 1
ATOM 2840 O O . THR A 1 369 ? 19.370 16.976 2.254 1.00 89.44 369 THR A O 1
ATOM 2843 N N . SER A 1 370 ? 17.544 17.119 0.957 1.00 87.44 370 SER A N 1
ATOM 2844 C CA . SER A 1 370 ? 16.586 16.821 2.032 1.00 87.44 370 SER A CA 1
ATOM 2845 C C . SER A 1 370 ? 16.840 15.440 2.662 1.00 87.44 370 SER A C 1
ATOM 2847 O O . SER A 1 370 ? 16.889 15.321 3.887 1.00 87.44 370 SER A O 1
ATOM 2849 N N . ILE A 1 371 ? 17.115 14.404 1.849 1.00 89.06 371 ILE A N 1
ATOM 2850 C CA . ILE A 1 371 ? 17.515 13.074 2.353 1.00 89.06 371 ILE A CA 1
ATOM 2851 C C . ILE A 1 371 ? 18.789 13.182 3.196 1.00 89.06 371 ILE A C 1
ATOM 2853 O O . ILE A 1 371 ? 18.816 12.697 4.328 1.00 89.06 371 ILE A O 1
ATOM 2857 N N . HIS A 1 372 ? 19.840 13.801 2.650 1.00 92.00 372 HIS A N 1
ATOM 2858 C CA . HIS A 1 372 ? 21.132 13.920 3.325 1.00 92.00 372 HIS A CA 1
ATOM 2859 C C . HIS A 1 372 ? 21.000 14.661 4.657 1.00 92.00 372 HIS A C 1
ATOM 2861 O O . HIS A 1 372 ? 21.462 14.152 5.679 1.00 92.00 372 HIS A O 1
ATOM 2867 N N . ASP A 1 373 ? 20.301 15.795 4.675 1.00 90.19 373 ASP A N 1
ATOM 2868 C CA . ASP A 1 373 ? 20.087 16.599 5.875 1.00 90.19 373 ASP A CA 1
ATOM 2869 C C . ASP A 1 373 ? 19.270 15.838 6.923 1.00 90.19 373 ASP A C 1
ATOM 2871 O O . ASP A 1 373 ? 19.588 15.885 8.115 1.00 90.19 373 ASP A O 1
ATOM 2875 N N . SER A 1 374 ? 18.201 15.143 6.523 1.00 87.62 374 SER A N 1
ATOM 2876 C CA . SER A 1 374 ? 17.375 14.363 7.452 1.00 87.62 374 SER A CA 1
ATOM 2877 C C . SER A 1 374 ? 18.132 13.164 8.023 1.00 87.62 374 SER A C 1
ATOM 2879 O O . SER A 1 374 ? 18.105 12.958 9.236 1.00 87.62 374 SER A O 1
ATOM 2881 N N . LEU A 1 375 ? 18.868 12.399 7.216 1.00 90.69 375 LEU A N 1
ATOM 2882 C CA . LEU A 1 375 ? 19.640 11.262 7.725 1.00 90.69 375 LEU A CA 1
ATOM 2883 C C . LEU A 1 375 ? 20.826 11.718 8.589 1.00 90.69 375 LEU A C 1
ATOM 2885 O O . LEU A 1 375 ? 21.014 11.189 9.683 1.00 90.69 375 LEU A O 1
ATOM 2889 N N . SER A 1 376 ? 21.563 12.752 8.173 1.00 91.06 376 SER A N 1
ATOM 2890 C CA . SER A 1 376 ? 22.728 13.275 8.910 1.00 91.06 376 SER A CA 1
ATOM 2891 C C . SER A 1 376 ? 22.365 13.886 10.262 1.00 91.06 376 SER A C 1
ATOM 2893 O O . SER A 1 376 ? 23.162 13.842 11.200 1.00 91.06 376 SER A O 1
ATOM 2895 N N . ARG A 1 377 ? 21.163 14.467 10.386 1.00 89.69 377 ARG A N 1
ATOM 2896 C CA . ARG A 1 377 ? 20.652 14.985 11.666 1.00 89.69 377 ARG A CA 1
ATOM 2897 C C . ARG A 1 377 ? 20.310 13.874 12.658 1.00 89.69 377 ARG A C 1
ATOM 2899 O O . ARG A 1 377 ? 20.400 14.105 13.860 1.00 89.69 377 ARG A O 1
ATOM 2906 N N . ASN A 1 378 ? 19.920 12.696 12.172 1.00 86.69 378 ASN A N 1
ATOM 2907 C CA . ASN A 1 378 ? 19.312 11.643 12.991 1.00 86.69 378 ASN A CA 1
ATOM 2908 C C . ASN A 1 378 ? 20.178 10.373 13.135 1.00 86.69 378 ASN A C 1
ATOM 2910 O O . ASN A 1 378 ? 19.900 9.544 14.002 1.00 86.69 378 ASN A O 1
ATOM 2914 N N . SER A 1 379 ? 21.231 10.207 12.330 1.00 91.88 379 SER A N 1
ATOM 2915 C CA . SER A 1 379 ? 22.136 9.053 12.361 1.00 91.88 379 SER A CA 1
ATOM 2916 C C . SER A 1 379 ? 23.597 9.497 12.310 1.00 91.88 379 SER A C 1
ATOM 2918 O O . SER A 1 379 ? 24.051 10.095 11.335 1.00 91.88 379 SER A O 1
ATOM 2920 N N . THR A 1 380 ? 24.346 9.175 13.367 1.00 92.94 380 THR A N 1
ATOM 2921 C CA . THR A 1 380 ? 25.796 9.399 13.423 1.00 92.94 380 THR A CA 1
ATOM 2922 C C . THR A 1 380 ? 26.528 8.534 12.407 1.00 92.94 380 THR A C 1
ATOM 2924 O O . THR A 1 380 ? 27.382 9.050 11.703 1.00 92.94 380 THR A O 1
ATOM 2927 N N . ASP A 1 381 ? 26.130 7.267 12.249 1.00 93.44 381 ASP A N 1
ATOM 2928 C CA . ASP A 1 381 ? 26.731 6.353 11.272 1.00 93.44 381 ASP A CA 1
ATOM 2929 C C . ASP A 1 381 ? 26.588 6.878 9.838 1.00 93.44 381 ASP A C 1
ATOM 2931 O O . ASP A 1 381 ? 27.546 6.849 9.068 1.00 93.44 381 ASP A O 1
ATOM 2935 N N . PHE A 1 382 ? 25.409 7.411 9.485 1.00 93.88 382 PHE A N 1
ATOM 2936 C CA . PHE A 1 382 ? 25.202 8.033 8.177 1.00 93.88 382 PHE A CA 1
ATOM 2937 C C . PHE A 1 382 ? 26.088 9.261 7.995 1.00 93.88 382 PHE A C 1
ATOM 2939 O O . PHE A 1 382 ? 26.712 9.409 6.951 1.00 93.88 382 PHE A O 1
ATOM 2946 N N . LYS A 1 383 ? 26.155 10.131 9.007 1.00 93.44 383 LYS A N 1
ATOM 2947 C CA . LYS A 1 383 ? 26.971 11.347 8.962 1.00 93.44 383 LYS A CA 1
ATOM 2948 C C . LYS A 1 383 ? 28.467 11.039 8.861 1.00 93.44 383 LYS A C 1
ATOM 2950 O O . LYS A 1 383 ? 29.187 11.780 8.204 1.00 93.44 383 LYS A O 1
ATOM 2955 N N . ASP A 1 384 ? 28.931 9.968 9.493 1.00 93.06 384 ASP A N 1
ATOM 2956 C CA . ASP A 1 384 ? 30.331 9.550 9.430 1.00 93.06 384 ASP A CA 1
ATOM 2957 C C . ASP A 1 384 ? 30.687 8.968 8.051 1.00 93.06 384 ASP A C 1
ATOM 2959 O O . ASP A 1 384 ? 31.786 9.215 7.555 1.00 93.06 384 ASP A O 1
ATOM 2963 N N . ALA A 1 385 ? 29.763 8.236 7.415 1.00 91.81 385 ALA A N 1
ATOM 2964 C CA . ALA A 1 385 ? 29.928 7.737 6.046 1.00 91.81 385 ALA A CA 1
ATOM 2965 C C . ALA A 1 385 ? 29.810 8.861 4.996 1.00 91.81 385 ALA A C 1
ATOM 2967 O O . ALA A 1 385 ? 30.633 8.963 4.094 1.00 91.81 385 ALA A O 1
ATOM 2968 N N . PHE A 1 386 ? 28.829 9.752 5.153 1.00 93.44 386 PHE A N 1
ATOM 2969 C CA . PHE A 1 386 ? 28.527 10.852 4.236 1.00 93.44 386 PHE A CA 1
ATOM 2970 C C . PHE A 1 386 ? 28.624 12.213 4.953 1.00 93.44 386 PHE A C 1
ATOM 2972 O O . PHE A 1 386 ? 27.594 12.831 5.252 1.00 93.44 386 PHE A O 1
ATOM 2979 N N . PRO A 1 387 ? 29.844 12.720 5.223 1.00 91.56 387 PRO A N 1
ATOM 2980 C CA . PRO A 1 387 ? 30.062 13.922 6.040 1.00 91.56 387 PRO A CA 1
ATOM 2981 C C . PRO A 1 387 ? 29.490 15.204 5.429 1.00 91.56 387 PRO A C 1
ATOM 2983 O O . PRO A 1 387 ? 29.175 16.153 6.152 1.00 91.56 387 PRO A O 1
ATOM 2986 N N . ASP A 1 388 ? 29.335 15.234 4.110 1.00 93.50 388 ASP A N 1
ATOM 2987 C CA . ASP A 1 388 ? 28.783 16.346 3.353 1.00 93.50 388 ASP A CA 1
ATOM 2988 C C . ASP A 1 388 ? 27.905 15.845 2.196 1.00 93.50 388 ASP A C 1
ATOM 2990 O O . ASP A 1 388 ? 28.013 14.698 1.748 1.00 93.50 388 ASP A O 1
ATOM 2994 N N . PHE A 1 389 ? 27.039 16.732 1.699 1.00 92.44 389 PHE A N 1
ATOM 2995 C CA . PHE A 1 389 ? 26.128 16.429 0.597 1.00 92.44 389 PHE A CA 1
ATOM 2996 C C . PHE A 1 389 ? 26.861 15.976 -0.674 1.00 92.44 389 PHE A C 1
ATOM 2998 O O . PHE A 1 389 ? 26.346 15.119 -1.384 1.00 92.44 389 PHE A O 1
ATOM 3005 N N . GLY A 1 390 ? 28.051 16.510 -0.965 1.00 92.75 390 GLY A N 1
ATOM 3006 C CA . GLY A 1 390 ? 28.811 16.171 -2.170 1.00 92.75 390 GLY A CA 1
ATOM 3007 C C . GLY A 1 390 ? 29.280 14.716 -2.180 1.00 92.75 390 GLY A C 1
ATOM 3008 O O . GLY A 1 390 ? 29.228 14.060 -3.223 1.00 92.75 390 GLY A O 1
ATOM 3009 N N . THR A 1 391 ? 29.663 14.176 -1.021 1.00 91.44 391 THR A N 1
ATOM 3010 C CA . THR A 1 391 ? 30.005 12.750 -0.878 1.00 91.44 391 THR A CA 1
ATOM 3011 C C . THR A 1 391 ? 28.785 11.861 -1.164 1.00 91.44 391 THR A C 1
ATOM 3013 O O . THR A 1 391 ? 28.865 10.918 -1.954 1.00 91.44 391 THR A O 1
ATOM 3016 N N . PHE A 1 392 ? 27.618 12.213 -0.615 1.00 91.94 392 PHE A N 1
ATOM 3017 C CA . PHE A 1 392 ? 26.361 11.498 -0.873 1.00 91.94 392 PHE A CA 1
ATOM 3018 C C . PHE A 1 392 ? 25.895 11.611 -2.335 1.00 91.94 392 PHE A C 1
ATOM 3020 O O . PHE A 1 392 ? 25.529 10.610 -2.954 1.00 91.94 392 PHE A O 1
ATOM 3027 N N . GLU A 1 393 ? 25.962 12.812 -2.913 1.00 91.75 393 GLU A N 1
ATOM 3028 C CA . GLU A 1 393 ? 25.649 13.081 -4.321 1.00 91.75 393 GLU A CA 1
ATOM 3029 C C . GLU A 1 393 ? 26.553 12.259 -5.248 1.00 91.75 393 GLU A C 1
ATOM 3031 O O . GLU A 1 393 ? 26.071 11.680 -6.217 1.00 91.75 393 GLU A O 1
ATOM 3036 N N . THR A 1 394 ? 27.840 12.119 -4.920 1.00 91.69 394 THR A N 1
ATOM 3037 C CA . THR A 1 394 ? 28.784 11.306 -5.702 1.00 91.69 394 THR A CA 1
ATOM 3038 C C . THR A 1 394 ? 28.400 9.825 -5.705 1.00 91.69 394 THR A C 1
ATOM 3040 O O . THR A 1 394 ? 28.401 9.202 -6.766 1.00 91.69 394 THR A O 1
ATOM 3043 N N . CYS A 1 395 ? 28.025 9.264 -4.549 1.00 89.69 395 CYS A N 1
ATOM 3044 C CA . CYS A 1 395 ? 27.550 7.879 -4.454 1.00 89.69 395 CYS A CA 1
ATOM 3045 C C . CYS A 1 395 ? 26.294 7.656 -5.310 1.00 89.69 395 CYS A C 1
ATOM 3047 O O . CYS A 1 395 ? 26.184 6.670 -6.039 1.00 89.69 395 CYS A O 1
ATOM 3049 N N . PHE A 1 396 ? 25.366 8.611 -5.280 1.00 89.69 396 PHE A N 1
ATOM 3050 C CA . PHE A 1 396 ? 24.173 8.560 -6.110 1.00 89.69 396 PHE A CA 1
ATOM 3051 C C . PHE A 1 396 ? 24.484 8.647 -7.616 1.00 89.69 396 PHE A C 1
ATOM 3053 O O . PHE A 1 396 ? 23.998 7.829 -8.400 1.00 89.69 396 PHE A O 1
ATOM 3060 N N . LEU A 1 397 ? 25.317 9.607 -8.024 1.00 90.00 397 LEU A N 1
ATOM 3061 C CA . LEU A 1 397 ? 25.712 9.788 -9.421 1.00 90.00 397 LEU A CA 1
ATOM 3062 C C . LEU A 1 397 ? 26.465 8.569 -9.963 1.00 90.00 397 LEU A C 1
ATOM 3064 O O . LEU A 1 397 ? 26.326 8.235 -11.134 1.00 90.00 397 LEU A O 1
ATOM 3068 N N . ASP A 1 398 ? 27.236 7.866 -9.135 1.00 90.56 398 ASP A N 1
ATOM 3069 C CA . ASP A 1 398 ? 27.877 6.605 -9.513 1.00 90.56 398 ASP A CA 1
ATOM 3070 C C . ASP A 1 398 ? 26.852 5.497 -9.838 1.00 90.56 398 ASP A C 1
ATOM 3072 O O . ASP A 1 398 ? 27.025 4.770 -10.825 1.00 90.56 398 ASP A O 1
ATOM 3076 N N . LEU A 1 399 ? 25.738 5.408 -9.097 1.00 90.38 399 LEU A N 1
ATOM 3077 C CA . LEU A 1 399 ? 24.625 4.510 -9.438 1.00 90.38 399 LEU A CA 1
ATOM 3078 C C . LEU A 1 399 ? 23.979 4.905 -10.774 1.00 90.38 399 LEU A C 1
ATOM 3080 O O . LEU A 1 399 ? 23.784 4.042 -11.633 1.00 90.38 399 LEU A O 1
ATOM 3084 N N . GLU A 1 400 ? 23.699 6.195 -10.982 1.00 89.50 400 GLU A N 1
ATOM 3085 C CA . GLU A 1 400 ? 23.134 6.695 -12.245 1.00 89.50 400 GLU A CA 1
ATOM 3086 C C . GLU A 1 400 ? 24.051 6.447 -13.440 1.00 89.50 400 GLU A C 1
ATOM 3088 O O . GLU A 1 400 ? 23.599 5.963 -14.480 1.00 89.50 400 GLU A O 1
ATOM 3093 N N . ASN A 1 401 ? 25.342 6.734 -13.295 1.00 91.31 401 ASN A N 1
ATOM 3094 C CA . ASN A 1 401 ? 26.335 6.528 -14.341 1.00 91.31 401 ASN A CA 1
ATOM 3095 C C . ASN A 1 401 ? 26.485 5.041 -14.673 1.00 91.31 401 ASN A C 1
ATOM 3097 O O . ASN A 1 401 ? 26.563 4.673 -15.846 1.00 91.31 401 ASN A O 1
ATOM 3101 N N . SER A 1 402 ? 26.468 4.174 -13.657 1.00 91.56 402 SER A N 1
ATOM 3102 C CA . SER A 1 402 ? 26.544 2.723 -13.845 1.00 91.56 402 SER A CA 1
ATOM 3103 C C . SER A 1 402 ? 25.318 2.190 -14.585 1.00 91.56 402 SER A C 1
ATOM 3105 O O . SER A 1 402 ? 25.462 1.450 -15.557 1.00 91.56 402 SER A O 1
ATOM 3107 N N . ALA A 1 403 ? 24.114 2.605 -14.185 1.00 90.06 403 ALA A N 1
ATOM 3108 C CA . ALA A 1 403 ? 22.882 2.214 -14.865 1.00 90.06 403 ALA A CA 1
ATOM 3109 C C . ALA A 1 403 ? 22.818 2.762 -16.294 1.00 90.06 403 ALA A C 1
ATOM 3111 O O . ALA A 1 403 ? 22.468 2.028 -17.213 1.00 90.06 403 ALA A O 1
ATOM 3112 N N . THR A 1 404 ? 23.228 4.016 -16.505 1.00 89.00 404 THR A N 1
ATOM 3113 C CA . THR A 1 404 ? 23.313 4.629 -17.839 1.00 89.00 404 THR A CA 1
ATOM 3114 C C . THR A 1 404 ? 24.297 3.871 -18.726 1.00 89.00 404 THR A C 1
ATOM 3116 O O . THR A 1 404 ? 23.997 3.605 -19.888 1.00 89.00 404 THR A O 1
ATOM 3119 N N . SER A 1 405 ? 25.452 3.463 -18.190 1.00 91.12 405 SER A N 1
ATOM 3120 C CA . SER A 1 405 ? 26.438 2.666 -18.926 1.00 91.12 405 SER A CA 1
ATOM 3121 C C . SER A 1 405 ? 25.898 1.282 -19.298 1.00 91.12 405 SER A C 1
ATOM 3123 O O . SER A 1 405 ? 26.072 0.851 -20.437 1.00 91.12 405 SER A O 1
ATOM 3125 N N . LEU A 1 406 ? 25.213 0.599 -18.375 1.00 91.06 406 LEU A N 1
ATOM 3126 C CA . LEU A 1 406 ? 24.591 -0.702 -18.636 1.00 91.06 406 LEU A CA 1
ATOM 3127 C C . LEU A 1 406 ? 23.454 -0.595 -19.655 1.00 91.06 406 LEU A C 1
ATOM 3129 O O . LEU A 1 406 ? 23.416 -1.387 -20.593 1.00 91.06 406 LEU A O 1
ATOM 3133 N N . MET A 1 407 ? 22.591 0.416 -19.531 1.00 89.00 407 MET A N 1
ATOM 3134 C CA . MET A 1 407 ? 21.559 0.708 -20.527 1.00 89.00 407 MET A CA 1
ATOM 3135 C C . MET A 1 407 ? 22.182 0.994 -21.889 1.00 89.00 407 MET A C 1
ATOM 3137 O O . MET A 1 407 ? 21.771 0.390 -22.865 1.00 89.00 407 MET A O 1
ATOM 3141 N N . THR A 1 408 ? 23.229 1.819 -21.959 1.00 88.81 408 THR A N 1
ATOM 3142 C CA . THR A 1 408 ? 23.925 2.116 -23.223 1.00 88.81 408 THR A CA 1
ATOM 3143 C C . THR A 1 408 ? 24.475 0.846 -23.869 1.00 88.81 408 THR A C 1
ATOM 3145 O O . THR A 1 408 ? 24.230 0.616 -25.049 1.00 88.81 408 THR A O 1
ATOM 3148 N N . LYS A 1 409 ? 25.138 -0.031 -23.102 1.00 88.19 409 LYS A N 1
ATOM 3149 C CA . LYS A 1 409 ? 25.612 -1.333 -23.608 1.00 88.19 409 LYS A CA 1
ATOM 3150 C C . LYS A 1 409 ? 24.461 -2.209 -24.096 1.00 88.19 409 LYS A C 1
ATOM 3152 O O . LYS A 1 409 ? 24.575 -2.866 -25.129 1.00 88.19 409 LYS A O 1
ATOM 3157 N N . ARG A 1 410 ? 23.344 -2.216 -23.362 1.00 87.88 410 ARG A N 1
ATOM 3158 C CA . ARG A 1 410 ? 22.146 -2.969 -23.738 1.00 87.88 410 ARG A CA 1
ATOM 3159 C C . ARG A 1 410 ? 21.509 -2.419 -25.015 1.00 87.88 410 ARG A C 1
ATOM 3161 O O . ARG A 1 410 ? 21.064 -3.203 -25.849 1.00 87.88 410 ARG A O 1
ATOM 3168 N N . CYS A 1 411 ? 21.534 -1.102 -25.206 1.00 87.81 411 CYS A N 1
ATOM 3169 C CA . CYS A 1 411 ? 21.120 -0.461 -26.447 1.00 87.81 411 CYS A CA 1
ATOM 3170 C C . CYS A 1 411 ? 22.041 -0.848 -27.597 1.00 87.81 411 CYS A C 1
ATOM 3172 O O . CYS A 1 411 ? 21.562 -1.305 -28.625 1.00 87.81 411 CYS A O 1
ATOM 3174 N N . GLU A 1 412 ? 23.358 -0.730 -27.422 1.00 87.50 412 GLU A N 1
ATOM 3175 C CA . GLU A 1 412 ? 24.352 -1.091 -28.441 1.00 87.50 412 GLU A CA 1
ATOM 3176 C C . GLU A 1 412 ? 24.212 -2.550 -28.897 1.00 87.50 412 GLU A C 1
ATOM 3178 O O . GLU A 1 412 ? 24.338 -2.834 -30.092 1.00 87.50 412 GLU A O 1
ATOM 3183 N N . TYR A 1 413 ? 23.893 -3.456 -27.963 1.00 85.19 413 TYR A N 1
ATOM 3184 C CA . TYR A 1 413 ? 23.591 -4.856 -28.253 1.00 85.19 413 TYR A CA 1
ATOM 3185 C C . TYR A 1 413 ? 22.433 -4.993 -29.256 1.00 85.19 413 TYR A C 1
ATOM 3187 O O . TYR A 1 413 ? 22.586 -5.656 -30.281 1.00 85.19 413 TYR A O 1
ATOM 3195 N N . TYR A 1 414 ? 21.300 -4.324 -29.017 1.00 89.44 414 TYR A N 1
ATOM 3196 C CA . TYR A 1 414 ? 20.138 -4.402 -29.910 1.00 89.44 414 TYR A CA 1
ATOM 3197 C C . TYR A 1 414 ? 20.274 -3.559 -31.176 1.00 89.44 414 TYR A C 1
ATOM 3199 O O . TYR A 1 414 ? 19.775 -3.950 -32.232 1.00 89.44 414 TYR A O 1
ATOM 3207 N N . GLU A 1 415 ? 20.925 -2.403 -31.095 1.00 88.00 415 GLU A N 1
ATOM 3208 C CA . GLU A 1 415 ? 20.966 -1.414 -32.169 1.00 88.00 415 GLU A CA 1
ATOM 3209 C C . GLU A 1 415 ? 21.711 -1.953 -33.393 1.00 88.00 415 GLU A C 1
ATOM 3211 O O . GLU A 1 415 ? 21.280 -1.742 -34.530 1.00 88.00 415 GLU A O 1
ATOM 3216 N N . LYS A 1 416 ? 22.786 -2.719 -33.172 1.00 88.38 416 LYS A N 1
ATOM 3217 C CA . LYS A 1 416 ? 23.545 -3.373 -34.243 1.00 88.38 416 LYS A CA 1
ATOM 3218 C C . LYS A 1 416 ? 22.673 -4.350 -35.036 1.00 88.38 416 LYS A C 1
ATOM 3220 O O . LYS A 1 416 ? 22.598 -4.252 -36.265 1.00 88.38 416 LYS A O 1
ATOM 3225 N N . ASP A 1 417 ? 22.005 -5.264 -34.340 1.00 90.06 417 ASP A N 1
ATOM 3226 C CA . ASP A 1 417 ? 21.218 -6.333 -34.961 1.00 90.06 417 ASP A CA 1
ATOM 3227 C C . ASP A 1 417 ? 19.918 -5.791 -35.570 1.00 90.06 417 ASP A C 1
ATOM 3229 O O . ASP A 1 417 ? 19.511 -6.201 -36.663 1.00 90.06 417 ASP A O 1
ATOM 3233 N N . THR A 1 418 ? 19.318 -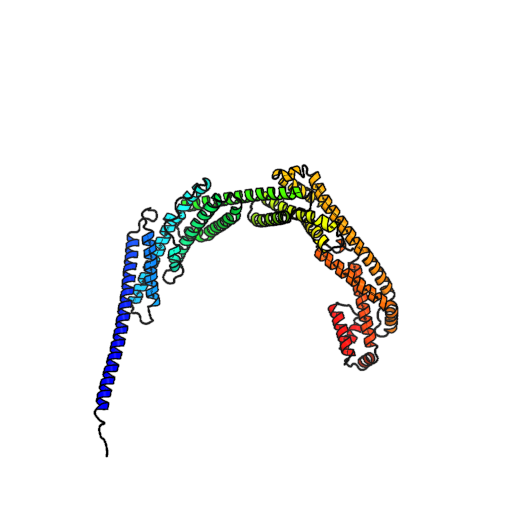4.789 -34.925 1.00 92.19 418 THR A N 1
ATOM 3234 C CA . THR A 1 418 ? 18.148 -4.065 -35.436 1.00 92.19 418 THR A CA 1
ATOM 3235 C C . THR A 1 418 ? 18.497 -3.312 -36.714 1.00 92.19 418 THR A C 1
ATOM 3237 O O . THR A 1 418 ? 17.825 -3.495 -37.725 1.00 92.19 418 THR A O 1
ATOM 3240 N N . THR A 1 419 ? 19.583 -2.531 -36.723 1.00 92.06 419 THR A N 1
ATOM 3241 C CA . THR A 1 419 ? 20.022 -1.773 -37.909 1.00 92.06 419 THR A CA 1
ATOM 3242 C C . THR A 1 419 ? 20.308 -2.699 -39.089 1.00 92.06 419 THR A C 1
ATOM 3244 O O . THR A 1 419 ? 19.953 -2.398 -40.231 1.00 92.06 419 THR A O 1
ATOM 3247 N N . GLN A 1 420 ? 20.954 -3.840 -38.836 1.00 93.38 420 GLN A N 1
ATOM 3248 C CA . GLN A 1 420 ? 21.231 -4.821 -39.881 1.00 93.38 420 GLN A CA 1
ATOM 3249 C C . GLN A 1 420 ? 19.942 -5.453 -40.423 1.00 93.38 420 GLN A C 1
ATOM 3251 O O . GLN A 1 420 ? 19.807 -5.618 -41.639 1.00 93.38 420 GLN A O 1
ATOM 3256 N N . SER A 1 421 ? 18.994 -5.778 -39.542 1.00 94.50 421 SER A N 1
ATOM 3257 C CA . SER A 1 421 ? 17.697 -6.353 -39.912 1.00 94.50 421 SER A CA 1
ATOM 3258 C C . SER A 1 421 ? 16.844 -5.368 -40.708 1.00 94.50 421 SER A C 1
ATOM 3260 O O . SER A 1 421 ? 16.327 -5.742 -41.758 1.00 94.50 421 SER A O 1
ATOM 3262 N N . VAL A 1 422 ? 16.784 -4.098 -40.289 1.00 95.69 422 VAL A N 1
ATOM 3263 C CA . VAL A 1 422 ? 16.129 -3.002 -41.025 1.00 95.69 422 VAL A CA 1
ATOM 3264 C C . VAL A 1 422 ? 16.696 -2.909 -42.441 1.00 95.69 422 VAL A C 1
ATOM 3266 O O . VAL A 1 422 ? 15.957 -3.113 -43.399 1.00 95.69 422 VAL A O 1
ATOM 3269 N N . LYS A 1 423 ? 18.019 -2.749 -42.595 1.00 95.12 423 LYS A N 1
ATOM 3270 C CA . LYS A 1 423 ? 18.663 -2.654 -43.920 1.00 95.12 423 LYS A CA 1
ATOM 3271 C C . LYS A 1 423 ? 18.396 -3.872 -44.806 1.00 95.12 423 LYS A C 1
ATOM 3273 O O . LYS A 1 423 ? 18.191 -3.731 -46.012 1.00 95.12 423 LYS A O 1
ATOM 3278 N N . ASN A 1 424 ? 18.424 -5.074 -44.226 1.00 94.94 424 ASN A N 1
ATOM 3279 C CA . ASN A 1 424 ? 18.159 -6.310 -44.958 1.00 94.94 424 ASN A CA 1
ATOM 3280 C C . ASN A 1 424 ? 16.705 -6.377 -45.436 1.00 94.94 424 ASN A C 1
ATOM 3282 O O . ASN A 1 424 ? 16.470 -6.678 -46.609 1.00 94.94 424 ASN A O 1
ATOM 3286 N N . LEU A 1 425 ? 15.745 -6.088 -44.552 1.00 96.12 425 LEU A N 1
ATOM 3287 C CA . LEU A 1 425 ? 14.327 -6.065 -44.894 1.00 96.12 425 LEU A CA 1
ATOM 3288 C C . LEU A 1 425 ? 14.043 -4.989 -45.941 1.00 96.12 425 LEU A C 1
ATOM 3290 O O . LEU A 1 425 ? 13.466 -5.313 -46.969 1.00 96.12 425 LEU A O 1
ATOM 3294 N N . GLU A 1 426 ? 14.511 -3.754 -45.764 1.00 95.62 426 GLU A N 1
ATOM 3295 C CA . GLU A 1 426 ? 14.333 -2.682 -46.753 1.00 95.62 426 GLU A CA 1
ATOM 3296 C C . GLU A 1 426 ? 14.854 -3.071 -48.141 1.00 95.62 426 GLU A C 1
ATOM 3298 O O . GLU A 1 426 ? 14.154 -2.904 -49.143 1.00 95.62 426 GLU A O 1
ATOM 3303 N N . ALA A 1 427 ? 16.068 -3.627 -48.215 1.00 94.56 427 ALA A N 1
ATOM 3304 C CA . ALA A 1 427 ? 16.672 -4.031 -49.479 1.00 94.56 427 ALA A CA 1
ATOM 3305 C C . ALA A 1 427 ? 15.868 -5.136 -50.185 1.00 94.56 427 ALA A C 1
ATOM 3307 O O . ALA A 1 427 ? 15.706 -5.086 -51.405 1.00 94.56 427 ALA A O 1
ATOM 3308 N N . MET A 1 428 ? 15.348 -6.113 -49.432 1.00 94.69 428 MET A N 1
ATOM 3309 C CA . MET A 1 428 ? 14.517 -7.191 -49.980 1.00 94.69 428 MET A CA 1
ATOM 3310 C C . MET A 1 428 ? 13.118 -6.703 -50.363 1.00 94.69 428 MET A C 1
ATOM 3312 O O . MET A 1 428 ? 12.621 -7.037 -51.434 1.00 94.69 428 MET A O 1
ATOM 3316 N N . LEU A 1 429 ? 12.490 -5.873 -49.531 1.00 92.81 429 LEU A N 1
ATOM 3317 C CA . LEU A 1 429 ? 11.157 -5.332 -49.790 1.00 92.81 429 LEU A CA 1
ATOM 3318 C C . LEU A 1 429 ? 11.144 -4.410 -51.015 1.00 92.81 429 LEU A C 1
ATOM 3320 O O . LEU A 1 429 ? 10.170 -4.405 -51.758 1.00 92.81 429 LEU A O 1
ATOM 3324 N N . LYS A 1 430 ? 12.238 -3.686 -51.282 1.00 92.69 430 LYS A N 1
ATOM 3325 C CA . LYS A 1 430 ? 12.362 -2.785 -52.439 1.00 92.69 430 LYS A CA 1
ATOM 3326 C C . LYS A 1 430 ? 12.337 -3.500 -53.795 1.00 92.69 430 LYS A C 1
ATOM 3328 O O . LYS A 1 430 ? 11.978 -2.880 -54.794 1.00 92.69 430 LYS A O 1
ATOM 3333 N N . VAL A 1 431 ? 12.748 -4.768 -53.852 1.00 91.19 431 VAL A N 1
ATOM 3334 C CA . VAL A 1 431 ? 12.778 -5.547 -55.105 1.00 91.19 431 VAL A CA 1
ATOM 3335 C C . VAL A 1 431 ? 11.500 -6.352 -55.344 1.00 91.19 431 VAL A C 1
ATOM 3337 O O . VAL A 1 431 ? 11.323 -6.893 -56.435 1.00 91.19 431 VAL A O 1
ATOM 3340 N N . ILE A 1 432 ? 10.607 -6.428 -54.352 1.00 91.62 432 ILE A N 1
ATOM 3341 C CA . ILE A 1 432 ? 9.327 -7.127 -54.467 1.00 91.62 432 ILE A CA 1
ATOM 3342 C C . ILE A 1 432 ? 8.273 -6.125 -54.970 1.00 91.62 432 ILE A C 1
ATOM 3344 O O . ILE A 1 432 ? 7.994 -5.145 -54.276 1.00 91.62 432 ILE A O 1
ATOM 3348 N N . PRO A 1 433 ? 7.681 -6.328 -56.163 1.00 89.94 433 PRO A N 1
ATOM 3349 C CA . PRO A 1 433 ? 6.599 -5.475 -56.642 1.00 89.94 433 PRO A CA 1
ATOM 3350 C C . PRO A 1 433 ? 5.336 -5.680 -55.795 1.00 89.94 433 PRO A C 1
ATOM 3352 O O . PRO A 1 433 ? 5.212 -6.658 -55.062 1.00 89.94 433 PRO A O 1
ATOM 3355 N N . GLU A 1 434 ? 4.358 -4.790 -55.918 1.00 87.00 434 GLU A N 1
ATOM 3356 C CA . GLU A 1 434 ? 3.032 -5.064 -55.363 1.00 87.00 434 GLU A CA 1
ATOM 3357 C C . GLU A 1 434 ? 2.370 -6.236 -56.098 1.00 87.00 434 GLU A C 1
ATOM 3359 O O . GLU A 1 434 ? 2.552 -6.422 -57.306 1.00 87.00 434 GLU A O 1
ATOM 3364 N N . ILE A 1 435 ? 1.591 -7.041 -55.374 1.00 87.94 435 ILE A N 1
ATOM 3365 C CA . ILE A 1 435 ? 0.866 -8.146 -55.991 1.00 87.94 435 ILE A CA 1
ATOM 3366 C C . ILE A 1 435 ? -0.243 -7.617 -56.909 1.00 87.94 435 ILE A C 1
ATOM 3368 O O . ILE A 1 435 ? -1.160 -6.926 -56.467 1.00 87.94 435 ILE A O 1
ATOM 3372 N N . ASN A 1 436 ? -0.198 -8.019 -58.181 1.00 86.62 436 ASN A N 1
ATOM 3373 C CA . ASN A 1 436 ? -1.356 -8.004 -59.068 1.00 86.62 436 ASN A CA 1
ATOM 3374 C C . ASN A 1 436 ? -2.055 -9.377 -58.980 1.00 86.62 436 ASN A C 1
ATOM 3376 O O . ASN A 1 436 ? -1.503 -10.360 -59.476 1.00 86.62 436 ASN A O 1
ATOM 3380 N N . PRO A 1 437 ? -3.248 -9.490 -58.365 1.00 79.81 437 PRO A N 1
ATOM 3381 C CA . PRO A 1 437 ? -3.928 -10.775 -58.189 1.00 79.81 437 PRO A CA 1
ATOM 3382 C C . PRO A 1 437 ? -4.307 -11.472 -59.500 1.00 79.81 437 PRO A C 1
ATOM 3384 O O . PRO A 1 437 ? -4.539 -12.681 -59.489 1.00 79.81 437 PRO A O 1
ATOM 3387 N N . ASP A 1 438 ? -4.412 -10.728 -60.603 1.00 79.06 438 ASP A N 1
ATOM 3388 C CA . ASP A 1 438 ? -4.727 -11.262 -61.932 1.00 79.06 438 ASP A CA 1
ATOM 3389 C C . ASP A 1 438 ? -3.493 -11.799 -62.664 1.00 79.06 438 ASP A C 1
ATOM 3391 O O . ASP A 1 438 ? -3.599 -12.756 -63.429 1.00 79.06 438 ASP A O 1
ATOM 3395 N N . GLU A 1 439 ? -2.314 -11.247 -62.369 1.00 83.81 439 GLU A N 1
ATOM 3396 C CA . GLU A 1 439 ? -1.030 -11.633 -62.965 1.00 83.81 439 GLU A CA 1
ATOM 3397 C C . GLU A 1 439 ? 0.065 -11.766 -61.886 1.00 83.81 439 GLU A C 1
ATOM 3399 O O . GLU A 1 439 ? 1.030 -10.998 -61.852 1.00 83.81 439 GLU A O 1
ATOM 3404 N N . PRO A 1 440 ? -0.052 -12.745 -60.972 1.00 85.88 440 PRO A N 1
ATOM 3405 C CA . PRO A 1 440 ? 0.834 -12.853 -59.810 1.00 85.88 440 PRO A CA 1
ATOM 3406 C C . PRO A 1 440 ? 2.240 -13.377 -60.146 1.00 85.88 440 PRO A C 1
ATOM 3408 O O . PRO A 1 440 ? 3.100 -13.403 -59.271 1.00 85.88 440 PRO A O 1
ATOM 3411 N N . ASP A 1 441 ? 2.511 -13.810 -61.379 1.00 86.19 441 ASP A N 1
ATOM 3412 C CA . ASP A 1 441 ? 3.750 -14.518 -61.733 1.00 86.19 441 ASP A CA 1
ATOM 3413 C C . ASP A 1 441 ? 5.018 -13.673 -61.525 1.00 86.19 441 ASP A C 1
ATOM 3415 O O . ASP A 1 441 ? 6.049 -14.202 -61.109 1.00 86.19 441 ASP A O 1
ATOM 3419 N N . GLN A 1 442 ? 4.964 -12.361 -61.790 1.00 87.62 442 GLN A N 1
ATOM 3420 C CA . GLN A 1 442 ? 6.104 -11.463 -61.549 1.00 87.62 442 GLN A CA 1
ATOM 3421 C C . GLN A 1 442 ? 6.374 -11.281 -60.050 1.00 87.62 442 GLN A C 1
ATOM 3423 O O . GLN A 1 442 ? 7.526 -11.321 -59.620 1.00 87.62 442 GLN A O 1
ATOM 3428 N N . PHE A 1 443 ? 5.309 -11.147 -59.258 1.00 90.94 443 PHE A N 1
ATOM 3429 C CA . PHE A 1 443 ? 5.367 -11.067 -57.800 1.00 90.94 443 PHE A CA 1
ATOM 3430 C C . PHE A 1 443 ? 5.925 -12.353 -57.181 1.00 90.94 443 PHE A C 1
ATOM 3432 O O . PHE A 1 443 ? 6.865 -12.305 -56.389 1.00 90.94 443 PHE A O 1
ATOM 3439 N N . LEU A 1 444 ? 5.397 -13.511 -57.593 1.00 90.19 444 LEU A N 1
ATOM 3440 C CA . LEU A 1 444 ? 5.834 -14.819 -57.107 1.00 90.19 444 LEU A CA 1
ATOM 3441 C C . LEU A 1 444 ? 7.316 -15.060 -57.404 1.00 90.19 444 LEU A C 1
ATOM 3443 O O . LEU A 1 444 ? 8.054 -15.420 -56.492 1.00 90.19 444 LEU A O 1
ATOM 3447 N N . LYS A 1 445 ? 7.776 -14.770 -58.629 1.00 90.25 445 LYS A N 1
ATOM 3448 C CA . LYS A 1 445 ? 9.198 -14.881 -58.995 1.00 90.25 445 LYS A CA 1
ATOM 3449 C C . LYS A 1 445 ? 10.092 -13.948 -58.180 1.00 90.25 445 LYS A C 1
ATOM 3451 O O . LYS A 1 445 ? 11.184 -14.346 -57.778 1.00 90.25 445 LYS A O 1
ATOM 3456 N N . ALA A 1 446 ? 9.647 -12.713 -57.944 1.00 90.56 446 ALA A N 1
ATOM 3457 C CA . ALA A 1 446 ? 10.403 -11.752 -57.150 1.00 90.56 446 ALA A CA 1
ATOM 3458 C C . ALA A 1 446 ? 10.566 -12.238 -55.702 1.00 90.56 446 ALA A C 1
ATOM 3460 O O . ALA A 1 446 ? 11.686 -12.238 -55.193 1.00 90.56 446 ALA A O 1
ATOM 3461 N N . ILE A 1 447 ? 9.497 -12.737 -55.068 1.00 91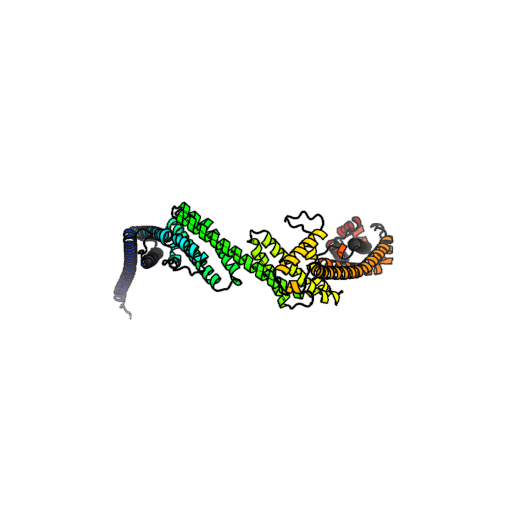.75 447 ILE A N 1
ATOM 3462 C CA . ILE A 1 447 ? 9.585 -13.287 -53.709 1.00 91.75 447 ILE A CA 1
ATOM 3463 C C . ILE A 1 447 ? 10.402 -14.578 -53.678 1.00 91.75 447 ILE A C 1
ATOM 3465 O O . ILE A 1 447 ? 11.278 -14.689 -52.829 1.00 91.75 447 ILE A O 1
ATOM 3469 N N . GLU A 1 448 ? 10.194 -15.520 -54.602 1.00 90.06 448 GLU A N 1
ATOM 3470 C CA . GLU A 1 448 ? 10.980 -16.765 -54.686 1.00 90.06 448 GLU A CA 1
ATOM 3471 C C . GLU A 1 448 ? 12.491 -16.492 -54.742 1.00 90.06 448 GLU A C 1
ATOM 3473 O O . GLU A 1 448 ? 13.268 -17.205 -54.110 1.00 90.06 448 GLU A O 1
ATOM 3478 N N . SER A 1 449 ? 12.912 -15.415 -55.419 1.00 90.69 449 SER A N 1
ATOM 3479 C CA . SER A 1 449 ? 14.328 -15.032 -55.519 1.00 90.69 449 SER A CA 1
ATOM 3480 C C . SER A 1 449 ? 14.969 -14.605 -54.188 1.00 90.69 449 SER A C 1
ATOM 3482 O O . SER A 1 449 ? 16.191 -14.675 -54.050 1.00 90.69 449 SER A O 1
ATOM 3484 N N . VAL A 1 450 ? 14.164 -14.196 -53.200 1.00 93.12 450 VAL A N 1
ATOM 3485 C CA . VAL A 1 450 ? 14.621 -13.732 -51.876 1.00 93.12 450 VAL A CA 1
ATOM 3486 C C . VAL A 1 450 ? 14.024 -14.526 -50.711 1.00 93.12 450 VAL A C 1
ATOM 3488 O O . VAL A 1 450 ? 14.356 -14.249 -49.563 1.00 93.12 450 VAL A O 1
ATOM 3491 N N . GLN A 1 451 ? 13.174 -15.520 -50.981 1.00 88.19 451 GLN A N 1
ATOM 3492 C CA . GLN A 1 451 ? 12.255 -16.111 -50.003 1.00 88.19 451 GLN A CA 1
ATOM 3493 C C . GLN A 1 451 ? 12.958 -16.647 -48.759 1.00 88.19 451 GLN A C 1
ATOM 3495 O O . GLN A 1 451 ? 12.565 -16.299 -47.650 1.00 88.19 451 GLN A O 1
ATOM 3500 N N . GLN A 1 452 ? 13.999 -17.468 -48.931 1.00 91.75 452 GLN A N 1
ATOM 3501 C CA . GLN A 1 452 ? 14.706 -18.057 -47.792 1.00 91.75 452 GLN A CA 1
ATOM 3502 C C . GLN A 1 452 ? 15.334 -16.968 -46.918 1.00 91.75 452 GLN A C 1
ATOM 3504 O O . GLN A 1 452 ? 15.132 -16.944 -45.712 1.00 91.75 452 GLN A O 1
ATOM 3509 N N . LYS A 1 453 ? 16.013 -16.000 -47.543 1.00 93.38 453 LYS A N 1
ATOM 3510 C CA . LYS A 1 453 ? 16.650 -14.891 -46.831 1.00 93.38 453 LYS A CA 1
ATOM 3511 C C . LYS A 1 453 ? 15.626 -13.980 -46.146 1.00 93.38 453 LYS A C 1
ATOM 3513 O O . LYS A 1 453 ? 15.904 -13.462 -45.065 1.00 93.38 453 LYS A O 1
ATOM 3518 N N . LEU A 1 454 ? 14.459 -13.783 -46.763 1.00 92.75 454 LEU A N 1
ATOM 3519 C CA . LEU A 1 454 ? 13.354 -13.017 -46.191 1.00 92.75 454 LEU A CA 1
ATOM 3520 C C . LEU A 1 454 ? 12.791 -13.717 -44.952 1.00 92.75 454 LEU A C 1
ATOM 3522 O O . LEU A 1 454 ? 12.636 -13.058 -43.932 1.00 92.75 454 LEU A O 1
ATOM 3526 N N . LEU A 1 455 ? 12.556 -15.032 -45.021 1.00 91.62 455 LEU A N 1
ATOM 3527 C CA . LEU A 1 455 ? 12.126 -15.848 -43.881 1.00 91.62 455 LEU A CA 1
ATOM 3528 C C . LEU A 1 455 ? 13.148 -15.793 -42.739 1.00 91.62 455 LEU A C 1
ATOM 3530 O O . LEU A 1 455 ? 12.787 -15.398 -41.636 1.00 91.62 455 LEU A O 1
ATOM 3534 N N . ASP A 1 456 ? 14.424 -16.062 -43.026 1.00 93.44 456 ASP A N 1
ATOM 3535 C CA . ASP A 1 456 ? 15.496 -16.053 -42.021 1.00 93.44 456 ASP A CA 1
ATOM 3536 C C . ASP A 1 456 ? 15.631 -14.675 -41.339 1.00 93.44 456 ASP A C 1
ATOM 3538 O O . ASP A 1 456 ? 15.817 -14.569 -40.123 1.00 93.44 456 ASP A O 1
ATOM 3542 N N . THR A 1 457 ? 15.512 -13.591 -42.120 1.00 94.75 457 THR A N 1
ATOM 3543 C CA . THR A 1 457 ? 15.561 -12.218 -41.591 1.00 94.75 457 THR A CA 1
ATOM 3544 C C . THR A 1 457 ? 14.299 -11.882 -40.797 1.00 94.75 457 THR A C 1
ATOM 3546 O O . THR A 1 457 ? 14.400 -11.207 -39.774 1.00 94.75 457 THR A O 1
ATOM 3549 N N . CYS A 1 458 ? 13.119 -12.338 -41.229 1.00 92.81 458 CYS A N 1
ATOM 3550 C CA . CYS A 1 458 ? 11.871 -12.175 -40.484 1.00 92.81 458 CYS A CA 1
ATOM 3551 C C . CYS A 1 458 ? 11.940 -12.872 -39.124 1.00 92.81 458 CYS A C 1
ATOM 3553 O O . CYS A 1 458 ? 11.642 -12.232 -38.119 1.00 92.81 458 CYS A O 1
ATOM 3555 N N . ASP A 1 459 ? 12.389 -14.126 -39.081 1.00 92.19 459 ASP A N 1
ATOM 3556 C CA . ASP A 1 459 ? 12.506 -14.892 -37.838 1.00 92.19 459 ASP A CA 1
ATOM 3557 C C . ASP A 1 459 ? 13.498 -14.225 -36.874 1.00 92.19 459 ASP A C 1
ATOM 3559 O O . ASP A 1 459 ? 13.157 -13.951 -35.723 1.00 92.19 459 ASP A O 1
ATOM 3563 N N . SER A 1 460 ? 14.672 -13.823 -37.376 1.00 93.31 460 SER A N 1
ATOM 3564 C CA . SER A 1 460 ? 15.662 -13.070 -36.589 1.00 93.31 460 SER A CA 1
ATOM 3565 C C . SER A 1 460 ? 15.095 -11.738 -36.071 1.00 93.31 460 SER A C 1
ATOM 3567 O O . SER A 1 460 ? 15.287 -11.371 -34.913 1.00 93.31 460 SER A O 1
ATOM 3569 N N . SER A 1 461 ? 14.343 -11.013 -36.907 1.00 94.75 461 SER A N 1
ATOM 3570 C CA . SER A 1 461 ? 13.703 -9.746 -36.522 1.00 94.75 461 SER A CA 1
ATOM 3571 C C . SER A 1 461 ? 12.638 -9.956 -35.444 1.00 94.75 461 SER A C 1
ATOM 3573 O O . SER A 1 461 ? 12.529 -9.140 -34.530 1.00 94.75 461 SER A O 1
ATOM 3575 N N . ALA A 1 462 ? 11.866 -11.044 -35.521 1.00 93.31 462 ALA A N 1
ATOM 3576 C CA . ALA A 1 462 ? 10.872 -11.394 -34.514 1.00 93.31 462 ALA A CA 1
ATOM 3577 C C . ALA A 1 462 ? 11.527 -11.699 -33.158 1.00 93.31 462 ALA A C 1
ATOM 3579 O O . ALA A 1 462 ? 11.046 -11.218 -32.131 1.00 93.31 462 ALA A O 1
ATOM 3580 N N . GLU A 1 463 ? 12.643 -12.434 -33.142 1.00 93.75 463 GLU A N 1
ATOM 3581 C CA . GLU A 1 463 ? 13.408 -12.710 -31.918 1.00 93.75 463 GLU A CA 1
ATOM 3582 C C . GLU A 1 463 ? 13.947 -11.429 -31.266 1.00 93.75 463 GLU A C 1
ATOM 3584 O O . GLU A 1 463 ? 13.846 -11.272 -30.042 1.00 93.75 463 GLU A O 1
ATOM 3589 N N . ILE A 1 464 ? 14.453 -10.486 -32.073 1.00 92.50 464 ILE A N 1
ATOM 3590 C CA . ILE A 1 464 ? 14.895 -9.164 -31.604 1.00 92.50 464 ILE A CA 1
ATOM 3591 C C . ILE A 1 464 ? 13.713 -8.397 -31.004 1.00 92.50 464 ILE A C 1
ATOM 3593 O O . ILE A 1 464 ? 13.796 -7.958 -29.857 1.00 92.50 464 ILE A O 1
ATOM 3597 N N . ILE A 1 465 ? 12.594 -8.281 -31.734 1.00 93.19 465 ILE A N 1
ATOM 3598 C CA . ILE A 1 465 ? 11.393 -7.564 -31.276 1.00 93.19 465 ILE A CA 1
ATOM 3599 C C . ILE A 1 465 ? 10.905 -8.123 -29.934 1.00 93.19 465 ILE A C 1
ATOM 3601 O O . ILE A 1 465 ? 10.707 -7.356 -28.994 1.00 93.19 465 ILE A O 1
ATOM 3605 N N . ILE A 1 466 ? 10.765 -9.448 -29.818 1.00 93.25 466 ILE A N 1
ATOM 3606 C CA . ILE A 1 466 ? 10.317 -10.113 -28.584 1.00 93.25 466 ILE A CA 1
ATOM 3607 C C . ILE A 1 466 ? 11.299 -9.854 -27.437 1.00 93.25 466 ILE A C 1
ATOM 3609 O O . ILE A 1 466 ? 10.884 -9.639 -26.297 1.00 93.25 466 ILE A O 1
ATOM 3613 N N . SER A 1 467 ? 12.602 -9.899 -27.713 1.00 91.44 467 SER A N 1
ATOM 3614 C CA . SER A 1 467 ? 13.631 -9.681 -26.695 1.00 91.44 467 SER A CA 1
ATOM 3615 C C . SER A 1 467 ? 13.615 -8.248 -26.169 1.00 91.44 467 SER A C 1
ATOM 3617 O O . SER A 1 467 ? 13.626 -8.062 -24.953 1.00 91.44 467 SER A O 1
ATOM 3619 N N . VAL A 1 468 ? 13.502 -7.259 -27.060 1.00 91.62 468 VAL A N 1
ATOM 3620 C CA . VAL A 1 468 ? 13.374 -5.845 -26.685 1.00 91.62 468 VAL A CA 1
ATOM 3621 C C . VAL A 1 468 ? 12.080 -5.609 -25.905 1.00 91.62 468 VAL A C 1
ATOM 3623 O O . VAL A 1 468 ? 12.107 -4.950 -24.875 1.00 91.62 468 VAL A O 1
ATOM 3626 N N . GLU A 1 469 ? 10.948 -6.186 -26.318 1.00 91.19 469 GLU A N 1
ATOM 3627 C CA . GLU A 1 469 ? 9.676 -6.053 -25.589 1.00 91.19 469 GLU A CA 1
ATOM 3628 C C . GLU A 1 469 ? 9.726 -6.636 -24.172 1.00 91.19 469 GLU A C 1
ATOM 3630 O O . GLU A 1 469 ? 9.172 -6.046 -23.240 1.00 91.19 469 GLU A O 1
ATOM 3635 N N . LYS A 1 470 ? 10.421 -7.765 -23.986 1.00 92.38 470 LYS A N 1
ATOM 3636 C CA . LYS A 1 470 ? 10.659 -8.334 -22.652 1.00 92.38 470 LYS A CA 1
ATOM 3637 C C . LYS A 1 470 ? 11.491 -7.396 -21.782 1.00 92.38 470 LYS A C 1
ATOM 3639 O O . LYS A 1 470 ? 11.154 -7.218 -20.615 1.00 92.38 470 LYS A O 1
ATOM 3644 N N . ASP A 1 471 ? 12.535 -6.786 -22.338 1.00 91.00 471 ASP A N 1
ATOM 3645 C CA . ASP A 1 471 ? 13.380 -5.833 -21.612 1.00 91.00 471 ASP A CA 1
ATOM 3646 C C . ASP A 1 471 ? 12.619 -4.537 -21.279 1.00 91.00 471 ASP A C 1
ATOM 3648 O O . ASP A 1 471 ? 12.706 -4.059 -20.152 1.00 91.00 471 ASP A O 1
ATOM 3652 N N . LEU A 1 472 ? 11.787 -4.022 -22.193 1.00 89.00 472 LEU A N 1
ATOM 3653 C CA . LEU A 1 472 ? 10.919 -2.862 -21.937 1.00 89.00 472 LEU A CA 1
ATOM 3654 C C . LEU A 1 472 ? 9.976 -3.106 -20.757 1.00 89.00 472 LEU A C 1
ATOM 3656 O O . LEU A 1 472 ? 9.809 -2.240 -19.896 1.00 89.00 472 LEU A O 1
ATOM 3660 N N . SER A 1 473 ? 9.379 -4.300 -20.698 1.00 89.25 473 SER A N 1
ATOM 3661 C CA . SER A 1 473 ? 8.512 -4.688 -19.587 1.00 89.25 473 SER A CA 1
ATOM 3662 C C . SER A 1 473 ? 9.284 -4.878 -18.282 1.00 89.25 473 SER A C 1
ATOM 3664 O O . SER A 1 473 ? 8.761 -4.518 -17.229 1.00 89.25 473 SER A O 1
ATOM 3666 N N . ALA A 1 474 ? 10.483 -5.463 -18.330 1.00 89.56 474 ALA A N 1
ATOM 3667 C CA . ALA A 1 474 ? 11.297 -5.722 -17.144 1.00 89.56 474 ALA A CA 1
ATOM 3668 C C . ALA A 1 474 ? 11.833 -4.417 -16.537 1.00 89.56 474 ALA A C 1
ATOM 3670 O O . ALA A 1 474 ? 11.741 -4.199 -15.333 1.00 89.56 474 ALA A O 1
ATOM 3671 N N . PHE A 1 475 ? 12.345 -3.510 -17.369 1.00 88.50 475 PHE A N 1
ATOM 3672 C CA . PHE A 1 475 ? 12.979 -2.270 -16.912 1.00 88.50 475 PHE A CA 1
ATOM 3673 C C . PHE A 1 475 ? 11.986 -1.118 -16.717 1.00 88.50 475 PHE A C 1
ATOM 3675 O O . PHE A 1 475 ? 12.342 -0.108 -16.111 1.00 88.50 475 PHE A O 1
ATOM 3682 N N . ASN A 1 476 ? 10.740 -1.272 -17.185 1.00 85.50 476 ASN A N 1
ATOM 3683 C CA . ASN A 1 476 ? 9.682 -0.261 -17.120 1.00 85.50 476 ASN A CA 1
ATOM 3684 C C . ASN A 1 476 ? 10.085 1.069 -17.795 1.00 85.50 476 ASN A C 1
ATOM 3686 O O . ASN A 1 476 ? 9.895 2.155 -17.241 1.00 85.50 476 ASN A O 1
ATOM 3690 N N . CYS A 1 477 ? 10.657 0.975 -18.997 1.00 81.00 477 CYS A N 1
ATOM 3691 C CA . CYS A 1 477 ? 11.169 2.105 -19.777 1.00 81.00 477 CYS A CA 1
ATOM 3692 C C . CYS A 1 477 ? 10.470 2.245 -21.144 1.00 81.00 477 CYS A C 1
ATOM 3694 O O . CYS A 1 477 ? 9.603 1.448 -21.512 1.00 81.00 477 CYS A O 1
ATOM 3696 N N . GLN A 1 478 ? 10.786 3.313 -21.880 1.00 80.62 478 GLN A N 1
ATOM 3697 C CA . GLN A 1 478 ? 10.233 3.569 -23.210 1.00 80.62 478 GLN A CA 1
ATOM 3698 C C . GLN A 1 478 ? 11.027 2.837 -24.302 1.00 80.62 478 GLN A C 1
ATOM 3700 O O . GLN A 1 478 ? 12.224 2.611 -24.140 1.00 80.62 478 GLN A O 1
ATOM 3705 N N . PRO A 1 479 ? 10.411 2.523 -25.462 1.00 77.31 479 PRO A N 1
ATOM 3706 C CA . PRO A 1 479 ? 11.105 1.909 -26.599 1.00 77.31 479 PRO A CA 1
ATOM 3707 C C . PRO A 1 479 ? 12.411 2.611 -26.985 1.00 77.31 479 PRO A C 1
ATOM 3709 O O . PRO A 1 479 ? 13.426 1.952 -27.193 1.00 77.31 479 PRO A O 1
ATOM 3712 N N . SER A 1 480 ? 12.395 3.947 -27.005 1.00 77.56 480 SER A N 1
ATOM 3713 C CA . SER A 1 480 ? 13.555 4.787 -27.319 1.00 77.56 480 SER A CA 1
ATOM 3714 C C . SER A 1 480 ? 14.708 4.652 -26.328 1.00 77.56 480 SER A C 1
ATOM 3716 O O . SER A 1 480 ? 15.832 4.996 -26.677 1.00 77.56 480 SER A O 1
ATOM 3718 N N . ASP A 1 481 ? 14.440 4.167 -25.115 1.00 76.56 481 ASP A N 1
ATOM 3719 C CA . ASP A 1 481 ? 15.451 3.996 -24.074 1.00 76.56 481 ASP A CA 1
ATOM 3720 C C . ASP A 1 481 ? 16.272 2.714 -24.282 1.00 76.56 481 ASP A C 1
ATOM 3722 O O . ASP A 1 481 ? 17.330 2.593 -23.676 1.00 76.56 481 ASP A O 1
ATOM 3726 N N . ILE A 1 482 ? 15.800 1.769 -25.113 1.00 82.19 482 ILE A N 1
ATOM 3727 C CA . ILE A 1 482 ? 16.474 0.486 -25.396 1.00 82.19 482 ILE A CA 1
ATOM 3728 C C . ILE A 1 482 ? 16.869 0.354 -26.868 1.00 82.19 482 ILE A C 1
ATOM 3730 O O . ILE A 1 482 ? 17.951 -0.132 -27.176 1.00 82.19 482 ILE A O 1
ATOM 3734 N N . CYS A 1 483 ? 15.993 0.724 -27.801 1.00 86.56 483 CYS A N 1
ATOM 3735 C CA . CYS A 1 483 ? 16.277 0.578 -29.225 1.00 86.56 483 CYS A CA 1
ATOM 3736 C C . CYS A 1 483 ? 15.519 1.625 -30.039 1.00 86.56 483 CYS A C 1
ATOM 3738 O O . CYS A 1 483 ? 14.288 1.594 -30.137 1.00 86.56 483 CYS A O 1
ATOM 3740 N N . ALA A 1 484 ? 16.264 2.540 -30.663 1.00 84.75 484 ALA A N 1
ATOM 3741 C CA . ALA A 1 484 ? 15.688 3.663 -31.400 1.00 84.75 484 ALA A CA 1
ATOM 3742 C C . ALA A 1 484 ? 14.900 3.193 -32.634 1.00 84.75 484 ALA A C 1
ATOM 3744 O O . ALA A 1 484 ? 13.821 3.709 -32.929 1.00 84.75 484 ALA A O 1
ATOM 3745 N N . ASN A 1 485 ? 15.406 2.158 -33.307 1.00 86.81 485 ASN A N 1
ATOM 3746 C CA . ASN A 1 485 ? 14.861 1.643 -34.563 1.00 86.81 485 ASN A CA 1
ATOM 3747 C C . ASN A 1 485 ? 13.785 0.555 -34.384 1.00 86.81 485 ASN A C 1
ATOM 3749 O O . ASN A 1 485 ? 13.322 -0.024 -35.367 1.00 86.81 485 ASN A O 1
ATOM 3753 N N . LEU A 1 486 ? 13.332 0.277 -33.152 1.00 90.81 486 LEU A N 1
ATOM 3754 C CA . LEU A 1 486 ? 12.342 -0.776 -32.891 1.00 90.81 486 LEU A CA 1
ATOM 3755 C C . LEU A 1 486 ? 11.035 -0.564 -33.671 1.00 90.81 486 LEU A C 1
ATOM 3757 O O . LEU A 1 486 ? 10.462 -1.517 -34.199 1.00 90.81 486 LEU A O 1
ATOM 3761 N N . SER A 1 487 ? 10.552 0.678 -33.740 1.00 91.19 487 SER A N 1
ATOM 3762 C CA . SER A 1 487 ? 9.307 1.018 -34.441 1.00 91.19 487 SER A CA 1
ATOM 3763 C C . SER A 1 487 ? 9.405 0.749 -35.943 1.00 91.19 487 SER A C 1
ATOM 3765 O O . SER A 1 487 ? 8.477 0.200 -36.538 1.00 91.19 487 SER A O 1
ATOM 3767 N N . GLU A 1 488 ? 10.542 1.096 -36.544 1.00 94.00 488 GLU A N 1
ATOM 3768 C CA . GLU A 1 488 ? 10.822 0.853 -37.958 1.00 94.00 488 GLU A CA 1
ATOM 3769 C C . GLU A 1 488 ? 10.973 -0.644 -38.243 1.00 94.00 488 GLU A C 1
ATOM 3771 O O . GLU A 1 488 ? 10.321 -1.168 -39.149 1.00 94.00 488 GLU A O 1
ATOM 3776 N N . LEU A 1 489 ? 11.734 -1.365 -37.409 1.00 94.44 489 LEU A N 1
ATOM 3777 C CA . LEU A 1 489 ? 11.877 -2.815 -37.524 1.00 94.44 489 LEU A CA 1
ATOM 3778 C C . LEU A 1 489 ? 10.517 -3.520 -37.438 1.00 94.44 489 LEU A C 1
ATOM 3780 O O . LEU A 1 489 ? 10.230 -4.386 -38.261 1.00 94.44 489 LEU A O 1
ATOM 3784 N N . LYS A 1 490 ? 9.651 -3.129 -36.493 1.00 93.75 490 LYS A N 1
ATOM 3785 C CA . LYS A 1 490 ? 8.286 -3.671 -36.369 1.00 93.75 490 LYS A CA 1
ATOM 3786 C C . LYS A 1 490 ? 7.460 -3.442 -37.632 1.00 93.75 490 LYS A C 1
ATOM 3788 O O . LYS A 1 490 ? 6.779 -4.365 -38.077 1.00 93.75 490 LYS A O 1
ATOM 3793 N N . ALA A 1 491 ? 7.526 -2.246 -38.217 1.00 94.19 491 ALA A N 1
ATOM 3794 C CA . ALA A 1 491 ? 6.792 -1.915 -39.435 1.00 94.19 491 ALA A CA 1
ATOM 3795 C C . ALA A 1 491 ? 7.280 -2.737 -40.641 1.00 94.19 491 ALA A C 1
ATOM 3797 O O . ALA A 1 491 ? 6.471 -3.339 -41.351 1.00 94.19 491 ALA A O 1
ATOM 3798 N N . LEU A 1 492 ? 8.598 -2.827 -40.840 1.00 95.62 492 LEU A N 1
ATOM 3799 C CA . LEU A 1 492 ? 9.199 -3.607 -41.925 1.00 95.62 492 LEU A CA 1
ATOM 3800 C C . LEU A 1 492 ? 8.958 -5.109 -41.750 1.00 95.62 492 LEU A C 1
ATOM 3802 O O . LEU A 1 492 ? 8.589 -5.785 -42.709 1.00 95.62 492 LEU A O 1
ATOM 3806 N N . HIS A 1 493 ? 9.098 -5.627 -40.528 1.00 95.25 493 HIS A N 1
ATOM 3807 C CA . HIS A 1 493 ? 8.798 -7.019 -40.201 1.00 95.25 493 HIS A CA 1
ATOM 3808 C C . HIS A 1 493 ? 7.322 -7.347 -40.461 1.00 95.25 493 HIS A C 1
ATOM 3810 O O . HIS A 1 493 ? 7.009 -8.381 -41.059 1.00 95.25 493 HIS A O 1
ATOM 3816 N N . HIS A 1 494 ? 6.407 -6.456 -40.065 1.00 93.44 494 HIS A N 1
ATOM 3817 C CA . HIS A 1 494 ? 4.985 -6.606 -40.356 1.00 93.44 494 HIS A CA 1
ATOM 3818 C C . HIS A 1 494 ? 4.735 -6.651 -41.868 1.00 93.44 494 HIS A C 1
ATOM 3820 O O . HIS A 1 494 ? 4.100 -7.586 -42.354 1.00 93.44 494 HIS A O 1
ATOM 3826 N N . ARG A 1 495 ? 5.311 -5.715 -42.636 1.00 94.00 495 ARG A N 1
ATOM 3827 C CA . ARG A 1 495 ? 5.180 -5.695 -44.100 1.00 94.00 495 ARG A CA 1
ATOM 3828 C C . ARG A 1 495 ? 5.734 -6.963 -44.752 1.00 94.00 495 ARG A C 1
ATOM 3830 O O . ARG A 1 495 ? 5.068 -7.532 -45.613 1.00 94.00 495 ARG A O 1
ATOM 3837 N N . ALA A 1 496 ? 6.911 -7.422 -44.338 1.00 92.81 496 ALA A N 1
ATOM 3838 C CA . ALA A 1 496 ? 7.521 -8.647 -44.845 1.00 92.81 496 ALA A CA 1
ATOM 3839 C C . ALA A 1 496 ? 6.660 -9.887 -44.555 1.00 92.81 496 ALA A C 1
ATOM 3841 O O . ALA A 1 496 ? 6.416 -10.698 -45.449 1.00 92.81 496 ALA A O 1
ATOM 3842 N N . THR A 1 497 ? 6.112 -9.985 -43.342 1.00 91.00 497 THR A N 1
ATOM 3843 C CA . THR A 1 497 ? 5.182 -11.061 -42.964 1.00 91.00 497 THR A CA 1
ATOM 3844 C C . THR A 1 497 ? 3.900 -11.014 -43.803 1.00 91.00 497 THR A C 1
ATOM 3846 O O . THR A 1 497 ? 3.409 -12.055 -44.242 1.00 91.00 497 THR A O 1
ATOM 3849 N N . THR A 1 498 ? 3.379 -9.815 -44.084 1.00 90.88 498 THR A N 1
ATOM 3850 C CA . THR A 1 498 ? 2.227 -9.615 -44.973 1.00 90.88 498 THR A CA 1
ATOM 3851 C C . THR A 1 498 ? 2.523 -10.082 -46.398 1.00 90.88 498 THR A C 1
ATOM 3853 O O . THR A 1 498 ? 1.713 -10.816 -46.960 1.00 90.88 498 THR A O 1
ATOM 3856 N N . LEU A 1 499 ? 3.693 -9.757 -46.964 1.00 90.75 499 LEU A N 1
ATOM 3857 C CA . LEU A 1 499 ? 4.090 -10.220 -48.302 1.00 90.75 499 LEU A CA 1
ATOM 3858 C C . LEU A 1 499 ? 4.221 -11.747 -48.384 1.00 90.75 499 LEU A C 1
ATOM 3860 O O . LEU A 1 499 ? 3.813 -12.344 -49.376 1.00 90.75 499 LEU A O 1
ATOM 3864 N N . LEU A 1 500 ? 4.739 -12.401 -47.340 1.00 89.06 500 LEU A N 1
ATOM 3865 C CA . LEU A 1 500 ? 4.787 -13.867 -47.260 1.00 89.06 500 LEU A CA 1
ATOM 3866 C C . LEU A 1 500 ? 3.377 -14.486 -47.170 1.00 89.06 500 LEU A C 1
ATOM 3868 O O . LEU A 1 500 ? 3.111 -15.543 -47.754 1.00 89.06 500 LEU A O 1
ATOM 3872 N N . GLY A 1 501 ? 2.450 -13.812 -46.483 1.00 87.44 501 GLY A N 1
ATOM 3873 C CA . GLY A 1 501 ? 1.026 -14.159 -46.479 1.00 87.44 501 GLY A CA 1
ATOM 3874 C C . GLY A 1 501 ? 0.385 -14.014 -47.864 1.00 87.44 501 GLY A C 1
ATOM 3875 O O . GLY A 1 501 ? -0.306 -14.924 -48.326 1.00 87.44 501 GLY A O 1
ATOM 3876 N N . GLU A 1 502 ? 0.672 -12.914 -48.564 1.00 89.94 502 GLU A N 1
ATOM 3877 C CA . GLU A 1 502 ? 0.242 -12.670 -49.946 1.00 89.94 502 GLU A CA 1
ATOM 3878 C C . GLU A 1 502 ? 0.824 -13.703 -50.919 1.00 89.94 502 GLU A C 1
ATOM 3880 O O . GLU A 1 502 ? 0.087 -14.240 -51.745 1.00 89.94 502 GLU A O 1
ATOM 3885 N N . GLN A 1 503 ? 2.106 -14.059 -50.786 1.00 90.56 503 GLN A N 1
ATOM 3886 C CA . GLN A 1 503 ? 2.741 -15.133 -51.556 1.00 90.56 503 GLN A CA 1
ATOM 3887 C C . GLN A 1 503 ? 2.007 -16.457 -51.338 1.00 90.56 503 GLN A C 1
ATOM 3889 O O . GLN A 1 503 ? 1.644 -17.132 -52.299 1.00 90.56 503 GLN A O 1
ATOM 3894 N N . SER A 1 504 ? 1.739 -16.811 -50.081 1.00 88.25 504 SER A N 1
ATOM 3895 C CA .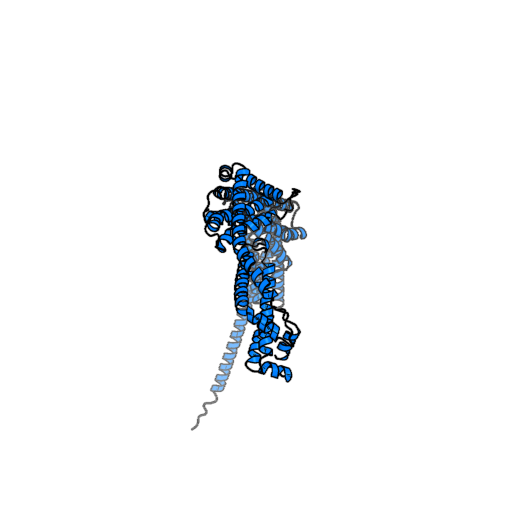 SER A 1 504 ? 1.041 -18.050 -49.730 1.00 88.25 504 SER A CA 1
ATOM 3896 C C . SER A 1 504 ? -0.369 -18.095 -50.328 1.00 88.25 504 SER A C 1
ATOM 3898 O O . SER A 1 504 ? -0.757 -19.107 -50.913 1.00 88.25 504 SER A O 1
ATOM 3900 N N . ALA A 1 505 ? -1.120 -16.990 -50.255 1.00 87.00 505 ALA A N 1
ATOM 3901 C CA . ALA A 1 505 ? -2.421 -16.867 -50.912 1.00 87.00 505 ALA A CA 1
ATOM 3902 C C . ALA A 1 505 ? -2.299 -17.019 -52.434 1.00 87.00 505 ALA A C 1
ATOM 3904 O O . ALA A 1 505 ? -3.013 -17.823 -53.032 1.00 87.00 505 ALA A O 1
ATOM 3905 N N . ALA A 1 506 ? -1.382 -16.285 -53.064 1.00 87.25 506 ALA A N 1
ATOM 3906 C CA . ALA A 1 506 ? -1.185 -16.298 -54.508 1.00 87.25 506 ALA A CA 1
ATOM 3907 C C . ALA A 1 506 ? -0.812 -17.692 -55.028 1.00 87.25 506 ALA A C 1
ATOM 3909 O O . ALA A 1 506 ? -1.411 -18.159 -55.996 1.00 87.25 506 ALA A O 1
ATOM 3910 N N . VAL A 1 507 ? 0.103 -18.396 -54.349 1.00 88.00 507 VAL A N 1
ATOM 3911 C CA . VAL A 1 507 ? 0.472 -19.783 -54.673 1.00 88.00 507 VAL A CA 1
ATOM 3912 C C . VAL A 1 507 ? -0.748 -20.698 -54.584 1.00 88.00 507 VAL A C 1
ATOM 3914 O O . VAL A 1 507 ? -1.025 -21.430 -55.533 1.00 88.00 507 VAL A O 1
ATOM 3917 N N . LEU A 1 508 ? -1.515 -20.638 -53.488 1.00 86.81 508 LEU A N 1
ATOM 3918 C CA . LEU A 1 508 ? -2.696 -21.488 -53.290 1.00 86.81 508 LEU A CA 1
ATOM 3919 C C . LEU A 1 508 ? -3.785 -21.250 -54.341 1.00 86.81 508 LEU A C 1
ATOM 3921 O O . LEU A 1 508 ? -4.376 -22.210 -54.841 1.00 86.81 508 LEU A O 1
ATOM 3925 N N . LEU A 1 509 ? -4.037 -19.988 -54.693 1.00 85.44 509 LEU A N 1
ATOM 3926 C CA . LEU A 1 509 ? -5.014 -19.614 -55.717 1.00 85.44 509 LEU A CA 1
ATOM 3927 C C . LEU A 1 509 ? -4.548 -20.012 -57.127 1.00 85.44 509 LEU A C 1
ATOM 3929 O O . LEU A 1 509 ? -5.379 -20.340 -57.973 1.00 85.44 509 LEU A O 1
ATOM 3933 N N . ASN A 1 510 ? -3.233 -20.057 -57.364 1.00 85.50 510 ASN A N 1
ATOM 3934 C CA . ASN A 1 510 ? -2.648 -20.463 -58.641 1.00 85.50 510 ASN A CA 1
ATOM 3935 C C . ASN A 1 510 ? -2.500 -21.973 -58.844 1.00 85.50 510 ASN A C 1
ATOM 3937 O O . ASN A 1 510 ? -2.242 -22.402 -59.975 1.00 85.50 510 ASN A O 1
ATOM 3941 N N . LEU A 1 511 ? -2.681 -22.791 -57.804 1.00 86.06 511 LEU A N 1
ATOM 3942 C CA . LEU A 1 511 ? -2.736 -24.243 -57.969 1.00 86.06 511 LEU A CA 1
ATOM 3943 C C . LEU A 1 511 ? -3.848 -24.622 -58.965 1.00 86.06 511 LEU A C 1
ATOM 3945 O O . LEU A 1 511 ? -4.894 -23.970 -58.978 1.00 86.06 511 LEU A O 1
ATOM 3949 N N . PRO A 1 512 ? -3.704 -25.710 -59.750 1.00 84.69 512 PRO A N 1
ATOM 3950 C CA . PRO A 1 512 ? -4.738 -26.141 -60.697 1.00 84.69 512 PRO A CA 1
ATOM 3951 C C . PRO A 1 512 ? -6.129 -26.270 -60.058 1.00 84.69 512 PRO A C 1
ATOM 3953 O O . PRO A 1 512 ? -7.134 -25.860 -60.637 1.00 84.69 512 PRO A O 1
ATOM 3956 N N . THR A 1 513 ? -6.182 -26.781 -58.825 1.00 84.31 513 THR A N 1
ATOM 3957 C CA . THR A 1 513 ? -7.411 -26.896 -58.030 1.00 84.31 513 THR A CA 1
ATOM 3958 C C . THR A 1 513 ? -7.965 -25.530 -57.616 1.00 84.31 513 THR A C 1
ATOM 3960 O O . THR A 1 513 ? -9.173 -25.328 -57.689 1.00 84.31 513 THR A O 1
ATOM 3963 N N . GLY A 1 514 ? -7.099 -24.583 -57.239 1.00 84.75 514 GLY A N 1
ATOM 3964 C CA . GLY A 1 514 ? -7.477 -23.205 -56.910 1.00 84.75 514 GLY A CA 1
ATOM 3965 C C . GLY A 1 514 ? -8.058 -22.469 -58.117 1.00 84.75 514 GLY A C 1
ATOM 3966 O O . GLY A 1 514 ? -9.187 -21.985 -58.053 1.00 84.75 514 GLY A O 1
ATOM 3967 N N . LYS A 1 515 ? -7.363 -22.503 -59.263 1.00 85.62 515 LYS A N 1
ATOM 3968 C CA . LYS A 1 515 ? -7.837 -21.920 -60.532 1.00 85.62 515 LYS A CA 1
ATOM 3969 C C . LYS A 1 515 ? -9.181 -22.506 -60.975 1.00 85.62 515 LYS A C 1
ATOM 3971 O O . LYS A 1 515 ? -10.056 -21.778 -61.450 1.00 85.62 515 LYS A O 1
ATOM 3976 N N . LYS A 1 516 ? -9.386 -23.815 -60.784 1.00 86.62 516 LYS A N 1
ATOM 3977 C CA . LYS A 1 516 ? -10.669 -24.477 -61.060 1.00 86.62 516 LYS A CA 1
ATOM 3978 C C . LYS A 1 516 ? -11.784 -23.982 -60.133 1.00 86.62 516 LYS A C 1
ATOM 3980 O O . LYS A 1 516 ? -12.858 -23.653 -60.621 1.00 86.62 516 LYS A O 1
ATOM 3985 N N . CYS A 1 517 ? -11.536 -23.887 -58.827 1.00 86.62 517 CYS A N 1
ATOM 3986 C CA . CYS A 1 517 ? -12.514 -23.365 -57.869 1.00 86.62 517 CYS A CA 1
ATOM 3987 C C . CYS A 1 517 ? -12.918 -21.914 -58.186 1.00 86.62 517 CYS A C 1
ATOM 3989 O O . CYS A 1 517 ? -14.108 -21.608 -58.193 1.00 86.62 517 CYS A O 1
ATOM 3991 N N . ILE A 1 518 ? -11.952 -21.053 -58.531 1.00 85.12 518 ILE A N 1
ATOM 3992 C CA . ILE A 1 518 ? -12.204 -19.651 -58.908 1.00 85.12 518 ILE A CA 1
ATOM 3993 C C . ILE A 1 518 ? -13.025 -19.572 -60.203 1.00 85.12 518 ILE A C 1
ATOM 3995 O O . ILE A 1 518 ? -14.075 -18.937 -60.225 1.00 85.12 518 ILE A O 1
ATOM 3999 N N . SER A 1 519 ? -12.590 -20.251 -61.272 1.00 84.75 519 SER A N 1
ATOM 4000 C CA . SER A 1 519 ? -13.279 -20.215 -62.577 1.00 84.75 519 SER A CA 1
ATOM 4001 C C . SER A 1 519 ? -14.694 -20.794 -62.537 1.00 84.75 519 SER A C 1
ATOM 4003 O O . SER A 1 519 ? -15.564 -20.339 -63.274 1.00 84.75 519 SER A O 1
ATOM 4005 N N . GLN A 1 520 ? -14.942 -21.773 -61.664 1.00 88.12 520 GLN A N 1
ATOM 4006 C CA . GLN A 1 520 ? -16.260 -22.386 -61.488 1.00 88.12 520 GLN A CA 1
ATOM 4007 C C . GLN A 1 520 ? -17.110 -21.688 -60.414 1.00 88.12 520 GLN A C 1
ATOM 4009 O O . GLN A 1 520 ? -18.266 -22.062 -60.238 1.00 88.12 520 GLN A O 1
ATOM 4014 N N . SER A 1 521 ? -16.570 -20.686 -59.707 1.00 85.25 521 SER A N 1
ATOM 4015 C CA . SER A 1 521 ? -17.219 -20.029 -58.559 1.00 85.25 521 SER A CA 1
ATOM 4016 C C . SER A 1 521 ? -17.692 -21.019 -57.479 1.00 85.25 521 SER A C 1
ATOM 4018 O O . SER A 1 521 ? -18.784 -20.887 -56.927 1.00 85.25 521 SER A O 1
ATOM 4020 N N . VAL A 1 522 ? -16.877 -22.038 -57.183 1.00 88.00 522 VAL A N 1
ATOM 4021 C CA . VAL A 1 522 ? -17.185 -23.085 -56.193 1.00 88.00 522 VAL A CA 1
ATOM 4022 C C . VAL A 1 522 ? -16.189 -23.027 -55.038 1.00 88.00 522 VAL A C 1
ATOM 4024 O O . VAL A 1 522 ? -14.989 -22.860 -55.251 1.00 88.00 522 VAL A O 1
ATOM 4027 N N . LYS A 1 523 ? -16.679 -23.234 -53.810 1.00 90.12 523 LYS A N 1
ATOM 4028 C CA . LYS A 1 523 ? -15.845 -23.317 -52.603 1.00 90.12 523 LYS A CA 1
ATOM 4029 C C . LYS A 1 523 ? -14.766 -24.400 -52.723 1.00 90.12 523 LYS A C 1
ATOM 4031 O O . LYS A 1 523 ? -14.990 -25.471 -53.294 1.00 90.12 523 LYS A O 1
ATOM 4036 N N . ALA A 1 524 ? -13.607 -24.142 -52.128 1.00 89.56 524 ALA A N 1
ATOM 4037 C CA . ALA A 1 524 ? -12.538 -25.114 -51.983 1.00 89.56 524 ALA A CA 1
ATOM 4038 C C . ALA A 1 524 ? -12.977 -26.284 -51.088 1.00 89.56 524 ALA A C 1
ATOM 4040 O O . ALA A 1 524 ? -13.742 -26.131 -50.132 1.00 89.56 524 ALA A O 1
ATOM 4041 N N . ASN A 1 525 ? -12.451 -27.476 -51.367 1.00 86.56 525 ASN A N 1
ATOM 4042 C CA . ASN A 1 525 ? -12.677 -28.674 -50.564 1.00 86.56 525 ASN A CA 1
ATOM 4043 C C . ASN A 1 525 ? -11.350 -29.379 -50.226 1.00 86.56 525 ASN A C 1
ATOM 4045 O O . ASN A 1 525 ? -10.280 -29.023 -50.729 1.00 86.56 525 ASN A O 1
ATOM 4049 N N . GLY A 1 526 ? -11.419 -30.350 -49.310 1.00 90.50 526 GLY A N 1
ATOM 4050 C CA . GLY A 1 526 ? -10.275 -31.174 -48.916 1.00 90.50 526 GLY A CA 1
ATOM 4051 C C . GLY A 1 526 ? -9.054 -30.361 -48.467 1.00 90.50 526 GLY A C 1
ATOM 4052 O O . GLY A 1 526 ? -9.159 -29.450 -47.644 1.00 90.50 526 GLY A O 1
ATOM 4053 N N . ARG A 1 527 ? -7.883 -30.695 -49.024 1.00 88.06 527 ARG A N 1
ATOM 4054 C CA . ARG A 1 527 ? -6.584 -30.116 -48.642 1.00 88.06 527 ARG A CA 1
ATOM 4055 C C . ARG A 1 527 ? -6.474 -28.617 -48.935 1.00 88.06 527 ARG A C 1
ATOM 4057 O O . ARG A 1 527 ? -5.891 -27.900 -48.130 1.00 88.06 527 ARG A O 1
ATOM 4064 N N . LEU A 1 528 ? -7.057 -28.134 -50.036 1.00 87.31 528 LEU A N 1
ATOM 4065 C CA . LEU A 1 528 ? -7.022 -26.707 -50.380 1.00 87.31 528 LEU A CA 1
ATOM 4066 C C . LEU A 1 528 ? -7.795 -25.877 -49.347 1.00 87.31 528 LEU A C 1
ATOM 4068 O O . LEU A 1 528 ? -7.282 -24.868 -48.875 1.00 87.31 528 LEU A O 1
ATOM 4072 N N . LYS A 1 529 ? -8.980 -26.345 -48.927 1.00 89.50 529 LYS A N 1
ATOM 4073 C CA . LYS A 1 529 ? -9.760 -25.695 -47.862 1.00 89.50 529 LYS A CA 1
ATOM 4074 C C . LYS A 1 529 ? -8.987 -25.642 -46.544 1.00 89.50 529 LYS A C 1
ATOM 4076 O O . LYS A 1 529 ? -8.976 -24.608 -45.887 1.00 89.50 529 LYS A O 1
ATOM 4081 N N . ALA A 1 530 ? -8.321 -26.736 -46.170 1.00 87.56 530 ALA A N 1
ATOM 4082 C CA . ALA A 1 530 ? -7.508 -26.776 -44.957 1.00 87.56 530 ALA A CA 1
ATOM 4083 C C . ALA A 1 530 ? -6.364 -25.745 -44.994 1.00 87.56 530 ALA A C 1
ATOM 4085 O O . ALA A 1 530 ? -6.172 -25.019 -44.0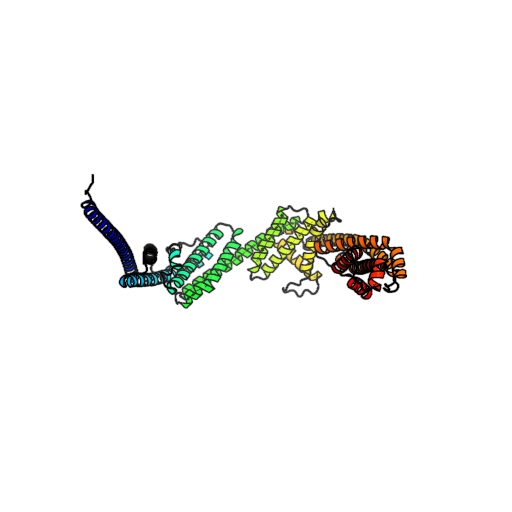25 1.00 87.56 530 ALA A O 1
ATOM 4086 N N . MET A 1 531 ? -5.650 -25.628 -46.119 1.00 88.25 531 MET A N 1
ATOM 4087 C CA . MET A 1 531 ? -4.555 -24.660 -46.272 1.00 88.25 531 MET A CA 1
ATOM 4088 C C . MET A 1 531 ? -5.047 -23.205 -46.291 1.00 88.25 531 MET A C 1
ATOM 4090 O O . MET A 1 531 ? -4.431 -22.353 -45.657 1.00 88.25 531 MET A O 1
ATOM 4094 N N . LEU A 1 532 ? -6.171 -22.920 -46.961 1.00 88.94 532 LEU A N 1
ATOM 4095 C CA . LEU A 1 532 ? -6.783 -21.585 -46.963 1.00 88.94 532 LEU A CA 1
ATOM 4096 C C . LEU A 1 532 ? -7.300 -21.187 -45.571 1.00 88.94 532 LEU A C 1
ATOM 4098 O O . LEU A 1 532 ? -7.156 -20.029 -45.190 1.00 88.94 532 LEU A O 1
ATOM 4102 N N . ASN A 1 533 ? -7.842 -22.134 -44.795 1.00 88.56 533 ASN A N 1
ATOM 4103 C CA . ASN A 1 533 ? -8.239 -21.894 -43.405 1.00 88.56 533 ASN A CA 1
ATOM 4104 C C . ASN A 1 533 ? -7.030 -21.527 -42.540 1.00 88.56 533 ASN A C 1
ATOM 4106 O O . ASN A 1 533 ? -7.077 -20.521 -41.847 1.00 88.56 533 ASN A O 1
ATOM 4110 N N . VAL A 1 534 ? -5.937 -22.299 -42.617 1.00 87.81 534 VAL A N 1
ATOM 4111 C CA . VAL A 1 534 ? -4.700 -22.006 -41.868 1.00 87.81 534 VAL A CA 1
ATOM 4112 C C . VAL A 1 534 ? -4.154 -20.627 -42.231 1.00 87.81 534 VAL A C 1
ATOM 4114 O O . VAL A 1 534 ? -3.790 -19.858 -41.346 1.00 87.81 534 VAL A O 1
ATOM 4117 N N . LEU A 1 535 ? -4.134 -20.289 -43.523 1.00 86.75 535 LEU A N 1
ATOM 4118 C CA . LEU A 1 535 ? -3.721 -18.966 -43.975 1.00 86.75 535 LEU A CA 1
ATOM 4119 C C . LEU A 1 535 ? -4.629 -17.871 -43.399 1.00 86.75 535 LEU A C 1
ATOM 4121 O O . LEU A 1 535 ? -4.128 -16.925 -42.804 1.00 86.75 535 LEU A O 1
ATOM 4125 N N . SER A 1 536 ? -5.951 -18.017 -43.524 1.00 86.94 536 SER A N 1
ATOM 4126 C CA . SER A 1 536 ? -6.921 -17.041 -43.018 1.00 86.94 536 SER A CA 1
ATOM 4127 C C . SER A 1 536 ? -6.789 -16.827 -41.507 1.00 86.94 536 SER A C 1
ATOM 4129 O O . SER A 1 536 ? -6.720 -15.680 -41.068 1.00 86.94 536 SER A O 1
ATOM 4131 N N . THR A 1 537 ? -6.661 -17.905 -40.726 1.00 87.69 537 THR A N 1
ATOM 4132 C CA . THR A 1 537 ? -6.433 -17.838 -39.276 1.00 87.69 537 THR A CA 1
ATOM 4133 C C . THR A 1 537 ? -5.127 -17.114 -38.950 1.00 87.69 537 THR A C 1
ATOM 4135 O O . THR A 1 537 ? -5.151 -16.152 -38.188 1.00 87.69 537 THR A O 1
ATOM 4138 N N . ASN A 1 538 ? -4.009 -17.485 -39.583 1.00 81.81 538 ASN A N 1
ATOM 4139 C CA . ASN A 1 538 ? -2.713 -16.843 -39.339 1.00 81.81 538 ASN A CA 1
ATOM 4140 C C . ASN A 1 538 ? -2.731 -15.342 -39.665 1.00 81.81 538 ASN A C 1
ATOM 4142 O O . ASN A 1 538 ? -2.145 -14.538 -38.940 1.00 81.81 538 ASN A O 1
ATOM 4146 N N . CYS A 1 539 ? -3.401 -14.951 -40.749 1.00 84.50 539 CYS A N 1
ATOM 4147 C CA . CYS A 1 539 ? -3.519 -13.552 -41.148 1.00 84.50 539 CYS A CA 1
ATOM 4148 C C . CYS A 1 539 ? -4.395 -12.747 -40.186 1.00 84.50 539 CYS A C 1
ATOM 4150 O O . CYS A 1 539 ? -4.070 -11.598 -39.897 1.00 84.50 539 CYS A O 1
ATOM 4152 N N . GLN A 1 540 ? -5.461 -13.348 -39.650 1.00 85.81 540 GLN A N 1
ATOM 4153 C CA . GLN A 1 540 ? -6.300 -12.726 -38.624 1.00 85.81 540 GLN A CA 1
ATOM 4154 C C . GLN A 1 540 ? -5.560 -12.578 -37.290 1.00 85.81 540 GLN A C 1
ATOM 4156 O O . GLN A 1 540 ? -5.547 -11.488 -36.721 1.00 85.81 540 GLN A O 1
ATOM 4161 N N . GLU A 1 541 ? -4.907 -13.640 -36.810 1.00 84.00 541 GLU A N 1
ATOM 4162 C CA . GLU A 1 541 ? -4.161 -13.633 -35.544 1.00 84.00 541 GLU A CA 1
ATOM 4163 C C . GLU A 1 541 ? -3.015 -12.616 -35.561 1.00 84.00 541 GLU A C 1
ATOM 4165 O O . GLU A 1 541 ? -2.836 -11.861 -34.604 1.00 84.00 541 GLU A O 1
ATOM 4170 N N . LYS A 1 542 ? -2.275 -12.542 -36.675 1.00 81.25 542 LYS A N 1
ATOM 4171 C CA . LYS A 1 542 ? -1.172 -11.588 -36.863 1.00 81.25 542 LYS A CA 1
ATOM 4172 C C . LYS A 1 542 ? -1.617 -10.213 -37.380 1.00 81.25 542 LYS A C 1
ATOM 4174 O O . LYS A 1 542 ? -0.763 -9.351 -37.576 1.00 81.25 542 LYS A O 1
ATOM 4179 N N . LYS A 1 543 ? -2.926 -10.005 -37.589 1.00 87.19 543 LYS A N 1
ATOM 4180 C CA . LYS A 1 543 ? -3.535 -8.767 -38.115 1.00 87.19 543 LYS A CA 1
ATOM 4181 C C . LYS A 1 543 ? -2.854 -8.257 -39.393 1.00 87.19 543 LYS A C 1
ATOM 4183 O O . LYS A 1 543 ? -2.496 -7.090 -39.472 1.00 87.19 543 LYS A O 1
ATOM 4188 N N . LEU A 1 544 ? -2.612 -9.145 -40.357 1.00 86.81 544 LEU A N 1
ATOM 4189 C CA . LEU A 1 544 ? -1.899 -8.812 -41.594 1.00 86.81 544 LEU A CA 1
ATOM 4190 C C . LEU A 1 544 ? -2.805 -8.061 -42.578 1.00 86.81 544 LEU A C 1
ATOM 4192 O O . LEU A 1 544 ? -3.868 -8.564 -42.950 1.00 86.81 544 LEU A O 1
ATOM 4196 N N . ASP A 1 545 ? -2.333 -6.917 -43.069 1.00 85.25 545 ASP A N 1
ATOM 4197 C CA . ASP A 1 545 ? -3.018 -6.097 -44.076 1.00 85.25 545 ASP A CA 1
ATOM 4198 C C . ASP A 1 545 ? -2.803 -6.640 -45.503 1.00 85.25 545 ASP A C 1
ATOM 4200 O O . ASP A 1 545 ? -2.092 -6.054 -46.321 1.00 85.25 545 ASP A O 1
ATOM 4204 N N . ILE A 1 546 ? -3.393 -7.801 -45.805 1.00 86.06 546 ILE A N 1
ATOM 4205 C CA . ILE A 1 546 ? -3.328 -8.424 -47.141 1.00 86.06 546 ILE A CA 1
ATOM 4206 C C . ILE A 1 546 ? -4.097 -7.579 -48.164 1.00 86.06 546 ILE A C 1
ATOM 4208 O O . ILE A 1 546 ? -5.195 -7.098 -47.880 1.00 86.06 546 ILE A O 1
ATOM 4212 N N . ASN A 1 547 ? -3.583 -7.502 -49.398 1.00 89.19 547 ASN A N 1
ATOM 4213 C CA . ASN A 1 547 ? -4.313 -7.004 -50.565 1.00 89.19 547 ASN A CA 1
ATOM 4214 C C . ASN A 1 547 ? -5.800 -7.434 -50.579 1.00 89.19 547 ASN A C 1
ATOM 4216 O O . ASN A 1 547 ? -6.133 -8.624 -50.594 1.00 89.19 547 ASN A O 1
ATOM 4220 N N . ALA A 1 548 ? -6.703 -6.451 -50.627 1.00 84.62 548 ALA A N 1
ATOM 4221 C CA . ALA A 1 548 ? -8.142 -6.662 -50.468 1.00 84.62 548 ALA A CA 1
ATOM 4222 C C . ALA A 1 548 ? -8.744 -7.618 -51.512 1.00 84.62 548 ALA A C 1
ATOM 4224 O O . ALA A 1 548 ? -9.604 -8.437 -51.186 1.00 84.62 548 ALA A O 1
ATOM 4225 N N . THR A 1 549 ? -8.269 -7.560 -52.757 1.00 84.19 549 THR A N 1
ATOM 4226 C CA . THR A 1 549 ? -8.736 -8.431 -53.844 1.00 84.19 549 THR A CA 1
ATOM 4227 C C . THR A 1 549 ? -8.285 -9.874 -53.623 1.00 84.19 549 THR A C 1
ATOM 4229 O O . THR A 1 549 ? -9.056 -10.810 -53.839 1.00 84.19 549 THR A O 1
ATOM 4232 N N . LEU A 1 550 ? -7.057 -10.070 -53.141 1.00 84.69 550 LEU A N 1
ATOM 4233 C CA . LEU A 1 550 ? -6.533 -11.388 -52.792 1.00 84.69 550 LEU A CA 1
ATOM 4234 C C . LEU A 1 550 ? -7.276 -11.981 -51.587 1.00 84.69 550 LEU A C 1
ATOM 4236 O O . LEU A 1 550 ? -7.707 -13.134 -51.627 1.00 84.69 550 LEU A O 1
ATOM 4240 N N . HIS A 1 551 ? -7.500 -11.168 -50.553 1.00 85.25 551 HIS A N 1
ATOM 4241 C CA . HIS A 1 551 ? -8.275 -11.542 -49.374 1.00 85.25 551 HIS A CA 1
ATOM 4242 C C . HIS A 1 551 ? -9.724 -11.913 -49.734 1.00 85.25 551 HIS A C 1
ATOM 4244 O O . HIS A 1 551 ? -10.237 -12.935 -49.273 1.00 85.25 551 HIS A O 1
ATOM 4250 N N . ALA A 1 552 ? -10.373 -11.144 -50.615 1.00 84.94 552 ALA A N 1
ATOM 4251 C CA . ALA A 1 552 ? -11.713 -11.447 -51.115 1.00 84.94 552 ALA A CA 1
ATOM 4252 C C . ALA A 1 552 ? -11.756 -12.786 -51.868 1.00 84.94 552 ALA A C 1
ATOM 4254 O O . ALA A 1 552 ? -12.671 -13.581 -51.651 1.00 84.94 552 ALA A O 1
ATOM 4255 N N . ARG A 1 553 ? -10.742 -13.084 -52.694 1.00 85.81 553 ARG A N 1
ATOM 4256 C CA . ARG A 1 553 ? -10.623 -14.376 -53.393 1.00 85.81 553 ARG A CA 1
ATOM 4257 C C . ARG A 1 553 ? -10.460 -15.534 -52.417 1.00 85.81 553 ARG A C 1
ATOM 4259 O O . ARG A 1 553 ? -11.215 -16.496 -52.515 1.00 85.81 553 ARG A O 1
ATOM 4266 N N . VAL A 1 554 ? -9.549 -15.426 -51.449 1.00 86.06 554 VAL A N 1
ATOM 4267 C CA . VAL A 1 554 ? -9.372 -16.440 -50.393 1.00 86.06 554 VAL A CA 1
ATOM 4268 C C . VAL A 1 554 ? -10.683 -16.667 -49.638 1.00 86.06 554 VAL A C 1
ATOM 4270 O O . VAL A 1 554 ? -11.118 -17.807 -49.502 1.00 86.06 554 VAL A O 1
ATOM 4273 N N . THR A 1 555 ? -11.358 -15.589 -49.234 1.00 86.88 555 THR A N 1
ATOM 4274 C CA . THR A 1 555 ? -12.629 -15.649 -48.495 1.00 86.88 555 THR A CA 1
ATOM 4275 C C . THR A 1 555 ? -13.747 -16.283 -49.323 1.00 86.88 555 THR A C 1
ATOM 4277 O O . THR A 1 555 ? -14.517 -17.075 -48.796 1.00 86.88 555 THR A O 1
ATOM 4280 N N . SER A 1 556 ? -13.826 -15.993 -50.626 1.00 86.56 556 SER A N 1
ATOM 4281 C CA . SER A 1 556 ? -14.843 -16.570 -51.520 1.00 86.56 556 SER A CA 1
ATOM 4282 C C . SER A 1 556 ? -14.711 -18.088 -51.699 1.00 86.56 556 SER A C 1
ATOM 4284 O O . SER A 1 556 ? -15.695 -18.770 -51.989 1.00 86.56 556 SER A O 1
ATOM 4286 N N . LEU A 1 557 ? -13.497 -18.619 -51.516 1.00 85.88 557 LEU A N 1
ATOM 4287 C CA . LEU A 1 557 ? -13.206 -20.045 -51.626 1.00 85.88 557 LEU A CA 1
ATOM 4288 C C . LEU A 1 557 ? -13.383 -20.805 -50.303 1.00 85.88 557 LEU A C 1
ATOM 4290 O O . LEU A 1 557 ? -13.453 -22.034 -50.339 1.00 85.88 557 LEU A O 1
ATOM 4294 N N . LEU A 1 558 ? -13.460 -20.119 -49.160 1.00 88.00 558 LEU A N 1
ATOM 4295 C CA . LEU A 1 558 ? -13.771 -20.713 -47.853 1.00 88.00 558 LEU A CA 1
ATOM 4296 C C . LEU A 1 558 ? -15.292 -20.830 -47.656 1.00 88.00 558 LEU A C 1
ATOM 4298 O O . LEU A 1 558 ? -15.770 -21.883 -47.161 1.00 88.00 558 LEU A O 1
#

Radius of gyration: 43.91 Å; chains: 1; bounding box: 101×109×110 Å